Protein AF-0000000073597357 (afdb_homodimer)

Solvent-accessible surface area (backbone atoms only — not comparable to full-atom values): 37412 Å² total; per-residue (Å²): 136,85,74,78,87,66,80,80,82,82,75,75,79,80,82,91,79,79,83,82,79,82,78,81,76,76,80,73,82,87,79,79,77,75,80,77,74,81,78,73,80,77,76,81,73,79,78,71,80,75,84,81,72,85,64,71,78,71,67,73,69,72,68,62,76,75,67,72,54,69,51,70,63,54,51,49,52,68,69,40,74,84,78,73,64,73,69,71,75,85,75,65,83,71,30,77,63,61,61,41,40,46,71,60,13,54,36,27,38,32,31,79,42,87,97,42,79,54,44,73,46,78,45,67,35,37,83,88,37,67,41,81,36,78,92,78,40,69,44,52,28,59,81,46,50,69,36,53,45,50,40,74,45,74,40,94,87,60,53,59,31,41,35,26,67,61,46,69,62,53,43,56,73,66,49,85,68,77,49,80,66,74,52,60,72,57,46,45,50,49,42,58,73,38,54,67,40,68,47,33,36,34,40,36,38,44,38,34,28,21,44,62,55,51,54,50,41,60,46,14,32,78,72,13,35,33,43,29,24,16,68,47,64,71,34,41,52,43,15,51,49,49,49,50,50,49,38,52,17,41,26,62,44,66,72,43,81,56,68,90,30,68,47,79,39,85,38,53,60,60,72,35,46,76,68,36,72,81,38,56,22,49,24,37,36,34,43,47,93,61,49,74,61,31,44,77,41,48,53,61,19,39,25,64,74,40,34,74,47,76,54,81,84,132,136,83,84,86,84,84,82,82,85,84,81,76,80,82,88,78,86,74,82,81,81,82,77,80,80,78,77,78,79,80,78,78,76,77,83,76,76,82,78,74,81,78,76,80,73,80,75,74,79,73,84,80,72,83,62,71,78,68,66,73,70,71,69,62,75,75,69,73,55,67,50,70,62,54,50,50,53,69,69,39,73,84,78,71,65,75,68,71,75,87,77,66,81,71,30,77,65,61,62,41,40,47,73,60,13,55,37,28,39,32,31,78,43,86,98,43,80,53,45,73,46,78,45,67,35,36,84,87,37,67,42,81,36,79,93,77,39,67,43,51,28,60,82,46,49,70,35,52,45,51,39,75,45,74,41,96,89,61,54,57,31,39,36,27,67,61,47,68,62,53,43,57,73,65,48,82,68,78,49,81,66,74,51,60,71,59,47,46,50,50,43,59,73,38,54,67,39,68,45,34,36,34,39,35,36,45,38,34,29,20,43,62,53,51,54,50,41,59,46,14,32,80,72,13,36,33,43,29,24,16,68,48,65,69,36,39,52,42,14,52,49,48,50,50,50,51,37,53,16,40,26,62,44,65,71,42,81,56,67,91,30,66,46,78,38,84,40,53,60,60,74,34,47,76,70,36,71,81,39,58,20,50,25,38,38,34,43,47,94,62,48,75,62,30,44,77,41,50,54,61,20,41,25,64,74,42,34,73,47,76,52,82,84,133

Foldseek 3Di:
DPDDPDDDDPDPDDDDDDDDDDDDPDPDDDDDPDDPDDPDDPDDPPPPDPDDPDPPDPPPPPPPPVVPPQDPVRVVCVVDPPPCPPPVPPDDPDPPFQFADAAQAKKKKWFDDDPDGTDIAIDGADQPDWDQDPPRFIGHSVQRGRHTAQDWDAGPVGGIIHMHHDDLQRLLVHPDFDDDDDHVVVLVVVCVVQVQAAQFEEEAEDCGQQSSVQVSLVHNFQNYAYEYEDQDPVRLVNNVVSNVSNQRNCCNRRVDGRHPHYHGDHDDLLPCLVVLVPAAGQEYEYEDDCCVSNCVSNVVRYDVVGYYYYDDDD/DDDDDDDDDDDDPDDDDDDDDPDDPDPPPPDDPDDPDDPDPPDDPPPPDPDDPDPPDPDPPPPPPVVPPPDPVRVVCVVDPVPCPPPVPPDDPDPPFQFADAAQAKKKKWFDDDPDGTDIDIDGADQPDWDQDPPRFIGHSVQRGRHTAQDWDAGPVGGIIHMHHDDLQRLLVHPDFDDDDDHVVVLVVVCVVQVQAAQFEEEAEDCGQQSSVQVSLVHNFQNYAYEYEDQDPVRLVNNVVSNVSNQRNCCNRRVDGRHPHYHGDHDDLLPCLVVLVPAAGQEYEYEDDCCVSNCVSNVVRYDVVGYYYYDDDD

InterPro domains:
  IPR014816 tRNA (1-methyladenosine) methyltransferase catalytic subunit Gcd14 [PS51620] (104-314)
  IPR014816 tRNA (1-methyladenosine) methyltransferase catalytic subunit Gcd14 [PTHR12133] (96-313)
  IPR029063 S-adenosyl-L-methionine-dependent methyltransferase superfamily [G3DSA:3.40.50.150] (167-314)
  IPR029063 S-adenosyl-L-methionine-dependent methyltransferase superfamily [SSF53335] (101-312)
  IPR049470 tRNA (adenine(58)-N(1))-methyltransferase catalytic subunit TRM61, C-terminal [PF08704] (167-307)
  IPR054151 TR61B, FKBP-like domain [PF21985] (103-158)

Structure (mmCIF, N/CA/C/O backbone):
data_AF-0000000073597357-model_v1
#
loop_
_entity.id
_entity.type
_entity.pdbx_description
1 polymer 'tRNA (adenine(58)-N(1))-methyltransferase'
#
loop_
_atom_site.group_PDB
_atom_site.id
_atom_site.type_symbol
_atom_site.label_atom_id
_atom_site.label_alt_id
_atom_site.label_comp_id
_atom_site.label_asym_id
_atom_site.label_entity_id
_atom_site.label_seq_id
_atom_site.pdbx_PDB_ins_code
_atom_site.Cartn_x
_atom_site.Cartn_y
_atom_site.Cartn_z
_atom_site.occupancy
_atom_site.B_iso_or_equiv
_atom_site.auth_seq_id
_atom_site.auth_comp_id
_atom_site.auth_asym_id
_atom_site.auth_atom_id
_atom_site.pdbx_PDB_model_num
ATOM 1 N N . PRO A 1 1 ? 41.375 7.625 66.125 1 20.48 1 PRO A N 1
ATOM 2 C CA . PRO A 1 1 ? 42.625 7.215 65.5 1 20.48 1 PRO A CA 1
ATOM 3 C C . PRO A 1 1 ? 42.438 6.664 64.125 1 20.48 1 PRO A C 1
ATOM 5 O O . PRO A 1 1 ? 41.656 5.734 63.906 1 20.48 1 PRO A O 1
ATOM 8 N N . CYS A 1 2 ? 42.406 7.57 63.062 1 22.61 2 CYS A N 1
ATOM 9 C CA . CYS A 1 2 ? 42.094 7.797 61.656 1 22.61 2 CYS A CA 1
ATOM 10 C C . CYS A 1 2 ? 43.031 6.988 60.75 1 22.61 2 CYS A C 1
ATOM 12 O O . CYS A 1 2 ? 44.125 7.43 60.438 1 22.61 2 CYS A O 1
ATOM 14 N N . PRO A 1 3 ? 43 5.633 61.156 1 21.66 3 PRO A N 1
ATOM 15 C CA . PRO A 1 3 ? 44.156 4.957 60.594 1 21.66 3 PRO A CA 1
ATOM 16 C C . PRO A 1 3 ? 44.25 5.066 59.062 1 21.66 3 PRO A C 1
ATOM 18 O O . PRO A 1 3 ? 43.25 5.355 58.438 1 21.66 3 PRO A O 1
ATOM 21 N N . PRO A 1 4 ? 45.375 4.832 58.5 1 23.45 4 PRO A N 1
ATOM 22 C CA . PRO A 1 4 ? 46.219 5.223 57.344 1 23.45 4 PRO A CA 1
ATOM 23 C C . PRO A 1 4 ? 45.875 4.445 56.094 1 23.45 4 PRO A C 1
ATOM 25 O O . PRO A 1 4 ? 45.625 3.24 56.156 1 23.45 4 PRO A O 1
ATOM 28 N N . ALA A 1 5 ? 44.938 5.008 55.312 1 23.27 5 ALA A N 1
ATOM 29 C CA . ALA A 1 5 ? 44.281 4.559 54.094 1 23.27 5 ALA A CA 1
ATOM 30 C C . ALA A 1 5 ? 45.281 4.016 53.094 1 23.27 5 ALA A C 1
ATOM 32 O O . ALA A 1 5 ? 46 4.785 52.406 1 23.27 5 ALA A O 1
ATOM 33 N N . GLY A 1 6 ? 45.844 2.953 53.531 1 17.23 6 GLY A N 1
ATOM 34 C CA . GLY A 1 6 ? 47.125 2.457 53 1 17.23 6 GLY A CA 1
ATOM 35 C C . GLY A 1 6 ? 47.062 2.111 51.531 1 17.23 6 GLY A C 1
ATOM 36 O O . GLY A 1 6 ? 48 2.379 50.781 1 17.23 6 GLY A O 1
ATOM 37 N N . LEU A 1 7 ? 45.875 1.418 51.125 1 18.98 7 LEU A N 1
ATOM 38 C CA . LEU A 1 7 ? 46.438 0.171 50.625 1 18.98 7 LEU A CA 1
ATOM 39 C C . LEU A 1 7 ? 47.156 0.391 49.281 1 18.98 7 LEU A C 1
ATOM 41 O O . LEU A 1 7 ? 47 1.439 48.656 1 18.98 7 LEU A O 1
ATOM 45 N N . PRO A 1 8 ? 46.719 -0.426 48.188 1 21.48 8 PRO A N 1
ATOM 46 C CA . PRO A 1 8 ? 47.531 -1.488 47.594 1 21.48 8 PRO A CA 1
ATOM 47 C C . PRO A 1 8 ? 48.219 -1.057 46.281 1 21.48 8 PRO A C 1
ATOM 49 O O . PRO A 1 8 ? 47.75 -0.105 45.656 1 21.48 8 PRO A O 1
ATOM 52 N N . PRO A 1 9 ? 49.344 -1.546 46 1 20.58 9 PRO A N 1
ATOM 53 C CA . PRO A 1 9 ? 50.531 -1.336 45.125 1 20.58 9 PRO A CA 1
ATOM 54 C C . PRO A 1 9 ? 50.219 -1.558 43.656 1 20.58 9 PRO A C 1
ATOM 56 O O . PRO A 1 9 ? 49.656 -2.596 43.281 1 20.58 9 PRO A O 1
ATOM 59 N N . ALA A 1 10 ? 49.594 -0.558 43.031 1 21.03 10 ALA A N 1
ATOM 60 C CA . ALA A 1 10 ? 49.094 -0.577 41.656 1 21.03 10 ALA A CA 1
ATOM 61 C C . ALA A 1 10 ? 50.125 -1.2 40.719 1 21.03 10 ALA A C 1
ATOM 63 O O . ALA A 1 10 ? 51.312 -0.815 40.719 1 21.03 10 ALA A O 1
ATOM 64 N N . THR A 1 11 ? 49.906 -2.48 40.5 1 17.72 11 THR A N 1
ATOM 65 C CA . THR A 1 11 ? 50.656 -3.531 39.812 1 17.72 11 THR A CA 1
ATOM 66 C C . THR A 1 11 ? 51.156 -3.041 38.469 1 17.72 11 THR A C 1
ATOM 68 O O . THR A 1 11 ? 50.406 -2.414 37.719 1 17.72 11 THR A O 1
ATOM 71 N N . PRO A 1 12 ? 52.406 -3.043 38.281 1 18 12 PRO A N 1
ATOM 72 C CA . PRO A 1 12 ? 53.312 -2.389 37.344 1 18 12 PRO A CA 1
ATOM 73 C C . PRO A 1 12 ? 53.188 -2.953 35.906 1 18 12 PRO A C 1
ATOM 75 O O . PRO A 1 12 ? 53.906 -2.529 35 1 18 12 PRO A O 1
ATOM 78 N N . ARG A 1 13 ? 52 -3.574 35.562 1 19.12 13 ARG A N 1
ATOM 79 C CA . ARG A 1 13 ? 52.156 -4.613 34.562 1 19.12 13 ARG A CA 1
ATOM 80 C C . ARG A 1 13 ? 53.094 -4.164 33.438 1 19.12 13 ARG A C 1
ATOM 82 O O . ARG A 1 13 ? 53 -3.033 32.969 1 19.12 13 ARG A O 1
ATOM 89 N N . PRO A 1 14 ? 53.969 -4.988 32.969 1 16.25 14 PRO A N 1
ATOM 90 C CA . PRO A 1 14 ? 55.312 -4.855 32.406 1 16.25 14 PRO A CA 1
ATOM 91 C C . PRO A 1 14 ? 55.281 -4.297 30.984 1 16.25 14 PRO A C 1
ATOM 93 O O . PRO A 1 14 ? 55.969 -3.334 30.672 1 16.25 14 PRO A O 1
ATOM 96 N N . ARG A 1 15 ? 55.062 -5.133 29.969 1 16.28 15 ARG A N 1
ATOM 97 C CA . ARG A 1 15 ? 56.094 -5.785 29.172 1 16.28 15 ARG A CA 1
ATOM 98 C C . ARG A 1 15 ? 56.406 -5.004 27.906 1 16.28 15 ARG A C 1
ATOM 100 O O . ARG A 1 15 ? 57.562 -4.73 27.594 1 16.28 15 ARG A O 1
ATOM 107 N N . HIS A 1 16 ? 55.5 -5.215 26.703 1 17.84 16 HIS A N 1
ATOM 108 C CA . HIS A 1 16 ? 55.906 -5.863 25.469 1 17.84 16 HIS A CA 1
ATOM 109 C C . HIS A 1 16 ? 56.5 -4.852 24.484 1 17.84 16 HIS A C 1
ATOM 111 O O . HIS A 1 16 ? 56.094 -3.682 24.484 1 17.84 16 HIS A O 1
ATOM 117 N N . MET A 1 17 ? 57.594 -5.176 23.656 1 17.53 17 MET A N 1
ATOM 118 C CA . MET A 1 17 ? 58.75 -4.766 22.875 1 17.53 17 MET A CA 1
ATOM 119 C C . MET A 1 17 ? 58.312 -4.133 21.547 1 17.53 17 MET A C 1
ATOM 121 O O . MET A 1 17 ? 57.281 -4.477 21 1 17.53 17 MET A O 1
ATOM 125 N N . ALA A 1 18 ? 58.969 -3.066 21.094 1 18.64 18 ALA A N 1
ATOM 126 C CA . ALA A 1 18 ? 58.844 -2.045 20.062 1 18.64 18 ALA A CA 1
ATOM 127 C C . ALA A 1 18 ? 59.156 -2.617 18.672 1 18.64 18 ALA A C 1
ATOM 129 O O . ALA A 1 18 ? 60.281 -2.998 18.391 1 18.64 18 ALA A O 1
ATOM 130 N N . PRO A 1 19 ? 58.438 -3.58 18.125 1 18.27 19 PRO A N 1
ATOM 131 C CA . PRO A 1 19 ? 59.156 -4.168 17 1 18.27 19 PRO A CA 1
ATOM 132 C C . PRO A 1 19 ? 59.594 -3.125 15.977 1 18.27 19 PRO A C 1
ATOM 134 O O . PRO A 1 19 ? 59.031 -2.037 15.898 1 18.27 19 PRO A O 1
ATOM 137 N N . GLY A 1 20 ? 60.844 -3.273 15.328 1 17.14 20 GLY A N 1
ATOM 138 C CA . GLY A 1 20 ? 61.812 -2.594 14.484 1 17.14 20 GLY A CA 1
ATOM 139 C C . GLY A 1 20 ? 61.25 -2.207 13.125 1 17.14 20 GLY A C 1
ATOM 140 O O . GLY A 1 20 ? 60.188 -2.689 12.727 1 17.14 20 GLY A O 1
ATOM 141 N N . GLY A 1 21 ? 61.969 -1.282 12.312 1 17.55 21 GLY A N 1
ATOM 142 C CA . GLY A 1 21 ? 61.875 -0.24 11.305 1 17.55 21 GLY A CA 1
ATOM 143 C C . GLY A 1 21 ? 61.812 -0.784 9.883 1 17.55 21 GLY A C 1
ATOM 144 O O . GLY A 1 21 ? 61.969 -0.033 8.922 1 17.55 21 GLY A O 1
ATOM 145 N N . ARG A 1 22 ? 61.312 -1.941 9.617 1 17.98 22 ARG A N 1
ATOM 146 C CA . ARG A 1 22 ? 61.875 -2.457 8.375 1 17.98 22 ARG A CA 1
ATOM 147 C C . ARG A 1 22 ? 61.719 -1.446 7.242 1 17.98 22 ARG A C 1
ATOM 149 O O . ARG A 1 22 ? 60.812 -0.613 7.258 1 17.98 22 ARG A O 1
ATOM 156 N N . GLY A 1 23 ? 62.719 -1.432 6.238 1 17.25 23 GLY A N 1
ATOM 157 C CA . GLY A 1 23 ? 63.375 -0.803 5.098 1 17.25 23 GLY A CA 1
ATOM 158 C C . GLY A 1 23 ? 62.469 -0.718 3.877 1 17.25 23 GLY A C 1
ATOM 159 O O . GLY A 1 23 ? 61.656 -1.607 3.637 1 17.25 23 GLY A O 1
ATOM 160 N N . GLU A 1 24 ? 62.125 0.417 3.484 1 18.44 24 GLU A N 1
ATOM 161 C CA . GLU A 1 24 ? 61.312 0.906 2.377 1 18.44 24 GLU A CA 1
ATOM 162 C C . GLU A 1 24 ? 61.844 0.406 1.037 1 18.44 24 GLU A C 1
ATOM 164 O O . GLU A 1 24 ? 62.969 0.738 0.645 1 18.44 24 GLU A O 1
ATOM 169 N N . ALA A 1 25 ? 61.719 -0.855 0.768 1 17.05 25 ALA A N 1
ATOM 170 C CA . ALA A 1 25 ? 62.25 -1.219 -0.546 1 17.05 25 ALA A CA 1
ATOM 171 C C . ALA A 1 25 ? 61.656 -0.328 -1.637 1 17.05 25 ALA A C 1
ATOM 173 O O . ALA A 1 25 ? 60.5 0.059 -1.567 1 17.05 25 ALA A O 1
ATOM 174 N N . ALA A 1 26 ? 62.562 0.141 -2.51 1 19.92 26 ALA A N 1
ATOM 175 C CA . ALA A 1 26 ? 62.719 1.054 -3.639 1 19.92 26 ALA A CA 1
ATOM 176 C C . ALA A 1 26 ? 61.875 0.62 -4.824 1 19.92 26 ALA A C 1
ATOM 178 O O . ALA A 1 26 ? 61.906 -0.538 -5.246 1 19.92 26 ALA A O 1
ATOM 179 N N . ARG A 1 27 ? 60.688 1.195 -4.934 1 19.67 27 ARG A N 1
ATOM 180 C CA . ARG A 1 27 ? 59.688 0.88 -5.961 1 19.67 27 ARG A CA 1
ATOM 181 C C . ARG A 1 27 ? 60.312 0.961 -7.355 1 19.67 27 ARG A C 1
ATOM 183 O O . ARG A 1 27 ? 60.812 2.008 -7.754 1 19.67 27 ARG A O 1
ATOM 190 N N . PRO A 1 28 ? 60.844 -0.106 -7.824 1 17.59 28 PRO A N 1
ATOM 191 C CA . PRO A 1 28 ? 61.594 0.076 -9.07 1 17.59 28 PRO A CA 1
ATOM 192 C C . PRO A 1 28 ? 60.75 0.72 -10.172 1 17.59 28 PRO A C 1
ATOM 194 O O . PRO A 1 28 ? 61.281 1.472 -11 1 17.59 28 PRO A O 1
ATOM 197 N N . ARG A 1 29 ? 59.406 0.254 -10.422 1 17.45 29 ARG A N 1
ATOM 198 C CA . ARG A 1 29 ? 59.344 -0.412 -11.719 1 17.45 29 ARG A CA 1
ATOM 199 C C . ARG A 1 29 ? 59.469 0.593 -12.859 1 17.45 29 ARG A C 1
ATOM 201 O O . ARG A 1 29 ? 59.438 1.804 -12.633 1 17.45 29 ARG A O 1
ATOM 208 N N . SER A 1 30 ? 58.5 0.334 -13.969 1 17.77 30 SER A N 1
ATOM 209 C CA . SER A 1 30 ? 58.625 0.089 -15.406 1 17.77 30 SER A CA 1
ATOM 210 C C . SER A 1 30 ? 58.531 1.389 -16.203 1 17.77 30 SER A C 1
ATOM 212 O O . SER A 1 30 ? 58.031 2.402 -15.68 1 17.77 30 SER A O 1
ATOM 214 N N . ALA A 1 31 ? 58.812 1.2 -17.562 1 20.03 31 ALA A N 1
ATOM 215 C CA . ALA A 1 31 ? 59.312 1.82 -18.797 1 20.03 31 ALA A CA 1
ATOM 216 C C . ALA A 1 31 ? 58.219 2.732 -19.391 1 20.03 31 ALA A C 1
ATOM 218 O O . ALA A 1 31 ? 57.062 2.377 -19.438 1 20.03 31 ALA A O 1
ATOM 219 N N . ALA A 1 32 ? 58.344 3.93 -19.344 1 23.25 32 ALA A N 1
ATOM 220 C CA . ALA A 1 32 ? 57.531 5.035 -19.844 1 23.25 32 ALA A CA 1
ATOM 221 C C . ALA A 1 32 ? 57.156 4.828 -21.297 1 23.25 32 ALA A C 1
ATOM 223 O O . ALA A 1 32 ? 58.031 4.578 -22.141 1 23.25 32 ALA A O 1
ATOM 224 N N . PRO A 1 33 ? 55.906 4.141 -21.578 1 25.42 33 PRO A N 1
ATOM 225 C CA . PRO A 1 33 ? 55.719 3.842 -22.984 1 25.42 33 PRO A CA 1
ATOM 226 C C . PRO A 1 33 ? 55.969 5.039 -23.891 1 25.42 33 PRO A C 1
ATOM 228 O O . PRO A 1 33 ? 56 6.184 -23.422 1 25.42 33 PRO A O 1
ATOM 231 N N . PRO A 1 34 ? 56.375 4.723 -25.141 1 24.41 34 PRO A N 1
ATOM 232 C CA . PRO A 1 34 ? 56.969 5.59 -26.172 1 24.41 34 PRO A CA 1
ATOM 233 C C . PRO A 1 34 ? 56.031 6.734 -26.562 1 24.41 34 PRO A C 1
ATOM 235 O O . PRO A 1 34 ? 54.812 6.648 -26.375 1 24.41 34 PRO A O 1
ATOM 238 N N . PRO A 1 35 ? 56.438 7.824 -26.734 1 24.05 35 PRO A N 1
ATOM 239 C CA . PRO A 1 35 ? 55.75 9.094 -26.953 1 24.05 35 PRO A CA 1
ATOM 240 C C . PRO A 1 35 ? 54.875 9.078 -28.203 1 24.05 35 PRO A C 1
ATOM 242 O O . PRO A 1 35 ? 55.344 8.68 -29.281 1 24.05 35 PRO A O 1
ATOM 245 N N . THR A 1 36 ? 53.594 8.539 -28.094 1 24.92 36 THR A N 1
ATOM 246 C CA . THR A 1 36 ? 52.812 8.43 -29.328 1 24.92 36 THR A CA 1
ATOM 247 C C . THR A 1 36 ? 52.875 9.734 -30.125 1 24.92 36 THR A C 1
ATOM 249 O O . THR A 1 36 ? 53.031 10.812 -29.547 1 24.92 36 THR A O 1
ATOM 252 N N . PRO A 1 37 ? 53.156 9.594 -31.453 1 24.72 37 PRO A N 1
ATOM 253 C CA . PRO A 1 37 ? 53.5 10.633 -32.406 1 24.72 37 PRO A CA 1
ATOM 254 C C . PRO A 1 37 ? 52.469 11.75 -32.5 1 24.72 37 PRO A C 1
ATOM 256 O O . PRO A 1 37 ? 51.312 11.555 -32.094 1 24.72 37 PRO A O 1
ATOM 259 N N . PRO A 1 38 ? 52.875 12.922 -32.719 1 24.05 38 PRO A N 1
ATOM 260 C CA . PRO A 1 38 ? 52.219 14.227 -32.688 1 24.05 38 PRO A CA 1
ATOM 261 C C . PRO A 1 38 ? 51.094 14.344 -33.719 1 24.05 38 PRO A C 1
ATOM 263 O O . PRO A 1 38 ? 51.312 14.234 -34.906 1 24.05 38 PRO A O 1
ATOM 266 N N . SER A 1 39 ? 49.969 13.453 -33.625 1 23.44 39 SER A N 1
ATOM 267 C CA . SER A 1 39 ? 49.094 13.523 -34.75 1 23.44 39 SER A CA 1
ATOM 268 C C . SER A 1 39 ? 48.688 14.961 -35.062 1 23.44 39 SER A C 1
ATOM 270 O O . SER A 1 39 ? 48.469 15.766 -34.156 1 23.44 39 SER A O 1
ATOM 272 N N . ALA A 1 40 ? 49.094 15.414 -36.312 1 24.56 40 ALA A N 1
ATOM 273 C CA . ALA A 1 40 ? 48.969 16.703 -36.969 1 24.56 40 ALA A CA 1
ATOM 274 C C . ALA A 1 40 ? 47.562 17.219 -36.938 1 24.56 40 ALA A C 1
ATOM 276 O O . ALA A 1 40 ? 46.594 16.438 -37 1 24.56 40 ALA A O 1
ATOM 277 N N . PRO A 1 41 ? 47.344 18.422 -36.406 1 24.72 41 PRO A N 1
ATOM 278 C CA . PRO A 1 41 ? 46.094 19.109 -36.125 1 24.72 41 PRO A CA 1
ATOM 279 C C . PRO A 1 41 ? 45.188 19.266 -37.344 1 24.72 41 PRO A C 1
ATOM 281 O O . PRO A 1 41 ? 45.656 19.781 -38.375 1 24.72 41 PRO A O 1
ATOM 284 N N . LEU A 1 42 ? 44.531 18.141 -37.812 1 25.3 42 LEU A N 1
ATOM 285 C CA . LEU A 1 42 ? 43.75 18.312 -39.062 1 25.3 42 LEU A CA 1
ATOM 286 C C . LEU A 1 42 ? 42.969 19.609 -39.031 1 25.3 42 LEU A C 1
ATOM 288 O O . LEU A 1 42 ? 42.531 20.047 -37.969 1 25.3 42 LEU A O 1
ATOM 292 N N . SER A 1 43 ? 43.125 20.344 -40.094 1 22.58 43 SER A N 1
ATOM 293 C CA . SER A 1 43 ? 42.688 21.672 -40.531 1 22.58 43 SER A CA 1
ATOM 294 C C . SER A 1 43 ? 41.188 21.875 -40.344 1 22.58 43 SER A C 1
ATOM 296 O O . SER A 1 43 ? 40.438 20.922 -40.438 1 22.58 43 SER A O 1
ATOM 298 N N . ALA A 1 44 ? 40.812 22.969 -39.688 1 25.03 44 ALA A N 1
ATOM 299 C CA . ALA A 1 44 ? 39.594 23.594 -39.188 1 25.03 44 ALA A CA 1
ATOM 300 C C . ALA A 1 44 ? 38.562 23.766 -40.312 1 25.03 44 ALA A C 1
ATOM 302 O O . ALA A 1 44 ? 38.812 24.484 -41.281 1 25.03 44 ALA A O 1
ATOM 303 N N . ILE A 1 45 ? 38 22.594 -40.812 1 26.34 45 ILE A N 1
ATOM 304 C CA . ILE A 1 45 ? 37.094 22.812 -41.938 1 26.34 45 ILE A CA 1
ATOM 305 C C . ILE A 1 45 ? 36.062 23.891 -41.562 1 26.34 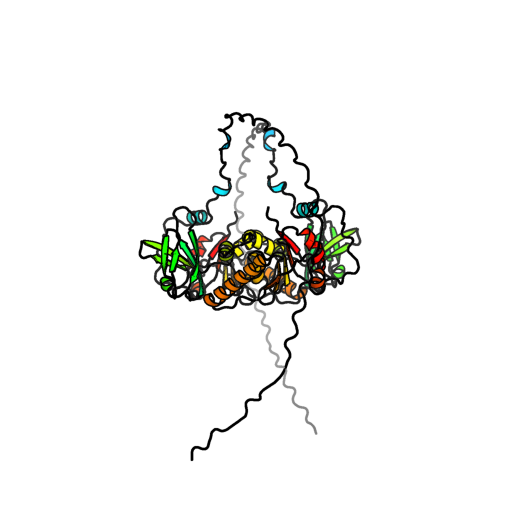45 ILE A C 1
ATOM 307 O O . ILE A 1 45 ? 35.5 23.859 -40.469 1 26.34 45 ILE A O 1
ATOM 311 N N . PRO A 1 46 ? 36.031 25.016 -42.281 1 25.25 46 PRO A N 1
ATOM 312 C CA . PRO A 1 46 ? 35.219 26.219 -42 1 25.25 46 PRO A CA 1
ATOM 313 C C . PRO A 1 46 ? 33.75 25.906 -41.906 1 25.25 46 PRO A C 1
ATOM 315 O O . PRO A 1 46 ? 33.219 25.062 -42.625 1 25.25 46 PRO A O 1
ATOM 318 N N . THR A 1 47 ? 33.188 25.859 -40.625 1 26.59 47 THR A N 1
ATOM 319 C CA . THR A 1 47 ? 31.797 25.672 -40.25 1 26.59 47 THR A CA 1
ATOM 320 C C . THR A 1 47 ? 30.891 26.641 -41 1 26.59 47 THR A C 1
ATOM 322 O O . THR A 1 47 ? 31.047 27.859 -40.906 1 26.59 47 THR A O 1
ATOM 325 N N . LEU A 1 48 ? 30.578 26.25 -42.281 1 29.14 48 LEU A N 1
ATOM 326 C CA . LEU A 1 48 ? 29.672 27.109 -43.031 1 29.14 48 LEU A CA 1
ATOM 327 C C . LEU A 1 48 ? 28.453 27.5 -42.188 1 29.14 48 LEU A C 1
ATOM 329 O O . LEU A 1 48 ? 27.922 26.688 -41.438 1 29.14 48 LEU A O 1
ATOM 333 N N . PRO A 1 49 ? 28.188 28.844 -42.062 1 30.23 49 PRO A N 1
ATOM 334 C CA . PRO A 1 49 ? 27.188 29.469 -41.188 1 30.23 49 PRO A CA 1
ATOM 335 C C . PRO A 1 49 ? 25.781 28.953 -41.469 1 30.23 49 PRO A C 1
ATOM 337 O O . PRO A 1 49 ? 25.406 28.75 -42.625 1 30.23 49 PRO A O 1
ATOM 340 N N . PRO A 1 50 ? 25.281 27.953 -40.688 1 30.66 50 PRO A N 1
ATOM 341 C CA . PRO A 1 50 ? 23.984 27.406 -41.062 1 30.66 50 PRO A CA 1
ATOM 342 C C . PRO A 1 50 ? 22.922 28.484 -41.25 1 30.66 50 PRO A C 1
ATOM 344 O O . PRO A 1 50 ? 23.016 29.562 -40.688 1 30.66 50 PRO A O 1
ATOM 347 N N . PRO A 1 51 ? 22.141 28.375 -42.375 1 27.98 51 PRO A N 1
ATOM 348 C CA . PRO A 1 51 ? 21.141 29.344 -42.812 1 27.98 51 PRO A CA 1
ATOM 349 C C . PRO A 1 51 ? 20.109 29.672 -41.75 1 27.98 51 PRO A C 1
ATOM 351 O O . PRO A 1 51 ? 19.859 28.844 -40.844 1 27.98 51 PRO A O 1
ATOM 354 N N . ARG A 1 52 ? 19.75 30.984 -41.469 1 27.7 52 ARG A N 1
ATOM 355 C CA . ARG A 1 52 ? 19 31.781 -40.5 1 27.7 52 ARG A CA 1
ATOM 356 C C . ARG A 1 52 ? 17.562 31.312 -40.406 1 27.7 52 ARG A C 1
ATOM 358 O O . ARG A 1 52 ? 16.844 31.672 -39.469 1 27.7 52 ARG A O 1
ATOM 365 N N . GLY A 1 53 ? 16.984 30.703 -41.469 1 24.95 53 GLY A N 1
ATOM 366 C CA . GLY A 1 53 ? 15.586 31.062 -41.625 1 24.95 53 GLY A CA 1
ATOM 367 C C . GLY A 1 53 ? 14.68 30.344 -40.625 1 24.95 53 GLY A C 1
ATOM 368 O O . GLY A 1 53 ? 13.508 30.703 -40.5 1 24.95 53 GLY A O 1
ATOM 369 N N . LEU A 1 54 ? 14.945 29.062 -40.375 1 24.98 54 LEU A N 1
ATOM 370 C CA . LEU A 1 54 ? 13.727 28.297 -40.125 1 24.98 54 LEU A CA 1
ATOM 371 C C . LEU A 1 54 ? 13.242 28.531 -38.688 1 24.98 54 LEU A C 1
ATOM 373 O O . LEU A 1 54 ? 13.648 27.828 -37.75 1 24.98 54 LEU A O 1
ATOM 377 N N . ARG A 1 55 ? 13.453 29.703 -38.094 1 24.47 55 ARG A N 1
ATOM 378 C CA . ARG A 1 55 ? 13.172 29.859 -36.688 1 24.47 55 ARG A CA 1
ATOM 379 C C . ARG A 1 55 ? 11.695 29.609 -36.406 1 24.47 55 ARG A C 1
ATOM 381 O O . ARG A 1 55 ? 11.305 29.391 -35.25 1 24.47 55 ARG A O 1
ATOM 388 N N . ARG A 1 56 ? 10.867 30 -37.312 1 26.78 56 ARG A N 1
ATOM 389 C CA . ARG A 1 56 ? 9.641 30.531 -36.719 1 26.78 56 ARG A CA 1
ATOM 390 C C . ARG A 1 56 ? 8.797 29.406 -36.125 1 26.78 56 ARG A C 1
ATOM 392 O O . ARG A 1 56 ? 8.125 29.609 -35.094 1 26.78 56 ARG A O 1
ATOM 399 N N . ALA A 1 57 ? 8.625 28.344 -36.906 1 26.56 57 ALA A N 1
ATOM 400 C CA . ALA A 1 57 ? 7.285 27.781 -36.781 1 26.56 57 ALA A CA 1
ATOM 401 C C . ALA A 1 57 ? 7.16 26.922 -35.531 1 26.56 57 ALA A C 1
ATOM 403 O O . ALA A 1 57 ? 6.094 26.359 -35.25 1 26.56 57 ALA A O 1
ATOM 404 N N . LEU A 1 58 ? 8.305 26.641 -34.906 1 26.53 58 LEU A N 1
ATOM 405 C CA . LEU A 1 58 ? 8.148 25.406 -34.125 1 26.53 58 LEU A CA 1
ATOM 406 C C . LEU A 1 58 ? 7.348 25.656 -32.875 1 26.53 58 LEU A C 1
ATOM 408 O O . LEU A 1 58 ? 7.176 24.75 -32.031 1 26.53 58 LEU A O 1
ATOM 412 N N . SER A 1 59 ? 7.207 26.875 -32.469 1 26.59 59 SER A N 1
ATOM 413 C CA . SER A 1 59 ? 7.008 26.875 -31.031 1 26.59 59 SER A CA 1
ATOM 414 C C . SER A 1 59 ? 5.609 26.391 -30.656 1 26.59 59 SER A C 1
ATOM 416 O O . SER A 1 59 ? 5.062 26.766 -29.625 1 26.59 59 SER A O 1
ATOM 418 N N . GLY A 1 60 ? 4.844 25.969 -31.609 1 29.69 60 GLY A N 1
ATOM 419 C CA . GLY A 1 60 ? 3.498 25.812 -31.094 1 29.69 60 GLY A CA 1
ATOM 420 C C . GLY A 1 60 ? 3.408 24.766 -30 1 29.69 60 GLY A C 1
ATOM 421 O O . GLY A 1 60 ? 3.588 23.578 -30.25 1 29.69 60 GLY A O 1
ATOM 422 N N . GLY A 1 61 ? 3.961 25.141 -28.859 1 28.89 61 GLY A N 1
ATOM 423 C CA . GLY A 1 61 ? 3.953 24.234 -27.719 1 28.89 61 GLY A CA 1
ATOM 424 C C . GLY A 1 61 ? 2.57 23.719 -27.375 1 28.89 61 GLY A C 1
ATOM 425 O O . GLY A 1 61 ? 1.686 24.484 -27 1 28.89 61 GLY A O 1
ATOM 426 N N . ARG A 1 62 ? 2.023 22.797 -28.141 1 32.78 62 ARG A N 1
ATOM 427 C CA . ARG A 1 62 ? 0.796 22.156 -27.703 1 32.78 62 ARG A CA 1
ATOM 428 C C . ARG A 1 62 ? 0.876 21.781 -26.219 1 32.78 62 ARG A C 1
ATOM 430 O O . ARG A 1 62 ? 1.788 21.062 -25.797 1 32.78 62 ARG A O 1
ATOM 437 N N . ARG A 1 63 ? 0.301 22.641 -25.453 1 32.03 63 ARG A N 1
ATOM 438 C CA . ARG A 1 63 ? 0.096 22.359 -24.047 1 32.03 63 ARG A CA 1
ATOM 439 C C . ARG A 1 63 ? -0.447 20.938 -23.844 1 32.03 63 ARG A C 1
ATOM 441 O O . ARG A 1 63 ? -1.315 20.5 -24.594 1 32.03 63 ARG A O 1
ATOM 448 N N . PRO A 1 64 ? 0.416 20.141 -23.328 1 29.08 64 PRO A N 1
ATOM 449 C CA . PRO A 1 64 ? -0.074 18.766 -23.219 1 29.08 64 PRO A CA 1
ATOM 450 C C . PRO A 1 64 ? -1.498 18.688 -22.672 1 29.08 64 PRO A C 1
ATOM 452 O O . PRO A 1 64 ? -1.916 19.547 -21.906 1 29.08 64 PRO A O 1
ATOM 455 N N . VAL A 1 65 ? -2.383 18.078 -23.375 1 31.83 65 VAL A N 1
ATOM 456 C CA . VAL A 1 65 ? -3.803 17.812 -23.172 1 31.83 65 VAL A CA 1
ATOM 457 C C . VAL A 1 65 ? -4.059 17.469 -21.703 1 31.83 65 VAL A C 1
ATOM 459 O O . VAL A 1 65 ? -5.184 17.594 -21.219 1 31.83 65 VAL A O 1
ATOM 462 N N . TRP A 1 66 ? -3.041 16.969 -21 1 30.38 66 TRP A N 1
ATOM 463 C CA . TRP A 1 66 ? -3.324 16.609 -19.609 1 30.38 66 TRP A CA 1
ATOM 464 C C . TRP A 1 66 ? -3.504 17.844 -18.75 1 30.38 66 TRP A C 1
ATOM 466 O O . TRP A 1 66 ? -3.812 17.75 -17.562 1 30.38 66 TRP A O 1
ATOM 476 N N . ALA A 1 67 ? -3.105 19 -19.188 1 33.41 67 ALA A N 1
ATOM 477 C CA . ALA A 1 67 ? -3.213 20.234 -18.406 1 33.41 67 ALA A CA 1
ATOM 478 C C . ALA A 1 67 ? -4.672 20.625 -18.188 1 33.41 67 ALA A C 1
ATOM 480 O O . ALA A 1 67 ? -4.988 21.391 -17.281 1 33.41 67 ALA A O 1
ATOM 481 N N . ALA A 1 68 ? -5.465 20.359 -19.156 1 35.75 68 ALA A N 1
ATOM 482 C CA . ALA A 1 68 ? -6.797 20.953 -19.047 1 35.75 68 ALA A CA 1
ATOM 483 C C . ALA A 1 68 ? -7.668 20.156 -18.078 1 35.75 68 ALA A C 1
ATOM 485 O O . ALA A 1 68 ? -8.883 20.375 -18 1 35.75 68 ALA A O 1
ATOM 486 N N . SER A 1 69 ? -7.168 18.969 -17.672 1 33.97 69 SER A N 1
ATOM 487 C CA . SER A 1 69 ? -8.07 18.281 -16.75 1 33.97 69 SER A CA 1
ATOM 488 C C . SER A 1 69 ? -8.211 19.062 -15.438 1 33.97 69 SER A C 1
ATOM 490 O O . SER A 1 69 ? -7.227 19.578 -14.914 1 33.97 69 SER A O 1
ATOM 492 N N . LEU A 1 70 ? -9.312 19.625 -15.172 1 37.28 70 LEU A N 1
ATOM 493 C CA . LEU A 1 70 ? -9.578 20.328 -13.914 1 37.28 70 LEU A CA 1
ATOM 494 C C . LEU A 1 70 ? -8.953 19.578 -12.742 1 37.28 70 LEU A C 1
ATOM 496 O O . LEU A 1 70 ? -8.875 18.344 -12.75 1 37.28 70 LEU A O 1
ATOM 500 N N . SER A 1 71 ? -8.117 20.203 -12 1 39.75 71 SER A N 1
ATOM 501 C CA . SER A 1 71 ? -7.586 19.625 -10.766 1 39.75 71 SER A CA 1
ATOM 502 C C . SER A 1 71 ? -8.672 18.922 -9.969 1 39.75 71 SER A C 1
ATOM 504 O O . SER A 1 71 ? -9.859 19.25 -10.102 1 39.75 71 SER A O 1
ATOM 506 N N . PRO A 1 72 ? -8.43 17.766 -9.445 1 41.56 72 PRO A N 1
ATOM 507 C CA . PRO A 1 72 ? -9.438 17.125 -8.602 1 41.56 72 PRO A CA 1
ATOM 508 C C . PRO A 1 72 ? -10.141 18.109 -7.664 1 41.56 72 PRO A C 1
ATOM 510 O O . PRO A 1 72 ? -11.344 17.984 -7.426 1 41.56 72 PRO A O 1
ATOM 513 N N . GLU A 1 73 ? -9.383 19 -7.184 1 44.5 73 GLU A N 1
ATOM 514 C CA . GLU A 1 73 ? -9.953 20.031 -6.324 1 44.5 73 GLU A CA 1
ATOM 515 C C . GLU A 1 73 ? -11 20.859 -7.07 1 44.5 73 GLU A C 1
ATOM 517 O O . GLU A 1 73 ? -12.07 21.141 -6.531 1 44.5 73 GLU A O 1
ATOM 522 N N . GLU A 1 74 ? -10.641 21.219 -8.195 1 47.28 74 GLU A N 1
ATOM 523 C CA . GLU A 1 74 ? -11.562 22.062 -8.953 1 47.28 74 GLU A CA 1
ATOM 524 C C . GLU A 1 74 ? -12.836 21.297 -9.312 1 47.28 74 GLU A C 1
ATOM 526 O O . GLU A 1 74 ? -13.93 21.859 -9.258 1 47.28 74 GLU A O 1
ATOM 531 N N . ARG A 1 75 ? -12.656 20.047 -9.516 1 48.62 75 ARG A N 1
ATOM 532 C CA . ARG A 1 75 ? -13.836 19.25 -9.82 1 48.62 75 ARG A CA 1
ATOM 533 C C . ARG A 1 75 ? -14.727 19.094 -8.594 1 48.62 75 ARG A C 1
ATOM 535 O O . ARG A 1 75 ? -15.953 19.172 -8.688 1 48.62 75 ARG A O 1
ATOM 542 N N . LEU A 1 76 ? -14.055 18.891 -7.504 1 47.94 76 LEU A N 1
ATOM 543 C CA . LEU A 1 76 ? -14.789 18.797 -6.246 1 47.94 76 LEU A CA 1
ATOM 544 C C . LEU A 1 76 ? -15.469 20.125 -5.918 1 47.94 76 LEU A C 1
ATOM 546 O O . LEU A 1 76 ? -16.625 20.141 -5.48 1 47.94 76 LEU A O 1
ATOM 550 N N . ARG A 1 77 ? -14.805 21.219 -6.09 1 49.06 77 ARG A N 1
ATOM 551 C CA . ARG A 1 77 ? -15.383 22.531 -5.84 1 49.06 77 ARG A CA 1
ATOM 552 C C . ARG A 1 77 ? -16.609 22.766 -6.711 1 49.06 77 ARG A C 1
ATOM 554 O O . ARG A 1 77 ? -17.578 23.375 -6.266 1 49.06 77 ARG A O 1
ATOM 561 N N . ARG A 1 78 ? -16.5 22.328 -7.895 1 49.59 78 ARG A N 1
ATOM 562 C CA . ARG A 1 78 ? -17.625 22.547 -8.805 1 49.59 78 ARG A CA 1
ATOM 563 C C . ARG A 1 78 ? -18.812 21.672 -8.43 1 49.59 78 ARG A C 1
ATOM 565 O O . ARG A 1 78 ? -19.953 21.953 -8.828 1 49.59 78 ARG A O 1
ATOM 572 N N . MET A 1 79 ? -18.469 20.578 -7.918 1 48 79 MET A N 1
ATOM 573 C CA . MET A 1 79 ? -19.547 19.688 -7.492 1 48 79 MET A CA 1
ATOM 574 C C . MET A 1 79 ? -20.188 20.188 -6.195 1 48 79 MET A C 1
ATOM 576 O O . MET A 1 79 ? -21.281 19.766 -5.836 1 48 79 MET A O 1
ATOM 580 N N . LEU A 1 80 ? -19.375 20.922 -5.402 1 45.94 80 LEU A N 1
ATOM 581 C CA . LEU A 1 80 ? -19.922 21.469 -4.176 1 45.94 80 LEU A CA 1
ATOM 582 C C . LEU A 1 80 ? -20.719 22.75 -4.465 1 45.94 80 LEU A C 1
ATOM 584 O O . LEU A 1 80 ? -20.344 23.547 -5.32 1 45.94 80 LEU A O 1
ATOM 588 N N . PRO A 1 81 ? -21.906 22.922 -4.125 1 41.5 81 PRO A N 1
ATOM 589 C CA . PRO A 1 81 ? -22.625 24.172 -4.34 1 41.5 81 PRO A CA 1
ATOM 590 C C . PRO A 1 81 ? -21.812 25.391 -3.887 1 41.5 81 PRO A C 1
ATOM 592 O O . PRO A 1 81 ? -21 25.281 -2.969 1 41.5 81 PRO A O 1
ATOM 595 N N . PRO A 1 82 ? -21.656 26.453 -4.637 1 38.88 82 PRO A N 1
ATOM 596 C CA . PRO A 1 82 ? -20.859 27.656 -4.359 1 38.88 82 PRO A CA 1
ATOM 597 C C . PRO A 1 82 ? -21 28.141 -2.918 1 38.88 82 PRO A C 1
ATOM 599 O O . PRO A 1 82 ? -20.078 28.75 -2.377 1 38.88 82 PRO A O 1
ATOM 602 N N . GLY A 1 83 ? -22.203 28.453 -2.375 1 37.75 83 GLY A N 1
ATOM 603 C CA . GLY A 1 83 ? -22.547 29.266 -1.229 1 37.75 83 GLY A CA 1
ATOM 604 C C . GLY A 1 83 ? -22.016 28.719 0.081 1 37.75 83 GLY A C 1
ATOM 605 O O . GLY A 1 83 ? -22.188 29.344 1.136 1 37.75 83 GLY A O 1
ATOM 606 N N . GLN A 1 84 ? -22.047 27.469 0.334 1 35.06 84 GLN A N 1
ATOM 607 C CA . GLN A 1 84 ? -21.797 27.109 1.725 1 35.06 84 GLN A CA 1
ATOM 608 C C . GLN A 1 84 ? -20.328 27.359 2.094 1 35.06 84 GLN A C 1
ATOM 610 O O . GLN A 1 84 ? -19.484 26.484 1.896 1 35.06 84 GLN A O 1
ATOM 615 N N . GLY A 1 85 ? -19.828 28.406 1.933 1 34.5 85 GLY A N 1
ATOM 616 C CA . GLY A 1 85 ? -18.656 28.812 2.695 1 34.5 85 GLY A CA 1
ATOM 617 C C . GLY A 1 85 ? -18.672 28.281 4.117 1 34.5 85 GLY A C 1
ATOM 618 O O . GLY A 1 85 ? -19.625 28.5 4.867 1 34.5 85 GLY A O 1
ATOM 619 N N . ALA A 1 86 ? -18.094 27.125 4.344 1 35.41 86 ALA A N 1
ATOM 620 C CA . ALA A 1 86 ? -18.094 26.484 5.656 1 35.41 86 ALA A CA 1
ATOM 621 C C . ALA A 1 86 ? -17.859 27.516 6.762 1 35.41 86 ALA A C 1
ATOM 623 O O . ALA A 1 86 ? -16.781 28.078 6.879 1 35.41 86 ALA A O 1
ATOM 624 N N . GLU A 1 87 ? -18.766 28.375 7.07 1 33 87 GLU A N 1
ATOM 625 C CA . GLU A 1 87 ? -18.609 28.766 8.461 1 33 87 GLU A CA 1
ATOM 626 C C . GLU A 1 87 ? -18.234 27.578 9.336 1 33 87 GLU A C 1
ATOM 628 O O . GLU A 1 87 ? -18.875 26.531 9.281 1 33 87 GLU A O 1
ATOM 633 N N . GLU A 1 88 ? -17 27.359 9.633 1 35.72 88 GLU A N 1
ATOM 634 C CA . GLU A 1 88 ? -16.531 26.375 10.602 1 35.72 88 GLU A CA 1
ATOM 635 C C . GLU A 1 88 ? -17.5 26.25 11.773 1 35.72 88 GLU A C 1
ATOM 637 O O . GLU A 1 88 ? -17.797 27.234 12.445 1 35.72 88 GLU A O 1
ATOM 642 N N . PRO A 1 89 ? -18.609 25.484 11.75 1 36.28 89 PRO A N 1
ATOM 643 C CA . PRO A 1 89 ? -19.328 25.484 13.023 1 36.28 89 PRO A CA 1
ATOM 644 C C . PRO A 1 89 ? -18.391 25.406 14.234 1 36.28 89 PRO A C 1
ATOM 646 O O . PRO A 1 89 ? -17.453 24.609 14.242 1 36.28 89 PRO A O 1
ATOM 649 N N . SER A 1 90 ? -18.188 26.406 15.031 1 35.25 90 SER A N 1
ATOM 650 C CA . SER A 1 90 ? -17.359 26.641 16.203 1 35.25 90 SER A CA 1
ATOM 651 C C . SER A 1 90 ? -17.375 25.438 17.141 1 35.25 90 SER A C 1
ATOM 653 O O . SER A 1 90 ? -16.359 25.125 17.781 1 35.25 90 SER A O 1
ATOM 655 N N . GLY A 1 91 ? -18.594 24.75 17.609 1 35.72 91 GLY A N 1
ATOM 656 C CA . GLY A 1 91 ? -18.766 23.953 18.812 1 35.72 91 GLY A CA 1
ATOM 657 C C . GLY A 1 91 ? -18.562 22.469 18.578 1 35.72 91 GLY A C 1
ATOM 658 O O . GLY A 1 91 ? -18.953 21.641 19.406 1 35.72 91 GLY A O 1
ATOM 659 N N . ALA A 1 92 ? -18.562 21.984 17.391 1 39.78 92 ALA A N 1
ATOM 660 C CA . ALA A 1 92 ? -18.609 20.531 17.359 1 39.78 92 ALA A CA 1
ATOM 661 C C . ALA A 1 92 ? -17.344 19.922 17.953 1 39.78 92 ALA A C 1
ATOM 663 O O . ALA A 1 92 ? -16.234 20.422 17.719 1 39.78 92 ALA A O 1
ATOM 664 N N . PRO A 1 93 ? -17.469 19.078 19.031 1 43.81 93 PRO A N 1
ATOM 665 C CA . PRO A 1 93 ? -16.297 18.453 19.656 1 43.81 93 PRO A CA 1
ATOM 666 C C . PRO A 1 93 ? -15.297 17.922 18.625 1 43.81 93 PRO A C 1
ATOM 668 O O . PRO A 1 93 ? -15.68 17.25 17.672 1 43.81 93 PRO A O 1
ATOM 671 N N . ARG A 1 94 ? -14.234 18.656 18.391 1 47.03 94 ARG A N 1
ATOM 672 C CA . ARG A 1 94 ? -13.086 18.391 17.531 1 47.03 94 ARG A CA 1
ATOM 673 C C . ARG A 1 94 ? -12.633 16.938 17.656 1 47.03 94 ARG A C 1
ATOM 675 O O . ARG A 1 94 ? -12.539 16.406 18.766 1 47.03 94 ARG A O 1
ATOM 682 N N . ALA A 1 95 ? -12.914 16.031 16.766 1 51.31 95 ALA A N 1
ATOM 683 C CA . ALA A 1 95 ? -12.344 14.695 16.672 1 51.31 95 ALA A CA 1
ATOM 684 C C . ALA A 1 95 ? -11 14.617 17.391 1 51.31 95 ALA A C 1
ATOM 686 O O . ALA A 1 95 ? -10.273 15.609 17.469 1 51.31 95 ALA A O 1
ATOM 687 N N . ALA A 1 96 ? -10.859 13.602 18.328 1 55.06 96 ALA A N 1
ATOM 688 C CA . ALA A 1 96 ? -9.633 13.312 19.062 1 55.06 96 ALA A CA 1
ATOM 689 C C . ALA A 1 96 ? -8.406 13.508 18.188 1 55.06 96 ALA A C 1
ATOM 691 O O . ALA A 1 96 ? -8.344 12.992 17.078 1 55.06 96 ALA A O 1
ATOM 692 N N . SER A 1 97 ? -7.68 14.711 18.344 1 62.75 97 SER A N 1
ATOM 693 C CA . SER A 1 97 ? -6.633 15.43 17.625 1 62.75 97 SER A CA 1
ATOM 694 C C . SER A 1 97 ? -5.324 14.648 17.625 1 62.75 97 SER A C 1
ATOM 696 O O . SER A 1 97 ? -5.094 13.805 18.484 1 62.75 97 SER A O 1
ATOM 698 N N . ALA A 1 98 ? -4.75 14.273 16.484 1 75 98 ALA A N 1
ATOM 699 C CA . ALA A 1 98 ? -3.342 13.883 16.406 1 75 98 ALA A CA 1
ATOM 700 C C . ALA A 1 98 ? -2.525 14.578 17.484 1 75 98 ALA A C 1
ATOM 702 O O . ALA A 1 98 ? -2.822 15.711 17.859 1 75 98 ALA A O 1
ATOM 703 N N . PRO A 1 99 ? -1.621 13.844 18.188 1 86.44 99 PRO A N 1
ATOM 704 C CA . PRO A 1 99 ? -0.758 14.492 19.172 1 86.44 99 PRO A CA 1
ATOM 705 C C . PRO A 1 99 ? -0.125 15.781 18.656 1 86.44 99 PRO A C 1
ATOM 707 O O . PRO A 1 99 ? 0.131 15.906 17.453 1 86.44 99 PRO A O 1
ATOM 710 N N . PRO A 1 100 ? 0.096 16.641 19.531 1 92.81 100 PRO A N 1
ATOM 711 C CA . PRO A 1 100 ? 0.737 17.891 19.109 1 92.81 100 PRO A CA 1
ATOM 712 C C . PRO A 1 100 ? 2.172 17.672 18.641 1 92.81 100 PRO A C 1
ATOM 714 O O . PRO A 1 100 ? 2.773 16.641 18.906 1 92.81 100 PRO A O 1
ATOM 717 N N . PHE A 1 101 ? 2.701 18.656 17.984 1 95.69 101 PHE A N 1
ATOM 718 C CA . PHE A 1 101 ? 4.07 18.609 17.484 1 95.69 101 PHE A CA 1
ATOM 719 C C . PHE A 1 101 ? 5.066 18.578 18.641 1 95.69 101 PHE A C 1
ATOM 721 O O . PHE A 1 101 ? 4.898 19.297 19.625 1 95.69 101 PHE A O 1
ATOM 728 N N . ARG A 1 102 ? 6.098 17.828 18.469 1 96.56 102 ARG A N 1
ATOM 729 C CA . ARG A 1 102 ? 7.172 17.719 19.453 1 96.56 102 ARG A CA 1
ATOM 730 C C . ARG A 1 102 ? 8.531 17.953 18.812 1 96.56 102 ARG A C 1
ATOM 732 O O . ARG A 1 102 ? 8.695 17.781 17.594 1 96.56 102 ARG A O 1
ATOM 739 N N . ALA A 1 103 ? 9.422 18.328 19.641 1 96.75 103 ALA A N 1
ATOM 740 C CA . ALA A 1 103 ? 10.789 18.531 19.156 1 96.75 103 ALA A CA 1
ATOM 741 C C . ALA A 1 103 ? 11.367 17.219 18.625 1 96.75 103 ALA A C 1
ATOM 743 O O . ALA A 1 103 ? 11.203 16.156 19.25 1 96.75 103 ALA A O 1
ATOM 744 N N . GLY A 1 104 ? 12 17.312 17.484 1 95.94 104 GLY A N 1
ATOM 745 C CA . GLY A 1 104 ? 12.648 16.156 16.906 1 95.94 104 GLY A CA 1
ATOM 746 C C . GLY A 1 104 ? 11.859 15.531 15.773 1 95.94 104 GLY A C 1
ATOM 747 O O . GLY A 1 104 ? 12.391 14.742 14.992 1 95.94 104 GLY A O 1
ATOM 748 N N . GLU A 1 105 ? 10.539 15.852 15.719 1 96.12 105 GLU A N 1
ATOM 749 C CA . GLU A 1 105 ? 9.758 15.273 14.625 1 96.12 105 GLU A CA 1
ATOM 750 C C . GLU A 1 105 ? 9.82 16.156 13.383 1 96.12 105 GLU A C 1
ATOM 752 O O . GLU A 1 105 ? 10.352 17.266 13.422 1 96.12 105 GLU A O 1
ATOM 757 N N . LEU A 1 106 ? 9.359 15.586 12.266 1 96.81 106 LEU A N 1
ATOM 758 C CA . LEU A 1 106 ? 9.352 16.297 10.984 1 96.81 106 LEU A CA 1
ATOM 759 C C . LEU A 1 106 ? 8.055 17.062 10.805 1 96.81 106 LEU A C 1
ATOM 761 O O . LEU A 1 106 ? 6.977 16.578 11.164 1 96.81 106 LEU A O 1
ATOM 765 N N . ALA A 1 107 ? 8.18 18.25 10.297 1 96.12 107 ALA A N 1
ATOM 766 C CA . ALA A 1 107 ? 7.027 19.062 9.914 1 96.12 107 ALA A CA 1
ATOM 767 C C . ALA A 1 107 ? 7.125 19.484 8.445 1 96.12 107 ALA A C 1
ATOM 769 O O . ALA A 1 107 ? 8.219 19.781 7.953 1 96.12 107 ALA A O 1
ATOM 770 N N . LEU A 1 108 ? 6.09 19.438 7.809 1 95.62 108 LEU A N 1
ATOM 771 C CA . LEU A 1 108 ? 5.945 19.984 6.465 1 95.62 108 LEU A CA 1
ATOM 772 C C . LEU A 1 108 ? 5.277 21.359 6.504 1 95.62 108 LEU A C 1
ATOM 774 O O . LEU A 1 108 ? 4.18 21.5 7.043 1 95.62 108 LEU A O 1
ATOM 778 N N . VAL A 1 109 ? 5.941 22.297 5.992 1 93.69 109 VAL A N 1
ATOM 779 C CA . VAL A 1 109 ? 5.449 23.656 5.953 1 93.69 109 VAL A CA 1
ATOM 780 C C . VAL A 1 109 ? 5.031 24.016 4.527 1 93.69 109 VAL A C 1
ATOM 782 O O . VAL A 1 109 ? 5.809 23.844 3.584 1 93.69 109 VAL A O 1
ATOM 785 N N . GLU A 1 110 ? 3.82 24.484 4.426 1 91.69 110 GLU A N 1
ATOM 786 C CA . GLU A 1 110 ? 3.287 24.828 3.109 1 91.69 110 GLU A CA 1
ATOM 787 C C . GLU A 1 110 ? 2.883 26.297 3.045 1 91.69 110 GLU A C 1
ATOM 789 O O . GLU A 1 110 ? 2.133 26.781 3.898 1 91.69 110 GLU A O 1
ATOM 794 N N . ALA A 1 111 ? 3.373 27 2.068 1 88.88 111 ALA A N 1
ATOM 795 C CA . ALA A 1 111 ? 2.996 28.375 1.794 1 88.88 111 ALA A CA 1
ATOM 796 C C . ALA A 1 111 ? 2.057 28.469 0.594 1 88.88 111 ALA A C 1
ATOM 798 O O . ALA A 1 111 ? 2.438 28.109 -0.526 1 88.88 111 ALA A O 1
ATOM 799 N N . PRO A 1 112 ? 0.885 28.875 0.875 1 83.06 112 PRO A N 1
ATOM 800 C CA . PRO A 1 112 ? -0.063 28.953 -0.238 1 83.06 112 PRO A CA 1
ATOM 801 C C . PRO A 1 112 ? 0.36 29.969 -1.299 1 83.06 112 PRO A C 1
ATOM 803 O O . PRO A 1 112 ? 0.996 30.969 -0.978 1 83.06 112 PRO A O 1
ATOM 806 N N . ARG A 1 113 ? 0.173 29.547 -2.475 1 80.25 113 ARG A N 1
ATOM 807 C CA . ARG A 1 113 ? 0.38 30.422 -3.615 1 80.25 113 ARG A CA 1
ATOM 808 C C . ARG A 1 113 ? -0.896 30.562 -4.441 1 80.25 113 ARG A C 1
ATOM 810 O O . ARG A 1 113 ? -1.677 29.625 -4.551 1 80.25 113 ARG A O 1
ATOM 817 N N . ARG A 1 114 ? -1.008 31.703 -4.918 1 78.94 114 ARG A N 1
ATOM 818 C CA . ARG A 1 114 ? -2.172 31.906 -5.773 1 78.94 114 ARG A CA 1
ATOM 819 C C . ARG A 1 114 ? -2.016 31.156 -7.094 1 78.94 114 ARG A C 1
ATOM 821 O O . ARG A 1 114 ? -1.037 31.359 -7.816 1 78.94 114 ARG A O 1
ATOM 828 N N . GLN A 1 115 ? -2.885 30.266 -7.406 1 76.56 115 GLN A N 1
ATOM 829 C CA . GLN A 1 115 ? -3.043 29.547 -8.664 1 76.56 115 GLN A CA 1
ATOM 830 C C . GLN A 1 115 ? -1.834 28.656 -8.945 1 76.56 115 GLN A C 1
ATOM 832 O O . GLN A 1 115 ? -1.556 28.328 -10.094 1 76.56 115 GLN A O 1
ATOM 837 N N . ARG A 1 116 ? -0.928 28.562 -8.055 1 77.25 116 ARG A N 1
ATOM 838 C CA . ARG A 1 116 ? 0.219 27.672 -8.172 1 77.25 116 ARG A CA 1
ATOM 839 C C . ARG A 1 116 ? 0.267 26.672 -7.02 1 77.25 116 ARG A C 1
ATOM 841 O O . ARG A 1 116 ? -0.37 26.891 -5.984 1 77.25 116 ARG A O 1
ATOM 848 N N . PRO A 1 117 ? 0.913 25.531 -7.32 1 79.31 117 PRO A N 1
ATOM 849 C CA . PRO A 1 117 ? 1.115 24.641 -6.172 1 79.31 117 PRO A CA 1
ATOM 850 C C . PRO A 1 117 ? 1.87 25.328 -5.031 1 79.31 117 PRO A C 1
ATOM 852 O O . PRO A 1 117 ? 2.77 26.125 -5.273 1 79.31 117 PRO A O 1
ATOM 855 N N . PRO A 1 118 ? 1.4 25.047 -3.918 1 84.5 118 PRO A N 1
ATOM 856 C CA . PRO A 1 118 ? 2.082 25.672 -2.777 1 84.5 118 PRO A CA 1
ATOM 857 C C . PRO A 1 118 ? 3.564 25.312 -2.711 1 84.5 118 PRO A C 1
ATOM 859 O O . PRO A 1 118 ? 3.967 24.234 -3.182 1 84.5 118 PRO A O 1
ATOM 862 N N . LEU A 1 119 ? 4.344 26.219 -2.209 1 87.62 119 LEU A N 1
ATOM 863 C CA . LEU A 1 119 ? 5.73 25.906 -1.88 1 87.62 119 LEU A CA 1
ATOM 864 C C . LEU A 1 119 ? 5.809 25.078 -0.604 1 87.62 119 LEU A C 1
ATOM 866 O O . LEU A 1 119 ? 5.129 25.375 0.381 1 87.62 119 LEU A O 1
ATOM 870 N N . ARG A 1 120 ? 6.598 24.062 -0.656 1 91.81 120 ARG A N 1
ATOM 871 C CA . ARG A 1 120 ? 6.684 23.156 0.473 1 91.81 120 ARG A CA 1
ATOM 872 C C . ARG A 1 120 ? 8.117 23.031 0.976 1 91.81 120 ARG A C 1
ATOM 874 O O . ARG A 1 120 ? 9.062 23.078 0.186 1 91.81 120 ARG A O 1
ATOM 881 N N . ALA A 1 121 ? 8.258 22.938 2.246 1 92.81 121 ALA A N 1
ATOM 882 C CA . ALA A 1 121 ? 9.555 22.688 2.873 1 92.81 121 ALA A CA 1
ATOM 883 C C . ALA A 1 121 ? 9.422 21.719 4.039 1 92.81 121 ALA A C 1
ATOM 885 O O . ALA A 1 121 ? 8.461 21.781 4.801 1 92.81 121 ALA A O 1
ATOM 886 N N . LEU A 1 122 ? 10.375 20.812 4.07 1 94.62 122 LEU A N 1
ATOM 887 C CA . LEU A 1 122 ? 10.469 19.859 5.168 1 94.62 122 LEU A CA 1
ATOM 888 C C . LEU A 1 122 ? 11.484 20.312 6.207 1 94.62 122 LEU A C 1
ATOM 890 O O . LEU A 1 122 ? 12.57 20.781 5.852 1 94.62 122 LEU A O 1
ATOM 894 N N . CYS A 1 123 ? 11.133 20.234 7.477 1 93.19 123 CYS A N 1
ATOM 895 C CA . CYS A 1 123 ? 12.117 20.594 8.5 1 93.19 123 CYS A CA 1
ATOM 896 C C . CYS A 1 123 ? 11.953 19.719 9.734 1 93.19 123 CYS A C 1
ATOM 898 O O . CYS A 1 123 ? 10.859 19.203 10.008 1 93.19 123 CYS A O 1
ATOM 900 N N . ARG A 1 124 ? 12.992 19.5 10.391 1 95.69 124 ARG A N 1
ATOM 901 C CA . ARG A 1 124 ? 12.969 18.859 11.703 1 95.69 124 ARG A CA 1
ATOM 902 C C . ARG A 1 124 ? 12.805 19.891 12.812 1 95.69 124 ARG A C 1
ATOM 904 O O . ARG A 1 124 ? 13.633 20.797 12.945 1 95.69 124 ARG A O 1
ATOM 911 N N . LEU A 1 125 ? 11.836 19.766 13.609 1 96.88 125 LEU A N 1
ATOM 912 C CA . LEU A 1 125 ? 11.523 20.766 14.633 1 96.88 125 LEU A CA 1
ATOM 913 C C . LEU A 1 125 ? 12.531 20.703 15.781 1 96.88 125 LEU A C 1
ATOM 915 O O . LEU A 1 125 ? 12.906 19.625 16.219 1 96.88 125 LEU A O 1
ATOM 919 N N . ALA A 1 126 ? 12.984 21.859 16.125 1 96.12 126 ALA A N 1
ATOM 920 C CA . ALA A 1 126 ? 13.914 22 17.25 1 96.12 126 ALA A CA 1
ATOM 921 C C . ALA A 1 126 ? 13.625 23.266 18.047 1 96.12 126 ALA A C 1
ATOM 923 O O . ALA A 1 126 ? 13.414 24.328 17.469 1 96.12 126 ALA A O 1
ATOM 924 N N . ALA A 1 127 ? 13.68 23.062 19.375 1 94.88 127 ALA A N 1
ATOM 925 C CA . ALA A 1 127 ? 13.469 24.219 20.234 1 94.88 127 ALA A CA 1
ATOM 926 C C . ALA A 1 127 ? 14.492 25.312 19.938 1 94.88 127 ALA A C 1
ATOM 928 O O . ALA A 1 127 ? 15.688 25.031 19.812 1 94.88 127 ALA A O 1
ATOM 929 N N . GLY A 1 128 ? 14.008 26.5 19.797 1 94.19 128 GLY A N 1
ATOM 930 C CA . GLY A 1 128 ? 14.891 27.641 19.609 1 94.19 128 GLY A CA 1
ATOM 931 C C . GLY A 1 128 ? 15.32 27.828 18.172 1 94.19 128 GLY A C 1
ATOM 932 O O . GLY A 1 128 ? 16 28.812 17.859 1 94.19 128 GLY A O 1
ATOM 933 N N . ALA A 1 129 ? 14.875 26.891 17.297 1 94.38 129 ALA A N 1
ATOM 934 C CA . ALA A 1 129 ? 15.266 26.969 15.891 1 94.38 129 ALA A CA 1
ATOM 935 C C . ALA A 1 129 ? 14.195 27.688 15.062 1 94.38 129 ALA A C 1
ATOM 937 O O . ALA A 1 129 ? 13.141 28.047 15.586 1 94.38 129 ALA A O 1
ATOM 938 N N . ALA A 1 130 ? 14.617 28.031 13.867 1 93 130 ALA A N 1
ATOM 939 C CA . ALA A 1 130 ? 13.688 28.641 12.922 1 93 130 ALA A CA 1
ATOM 940 C C . ALA A 1 130 ? 13.906 28.109 11.508 1 93 130 ALA A C 1
ATOM 942 O O . ALA A 1 130 ? 15.008 27.656 11.18 1 93 130 ALA A O 1
ATOM 943 N N . LEU A 1 131 ? 12.883 28.031 10.742 1 89.19 131 LEU A N 1
ATOM 944 C CA . LEU A 1 131 ? 12.945 27.625 9.352 1 89.19 131 LEU A CA 1
ATOM 945 C C . LEU A 1 131 ? 12.711 28.812 8.422 1 89.19 131 LEU A C 1
ATOM 947 O O . LEU A 1 131 ? 11.773 29.578 8.617 1 89.19 131 LEU A O 1
ATOM 951 N N . GLY A 1 132 ? 13.727 28.969 7.531 1 84.31 132 GLY A N 1
ATOM 952 C CA . GLY A 1 132 ? 13.43 29.859 6.426 1 84.31 132 GLY A CA 1
ATOM 953 C C . GLY A 1 132 ? 12.359 29.328 5.496 1 84.31 132 GLY A C 1
ATOM 954 O O . GLY A 1 132 ? 12.578 28.359 4.773 1 84.31 132 GLY A O 1
ATOM 955 N N . ALA A 1 133 ? 11.148 29.859 5.633 1 74.5 133 ALA A N 1
ATOM 956 C CA . ALA A 1 133 ? 10.016 29.375 4.852 1 74.5 133 ALA A CA 1
ATOM 957 C C . ALA A 1 133 ? 10.055 29.922 3.43 1 74.5 133 ALA A C 1
ATOM 959 O O . ALA A 1 133 ? 10.766 30.891 3.154 1 74.5 133 ALA A O 1
ATOM 960 N N . PRO A 1 134 ? 9.352 29.188 2.564 1 71.25 134 PRO A N 1
ATOM 961 C CA . PRO A 1 134 ? 9.266 29.719 1.199 1 71.25 134 PRO A CA 1
ATOM 962 C C . PRO A 1 134 ? 8.773 31.156 1.153 1 71.25 134 PRO A C 1
ATOM 964 O O . PRO A 1 134 ? 7.887 31.531 1.926 1 71.25 134 PRO A O 1
ATOM 967 N N . GLY A 1 135 ? 9.484 32.062 0.337 1 68.25 135 GLY A N 1
ATOM 968 C CA . GLY A 1 135 ? 9.117 33.469 0.206 1 68.25 135 GLY A CA 1
ATOM 969 C C . GLY A 1 135 ? 9.883 34.375 1.149 1 68.25 135 GLY A C 1
ATOM 970 O O . GLY A 1 135 ? 9.539 35.562 1.309 1 68.25 135 GLY A O 1
ATOM 971 N N . GLY A 1 136 ? 10.812 33.719 1.869 1 73.12 136 GLY A N 1
ATOM 972 C CA . GLY A 1 136 ? 11.672 34.531 2.709 1 73.12 136 GLY A CA 1
ATOM 973 C C . GLY A 1 136 ? 11.141 34.719 4.121 1 73.12 136 GLY A C 1
ATOM 974 O O . GLY A 1 136 ? 11.68 35.5 4.902 1 73.12 136 GLY A O 1
ATOM 975 N N . LEU A 1 137 ? 10.07 34 4.355 1 75.88 137 LEU A N 1
ATOM 976 C CA . LEU A 1 137 ? 9.492 34.062 5.691 1 75.88 137 LEU A CA 1
ATOM 977 C C . LEU A 1 137 ? 10.234 33.156 6.66 1 75.88 137 LEU A C 1
ATOM 979 O O . LEU A 1 137 ? 10.875 32.188 6.242 1 75.88 137 LEU A O 1
ATOM 983 N N . LEU A 1 138 ? 10.289 33.719 7.918 1 84.88 138 LEU A N 1
ATOM 984 C CA . LEU A 1 138 ? 10.906 32.906 8.961 1 84.88 138 LEU A CA 1
ATOM 985 C C . LEU A 1 138 ? 9.844 32.281 9.883 1 84.88 138 LEU A C 1
ATOM 987 O O . LEU A 1 138 ? 8.984 33 10.391 1 84.88 138 LEU A O 1
ATOM 991 N N . LEU A 1 139 ? 9.867 31.031 10.062 1 90.44 139 LEU A N 1
ATOM 992 C CA . LEU A 1 139 ? 8.961 30.328 10.961 1 90.44 139 LEU A CA 1
ATOM 993 C C . LEU A 1 139 ? 9.703 29.828 12.195 1 90.44 139 LEU A C 1
ATOM 995 O O . LEU A 1 139 ? 10.453 28.859 12.117 1 90.44 139 LEU A O 1
ATOM 999 N N . PRO A 1 140 ? 9.516 30.547 13.281 1 92.5 140 PRO A N 1
ATOM 1000 C CA . PRO A 1 140 ? 10.094 29.984 14.508 1 92.5 140 PRO A CA 1
ATOM 1001 C C . PRO A 1 140 ? 9.5 28.609 14.852 1 92.5 140 PRO A C 1
ATOM 1003 O O . PRO A 1 140 ? 8.281 28.453 14.898 1 92.5 140 PRO A O 1
ATOM 1006 N N . HIS A 1 141 ? 10.344 27.609 15.133 1 95.62 141 HIS A N 1
ATOM 1007 C CA . HIS A 1 141 ? 9.859 26.281 15.469 1 95.62 141 HIS A CA 1
ATOM 1008 C C . HIS A 1 141 ? 9.008 26.297 16.734 1 95.62 141 HIS A C 1
ATOM 1010 O O . HIS A 1 141 ? 8.047 25.531 16.859 1 95.62 141 HIS A O 1
ATOM 1016 N N . ASP A 1 142 ? 9.328 27.219 17.625 1 94.94 142 ASP A N 1
ATOM 1017 C CA . ASP A 1 142 ? 8.617 27.312 18.891 1 94.94 142 ASP A CA 1
ATOM 1018 C C . ASP A 1 142 ? 7.16 27.719 18.672 1 94.94 142 ASP A C 1
ATOM 1020 O O . ASP A 1 142 ? 6.305 27.453 19.531 1 94.94 142 ASP A O 1
ATOM 1024 N N . SER A 1 143 ? 6.871 28.375 17.594 1 92.31 143 SER A N 1
ATOM 1025 C CA . SER A 1 143 ? 5.496 28.75 17.281 1 92.31 143 SER A CA 1
ATOM 1026 C C . SER A 1 143 ? 4.664 27.547 16.859 1 92.31 143 SER A C 1
ATOM 1028 O O . SER A 1 143 ? 3.436 27.625 16.828 1 92.31 143 SER A O 1
ATOM 1030 N N . VAL A 1 144 ? 5.344 26.453 16.547 1 94.12 144 VAL A N 1
ATOM 1031 C CA . VAL A 1 144 ? 4.695 25.25 16.031 1 94.12 144 VAL A CA 1
ATOM 1032 C C . VAL A 1 144 ? 4.672 24.188 17.125 1 94.12 144 VAL A C 1
ATOM 1034 O O . VAL A 1 144 ? 3.688 23.453 17.266 1 94.12 144 VAL A O 1
ATOM 1037 N N . LEU A 1 145 ? 5.758 24.156 17.875 1 95.81 145 LEU A N 1
ATOM 1038 C CA . LEU A 1 145 ? 5.891 23.156 18.906 1 95.81 145 LEU A CA 1
ATOM 1039 C C . LEU A 1 145 ? 4.73 23.234 19.906 1 95.81 145 LEU A C 1
ATOM 1041 O O . LEU A 1 145 ? 4.352 24.328 20.328 1 95.81 145 LEU A O 1
ATOM 1045 N N . GLY A 1 146 ? 4.113 22.016 20.203 1 94.44 146 GLY A N 1
ATOM 1046 C CA . GLY A 1 146 ? 3.01 21.953 21.141 1 94.44 146 GLY A CA 1
ATOM 1047 C C . GLY A 1 146 ? 1.656 22.188 20.5 1 94.44 146 GLY A C 1
ATOM 1048 O O . GLY A 1 146 ? 0.618 22 21.141 1 94.44 146 GLY A O 1
ATOM 1049 N N . ARG A 1 147 ? 1.608 22.547 19.266 1 92.62 147 ARG A N 1
ATOM 1050 C CA . ARG A 1 147 ? 0.358 22.75 18.547 1 92.62 147 ARG A CA 1
ATOM 1051 C C . ARG A 1 147 ? -0.019 21.516 17.734 1 92.62 147 ARG A C 1
ATOM 1053 O O . ARG A 1 147 ? 0.848 20.719 17.375 1 92.62 147 ARG A O 1
ATOM 1060 N N . PRO A 1 148 ? -1.331 21.375 17.5 1 90.69 148 PRO A N 1
ATOM 1061 C CA . PRO A 1 148 ? -1.743 20.234 16.656 1 90.69 148 PRO A CA 1
ATOM 1062 C C . PRO A 1 148 ? -1.333 20.406 15.203 1 90.69 148 PRO A C 1
ATOM 1064 O O . PRO A 1 148 ? -1.3 21.531 14.695 1 90.69 148 PRO A O 1
ATOM 1067 N N . PRO A 1 149 ? -1.044 19.328 14.594 1 92.38 149 PRO A N 1
ATOM 1068 C CA . PRO A 1 149 ? -0.791 19.406 13.148 1 92.38 149 PRO A CA 1
ATOM 1069 C C . PRO A 1 149 ? -2.02 19.844 12.359 1 92.38 149 PRO A C 1
ATOM 1071 O O . PRO A 1 149 ? -3.152 19.609 12.789 1 92.38 149 PRO A O 1
ATOM 1074 N N . GLY A 1 150 ? -1.723 20.469 11.273 1 90 150 GLY A N 1
ATOM 1075 C CA . GLY A 1 150 ? -2.803 20.859 10.383 1 90 150 GLY A CA 1
ATOM 1076 C C . GLY A 1 150 ? -3.322 22.25 10.641 1 90 150 GLY A C 1
ATOM 1077 O O . GLY A 1 150 ? -4.367 22.641 10.109 1 90 150 GLY A O 1
ATOM 1078 N N . GLU A 1 151 ? -2.6 22.953 11.445 1 89.25 151 GLU A N 1
ATOM 1079 C CA . GLU A 1 151 ? -3.016 24.328 11.727 1 89.25 151 GLU A CA 1
ATOM 1080 C C . GLU A 1 151 ? -2.254 25.328 10.859 1 89.25 151 GLU A C 1
ATOM 1082 O O . GLU A 1 151 ? -1.121 25.062 10.453 1 89.25 151 GLU A O 1
ATOM 1087 N N . VAL A 1 152 ? -2.936 26.422 10.594 1 90.12 152 VAL A N 1
ATOM 1088 C CA . VAL A 1 152 ? -2.303 27.516 9.883 1 90.12 152 VAL A CA 1
ATOM 1089 C C . VAL A 1 152 ? -1.607 28.453 10.883 1 90.12 152 VAL A C 1
ATOM 1091 O O . VAL A 1 152 ? -2.215 28.875 11.859 1 90.12 152 VAL A O 1
ATOM 1094 N N . VAL A 1 153 ? -0.363 28.672 10.695 1 90.12 153 VAL A N 1
ATOM 1095 C CA . VAL A 1 153 ? 0.424 29.578 11.539 1 90.12 153 VAL A CA 1
ATOM 1096 C C . VAL A 1 153 ? 0.623 30.906 10.836 1 90.12 153 VAL A C 1
ATOM 1098 O O . VAL A 1 153 ? 1.041 30.953 9.672 1 90.12 153 VAL A O 1
ATOM 1101 N N . ARG A 1 154 ? 0.305 31.922 11.547 1 88.62 154 ARG A N 1
ATOM 1102 C CA . ARG A 1 154 ? 0.517 33.25 11.023 1 88.62 154 ARG A CA 1
ATOM 1103 C C . ARG A 1 154 ? 1.886 33.781 11.422 1 88.62 154 ARG A C 1
ATOM 1105 O O . ARG A 1 154 ? 2.256 33.75 12.602 1 88.62 154 ARG A O 1
ATOM 1112 N N . LEU A 1 155 ? 2.557 34.281 10.406 1 85.5 155 LEU A N 1
ATOM 1113 C CA . LEU A 1 155 ? 3.891 34.812 10.68 1 85.5 155 LEU A CA 1
ATOM 1114 C C . LEU A 1 155 ? 3.832 36.281 11.008 1 85.5 155 LEU A C 1
ATOM 1116 O O . LEU A 1 155 ? 2.861 36.969 10.664 1 85.5 155 LEU A O 1
ATOM 1120 N N . ARG A 1 156 ? 4.824 36.844 11.758 1 79 156 ARG A N 1
ATOM 1121 C CA . ARG A 1 156 ? 4.898 38.219 12.164 1 79 156 ARG A CA 1
ATOM 1122 C C . ARG A 1 156 ? 4.938 39.156 10.945 1 79 156 ARG A C 1
ATOM 1124 O O . ARG A 1 156 ? 4.379 40.25 10.977 1 79 156 ARG A O 1
ATOM 1131 N N . GLY A 1 157 ? 5.516 38.938 9.852 1 73.5 157 GLY A N 1
ATOM 1132 C CA . GLY A 1 157 ? 5.641 39.75 8.664 1 73.5 157 GLY A CA 1
ATOM 1133 C C . GLY A 1 157 ? 4.453 39.625 7.727 1 73.5 157 GLY A C 1
ATOM 1134 O O . GLY A 1 157 ? 4.445 40.219 6.645 1 73.5 157 GLY A O 1
ATOM 1135 N N . GLY A 1 158 ? 3.561 38.938 8.148 1 76.69 158 GLY A N 1
ATOM 1136 C CA . GLY A 1 158 ? 2.447 38.719 7.234 1 76.69 158 GLY A CA 1
ATOM 1137 C C . GLY A 1 158 ? 2.527 37.438 6.469 1 76.69 158 GLY A C 1
ATOM 1138 O O . GLY A 1 158 ? 3.537 36.719 6.539 1 76.69 158 GLY A O 1
ATOM 1139 N N . GLY A 1 159 ? 1.866 36.469 6.461 1 82.44 159 GLY A N 1
ATOM 1140 C CA . GLY A 1 159 ? 1.785 35.219 5.75 1 82.44 159 GLY A CA 1
ATOM 1141 C C . GLY A 1 159 ? 1.196 34.094 6.59 1 82.44 159 GLY A C 1
ATOM 1142 O O . GLY A 1 159 ? 1.203 34.156 7.824 1 82.44 159 GLY A O 1
ATOM 1143 N N . ARG A 1 160 ? 0.746 33.25 5.82 1 88.69 160 ARG A N 1
ATOM 1144 C CA . ARG A 1 160 ? 0.145 32.094 6.457 1 88.69 160 ARG A CA 1
ATOM 1145 C C . ARG A 1 160 ? 0.789 30.797 5.961 1 88.69 160 ARG A C 1
ATOM 1147 O O . ARG A 1 160 ? 1.053 30.656 4.766 1 88.69 160 ARG A O 1
ATOM 1154 N N . LEU A 1 161 ? 1.188 30.031 6.91 1 91.38 161 LEU A N 1
ATOM 1155 C CA . LEU A 1 161 ? 1.78 28.734 6.574 1 91.38 161 LEU A CA 1
ATOM 1156 C C . LEU A 1 161 ? 0.963 27.594 7.168 1 91.38 161 LEU A C 1
ATOM 1158 O O . LEU A 1 161 ? 0.579 27.641 8.344 1 91.38 161 LEU A O 1
ATOM 1162 N N . LEU A 1 162 ? 0.68 26.656 6.348 1 91.62 162 LEU A N 1
ATOM 1163 C CA . LEU A 1 162 ? 0.112 25.422 6.871 1 91.62 162 LEU A CA 1
ATOM 1164 C C . LEU A 1 162 ? 1.211 24.469 7.344 1 91.62 162 LEU A C 1
ATOM 1166 O O . LEU A 1 162 ? 2.158 24.188 6.602 1 91.62 162 LEU A O 1
ATOM 1170 N N . VAL A 1 163 ? 1.094 24.047 8.602 1 93.31 163 VAL A N 1
ATOM 1171 C CA . VAL A 1 163 ? 2.098 23.141 9.148 1 93.31 163 VAL A CA 1
ATOM 1172 C C . VAL A 1 163 ? 1.453 21.797 9.492 1 93.31 163 VAL A C 1
ATOM 1174 O O . VAL A 1 163 ? 0.512 21.734 10.289 1 93.31 163 VAL A O 1
ATOM 1177 N N . ARG A 1 164 ? 1.948 20.688 8.891 1 94.12 164 ARG A N 1
ATOM 1178 C CA . ARG A 1 164 ? 1.416 19.359 9.164 1 94.12 164 ARG A CA 1
ATOM 1179 C C . ARG A 1 164 ? 2.521 18.312 9.117 1 94.12 164 ARG A C 1
ATOM 1181 O O . ARG A 1 164 ? 3.67 18.625 8.797 1 94.12 164 ARG A O 1
ATOM 1188 N N . ARG A 1 165 ? 2.211 17.172 9.609 1 94.88 165 ARG A N 1
ATOM 1189 C CA . ARG A 1 165 ? 3.141 16.047 9.469 1 94.88 165 ARG A CA 1
ATOM 1190 C C . ARG A 1 165 ? 3.201 15.57 8.016 1 94.88 165 ARG A C 1
ATOM 1192 O O . ARG A 1 165 ? 2.174 15.508 7.336 1 94.88 165 ARG A O 1
ATOM 1199 N N . PRO A 1 166 ? 4.383 15.32 7.57 1 96.19 166 PRO A N 1
ATOM 1200 C CA . PRO A 1 166 ? 4.484 14.852 6.188 1 96.19 166 PRO A CA 1
ATOM 1201 C C . PRO A 1 166 ? 3.98 13.422 6.012 1 96.19 166 PRO A C 1
ATOM 1203 O O . PRO A 1 166 ? 4.156 12.586 6.902 1 96.19 166 PRO A O 1
ATOM 1206 N N . SER A 1 167 ? 3.381 13.219 4.844 1 95.94 167 SER A N 1
ATOM 1207 C CA . SER A 1 167 ? 3.145 11.844 4.41 1 95.94 167 SER A CA 1
ATOM 1208 C C . SER A 1 167 ? 4.441 11.172 3.979 1 95.94 167 SER A C 1
ATOM 1210 O O . SER A 1 167 ? 5.457 11.836 3.777 1 95.94 167 SER A O 1
ATOM 1212 N N . LEU A 1 168 ? 4.359 9.867 3.854 1 97.56 168 LEU A N 1
ATOM 1213 C CA . LEU A 1 168 ? 5.531 9.148 3.367 1 97.56 168 LEU A CA 1
ATOM 1214 C C . LEU A 1 168 ? 5.902 9.602 1.957 1 97.56 168 LEU A C 1
ATOM 1216 O O . LEU A 1 168 ? 7.082 9.727 1.631 1 97.56 168 LEU A O 1
ATOM 1220 N N . GLU A 1 169 ? 4.914 9.828 1.147 1 97.69 169 GLU A N 1
ATOM 1221 C CA . GLU A 1 169 ? 5.156 10.328 -0.203 1 97.69 169 GLU A CA 1
ATOM 1222 C C . GLU A 1 169 ? 5.891 11.664 -0.174 1 97.69 169 GLU A C 1
ATOM 1224 O O . GLU A 1 169 ? 6.875 11.852 -0.888 1 97.69 169 GLU A O 1
ATOM 1229 N N . GLU A 1 170 ? 5.438 12.523 0.63 1 96.38 170 GLU A N 1
ATOM 1230 C CA . GLU A 1 170 ? 6.043 13.852 0.729 1 96.38 170 GLU A CA 1
ATOM 1231 C C . GLU A 1 170 ? 7.469 13.766 1.26 1 96.38 170 GLU A C 1
ATOM 1233 O O . GLU A 1 170 ? 8.367 14.445 0.759 1 96.38 170 GLU A O 1
ATOM 1238 N N . TYR A 1 171 ? 7.66 12.953 2.279 1 98.12 171 TYR A N 1
ATOM 1239 C CA . TYR A 1 171 ? 9.016 12.773 2.783 1 98.12 171 TYR A CA 1
ATOM 1240 C C . TYR A 1 171 ? 9.938 12.242 1.691 1 98.12 171 TYR A C 1
ATOM 1242 O O . TYR A 1 171 ? 11.039 12.758 1.496 1 98.12 171 TYR A O 1
ATOM 1250 N N . ALA A 1 172 ? 9.484 11.258 0.962 1 97.94 172 ALA A N 1
ATOM 1251 C CA . ALA A 1 172 ? 10.297 10.656 -0.093 1 97.94 172 ALA A CA 1
ATOM 1252 C C . ALA A 1 172 ? 10.656 11.68 -1.161 1 97.94 172 ALA A C 1
ATOM 1254 O O . ALA A 1 172 ? 11.75 11.641 -1.726 1 97.94 172 ALA A O 1
ATOM 1255 N N . LEU A 1 173 ? 9.789 12.602 -1.437 1 96.5 173 LEU A N 1
ATOM 1256 C CA . LEU A 1 173 ? 9.984 13.578 -2.5 1 96.5 173 LEU A CA 1
ATOM 1257 C C . LEU A 1 173 ? 10.844 14.742 -2.018 1 96.5 173 LEU A C 1
ATOM 1259 O O . LEU A 1 173 ? 11.453 15.445 -2.824 1 96.5 173 LEU A O 1
ATOM 1263 N N . LEU A 1 174 ? 10.922 14.93 -0.685 1 96.12 174 LEU A N 1
ATOM 1264 C CA . LEU A 1 174 ? 11.555 16.141 -0.19 1 96.12 174 LEU A CA 1
ATOM 1265 C C . LEU A 1 174 ? 12.836 15.82 0.574 1 96.12 174 LEU A C 1
ATOM 1267 O O . LEU A 1 174 ? 13.641 16.703 0.849 1 96.12 174 LEU A O 1
ATOM 1271 N N . MET A 1 175 ? 13.055 14.57 0.948 1 97.06 175 MET A N 1
ATOM 1272 C CA . MET A 1 175 ? 14.242 14.18 1.7 1 97.06 175 MET A CA 1
ATOM 1273 C C . MET A 1 175 ? 15.508 14.398 0.873 1 97.06 175 MET A C 1
ATOM 1275 O O . MET A 1 175 ? 15.438 14.531 -0.35 1 97.06 175 MET A O 1
ATOM 1279 N N . PRO A 1 176 ? 16.656 14.461 1.574 1 95.81 176 PRO A N 1
ATOM 1280 C CA . PRO A 1 176 ? 17.891 14.578 0.817 1 95.81 176 PRO A CA 1
ATOM 1281 C C . PRO A 1 176 ? 18.109 13.422 -0.161 1 95.81 176 PRO A C 1
ATOM 1283 O O . PRO A 1 176 ? 17.844 12.266 0.183 1 95.81 176 PRO A O 1
ATOM 1286 N N . ARG A 1 177 ? 18.531 13.844 -1.364 1 96.12 177 ARG A N 1
ATOM 1287 C CA . ARG A 1 177 ? 18.719 12.828 -2.391 1 96.12 177 ARG A CA 1
ATOM 1288 C C . ARG A 1 177 ? 20.125 12.906 -2.988 1 96.12 177 ARG A C 1
ATOM 1290 O O . ARG A 1 177 ? 20.688 13.992 -3.105 1 96.12 177 ARG A O 1
ATOM 1297 N N . GLY A 1 178 ? 20.609 11.789 -3.199 1 93.75 178 GLY A N 1
ATOM 1298 C CA . GLY A 1 178 ? 21.766 11.602 -4.059 1 93.75 178 GLY A CA 1
ATOM 1299 C C . GLY A 1 178 ? 21.406 11.023 -5.414 1 93.75 178 GLY A C 1
ATOM 1300 O O . GLY A 1 178 ? 21.172 11.766 -6.371 1 93.75 178 GLY A O 1
ATOM 1301 N N . PRO A 1 179 ? 21.219 9.781 -5.438 1 90.75 179 PRO A N 1
ATOM 1302 C CA . PRO A 1 179 ? 20.656 9.211 -6.664 1 90.75 179 PRO A CA 1
ATOM 1303 C C . PRO A 1 179 ? 19.172 9.508 -6.824 1 90.75 179 PRO A C 1
ATOM 1305 O O . PRO A 1 179 ? 18.469 9.773 -5.836 1 90.75 179 PRO A O 1
ATOM 1308 N N . ALA A 1 180 ? 18.688 9.5 -8.055 1 90.19 180 ALA A N 1
ATOM 1309 C CA . ALA A 1 180 ? 17.266 9.672 -8.336 1 90.19 180 ALA A CA 1
ATOM 1310 C C . ALA A 1 180 ? 16.438 8.562 -7.68 1 90.19 180 ALA A C 1
ATOM 1312 O O . ALA A 1 180 ? 16.922 7.445 -7.492 1 90.19 180 ALA A O 1
ATOM 1313 N N . ILE A 1 181 ? 15.273 8.898 -7.332 1 94.88 181 ILE A N 1
ATOM 1314 C CA . ILE A 1 181 ? 14.383 7.938 -6.695 1 94.88 181 ILE A CA 1
ATOM 1315 C C . ILE A 1 181 ? 13.297 7.516 -7.676 1 94.88 181 ILE A C 1
ATOM 1317 O O . ILE A 1 181 ? 13.008 8.227 -8.641 1 94.88 181 ILE A O 1
ATOM 1321 N N . ALA A 1 182 ? 12.75 6.289 -7.441 1 94.56 182 ALA A N 1
ATOM 1322 C CA . ALA A 1 182 ? 11.461 5.992 -8.047 1 94.56 182 ALA A CA 1
ATOM 1323 C C . ALA A 1 182 ? 10.359 6.879 -7.469 1 94.56 182 ALA A C 1
ATOM 1325 O O . ALA A 1 182 ? 10.289 7.07 -6.254 1 94.56 182 ALA A O 1
ATOM 1326 N N . TYR A 1 183 ? 9.508 7.41 -8.312 1 94.94 183 TYR A N 1
ATOM 1327 C CA . TYR A 1 183 ? 8.406 8.242 -7.824 1 94.94 183 TYR A CA 1
ATOM 1328 C C . TYR A 1 183 ? 7.387 7.402 -7.062 1 94.94 183 TYR A C 1
ATOM 1330 O O . TYR A 1 183 ? 7.098 6.266 -7.449 1 94.94 183 TYR A O 1
ATOM 1338 N N . PRO A 1 184 ? 6.816 7.98 -6.074 1 97.25 184 PRO A N 1
ATOM 1339 C CA . PRO A 1 184 ? 5.898 7.238 -5.215 1 97.25 184 PRO A CA 1
ATOM 1340 C C . PRO A 1 184 ? 4.758 6.582 -5.992 1 97.25 184 PRO A C 1
ATOM 1342 O O . PRO A 1 184 ? 4.332 5.473 -5.66 1 97.25 184 PRO A O 1
ATOM 1345 N N . LYS A 1 185 ? 4.254 7.223 -7.012 1 95.69 185 LYS A N 1
ATOM 1346 C CA . LYS A 1 185 ? 3.199 6.605 -7.812 1 95.69 185 LYS A CA 1
ATOM 1347 C C . LYS A 1 185 ? 3.691 5.324 -8.477 1 95.69 185 LYS A C 1
ATOM 1349 O O . LYS A 1 185 ? 2.947 4.344 -8.57 1 95.69 185 LYS A O 1
ATOM 1354 N N . ASP A 1 186 ? 4.898 5.359 -9.008 1 95.81 186 ASP A N 1
ATOM 1355 C CA . ASP A 1 186 ? 5.496 4.16 -9.594 1 95.81 186 ASP A CA 1
ATOM 1356 C C . ASP A 1 186 ? 5.75 3.096 -8.531 1 95.81 186 ASP A C 1
ATOM 1358 O O . ASP A 1 186 ? 5.527 1.907 -8.766 1 95.81 186 ASP A O 1
ATOM 1362 N N . ILE A 1 187 ? 6.211 3.564 -7.379 1 97.75 187 ILE A N 1
ATOM 1363 C CA . ILE A 1 187 ? 6.445 2.645 -6.27 1 97.75 187 ILE A CA 1
ATOM 1364 C C . ILE A 1 187 ? 5.137 1.943 -5.902 1 97.75 187 ILE A C 1
ATOM 1366 O O . ILE A 1 187 ? 5.117 0.729 -5.688 1 97.75 187 ILE A O 1
ATOM 1370 N N . SER A 1 188 ? 4.102 2.709 -5.824 1 97.44 188 SER A N 1
ATOM 1371 C CA . SER A 1 188 ? 2.793 2.148 -5.504 1 97.44 188 SER A CA 1
ATOM 1372 C C . SER A 1 188 ? 2.379 1.098 -6.527 1 97.44 188 SER A C 1
ATOM 1374 O O . SER A 1 188 ? 1.844 0.047 -6.164 1 97.44 188 SER A O 1
ATOM 1376 N N . ALA A 1 189 ? 2.586 1.39 -7.723 1 96.5 189 ALA A N 1
ATOM 1377 C CA . ALA A 1 189 ? 2.285 0.429 -8.781 1 96.5 189 ALA A CA 1
ATOM 1378 C C . ALA A 1 189 ? 3.123 -0.837 -8.625 1 96.5 189 ALA A C 1
ATOM 1380 O O . ALA A 1 189 ? 2.617 -1.949 -8.805 1 96.5 189 ALA A O 1
ATOM 1381 N N . MET A 1 190 ? 4.379 -0.702 -8.336 1 97.5 190 MET A N 1
ATOM 1382 C CA . MET A 1 190 ? 5.262 -1.846 -8.133 1 97.5 190 MET A CA 1
ATOM 1383 C C . MET A 1 190 ? 4.777 -2.705 -6.969 1 97.5 190 MET A C 1
ATOM 1385 O O . MET A 1 190 ? 4.773 -3.934 -7.059 1 97.5 190 MET A O 1
ATOM 1389 N N . LEU A 1 191 ? 4.379 -2.021 -5.906 1 98.31 191 LEU A N 1
ATOM 1390 C CA . LEU A 1 191 ? 3.879 -2.742 -4.742 1 98.31 191 LEU A CA 1
ATOM 1391 C C . LEU A 1 191 ? 2.629 -3.543 -5.098 1 98.31 191 LEU A C 1
ATOM 1393 O O . LEU A 1 191 ? 2.463 -4.676 -4.645 1 98.31 191 LEU A O 1
ATOM 1397 N N . LEU A 1 192 ? 1.803 -2.922 -5.855 1 97.62 192 LEU A N 1
ATOM 1398 C CA . LEU A 1 192 ? 0.598 -3.609 -6.305 1 97.62 192 LEU A CA 1
ATOM 1399 C C . LEU A 1 192 ? 0.951 -4.816 -7.168 1 97.62 192 LEU A C 1
ATOM 1401 O O . LEU A 1 192 ? 0.448 -5.918 -6.938 1 97.62 192 LEU A O 1
ATOM 1405 N N . MET A 1 193 ? 1.873 -4.664 -8.117 1 96.06 193 MET A N 1
ATOM 1406 C CA . MET A 1 193 ? 2.271 -5.727 -9.039 1 96.06 193 MET A CA 1
ATOM 1407 C C . MET A 1 193 ? 2.9 -6.895 -8.281 1 96.06 193 MET A C 1
ATOM 1409 O O . MET A 1 193 ? 2.65 -8.055 -8.602 1 96.06 193 MET A O 1
ATOM 1413 N N . MET A 1 194 ? 3.656 -6.566 -7.301 1 97.56 194 MET A N 1
ATOM 1414 C CA . MET A 1 194 ? 4.355 -7.586 -6.523 1 97.56 194 MET A CA 1
ATOM 1415 C C . MET A 1 194 ? 3.428 -8.203 -5.48 1 97.56 194 MET A C 1
ATOM 1417 O O . MET A 1 194 ? 3.77 -9.219 -4.863 1 97.56 194 MET A O 1
ATOM 1421 N N . ASP A 1 195 ? 2.307 -7.598 -5.285 1 97.19 195 ASP A N 1
ATOM 1422 C CA . ASP A 1 195 ? 1.329 -8.07 -4.309 1 97.19 195 ASP A CA 1
ATOM 1423 C C . ASP A 1 195 ? 1.959 -8.211 -2.926 1 97.19 195 ASP A C 1
ATOM 1425 O O . ASP A 1 195 ? 1.838 -9.258 -2.289 1 97.19 195 ASP A O 1
ATOM 1429 N N . VAL A 1 196 ? 2.662 -7.195 -2.484 1 97.56 196 VAL A N 1
ATOM 1430 C CA . VAL A 1 196 ? 3.367 -7.238 -1.207 1 97.56 196 VAL A CA 1
ATOM 1431 C C . VAL A 1 196 ? 2.359 -7.234 -0.059 1 97.56 196 VAL A C 1
ATOM 1433 O O . VAL A 1 196 ? 1.415 -6.441 -0.057 1 97.56 196 VAL A O 1
ATOM 1436 N N . HIS A 1 197 ? 2.602 -8.102 0.925 1 93.19 197 HIS A N 1
ATOM 1437 C CA . HIS A 1 197 ? 1.751 -8.258 2.098 1 93.19 197 HIS A CA 1
ATOM 1438 C C . HIS A 1 197 ? 2.555 -8.117 3.387 1 93.19 197 HIS A C 1
ATOM 1440 O O . HIS A 1 197 ? 3.762 -8.375 3.4 1 93.19 197 HIS A O 1
ATOM 1446 N N . PRO A 1 198 ? 1.758 -7.746 4.406 1 94.25 198 PRO A N 1
ATOM 1447 C CA . PRO A 1 198 ? 2.432 -7.805 5.703 1 94.25 198 PRO A CA 1
ATOM 1448 C C . PRO A 1 198 ? 2.982 -9.195 6.02 1 94.25 198 PRO A C 1
ATOM 1450 O O . PRO A 1 198 ? 2.287 -10.195 5.832 1 94.25 198 PRO A O 1
ATOM 1453 N N . GLY A 1 199 ? 4.262 -9.234 6.449 1 93.88 199 GLY A N 1
ATOM 1454 C CA . GLY A 1 199 ? 4.906 -10.5 6.773 1 93.88 199 GLY A CA 1
ATOM 1455 C C . GLY A 1 199 ? 5.859 -10.977 5.695 1 93.88 199 GLY A C 1
ATOM 1456 O O . GLY A 1 199 ? 6.66 -11.883 5.926 1 93.88 199 GLY A O 1
ATOM 1457 N N . ASP A 1 200 ? 5.852 -10.375 4.535 1 95.94 200 ASP A N 1
ATOM 1458 C CA . ASP A 1 200 ? 6.66 -10.805 3.398 1 95.94 200 ASP A CA 1
ATOM 1459 C C . ASP A 1 200 ? 8.141 -10.516 3.633 1 95.94 200 ASP A C 1
ATOM 1461 O O . ASP A 1 200 ? 8.484 -9.609 4.398 1 95.94 200 ASP A O 1
ATOM 1465 N N . THR A 1 201 ? 8.906 -11.281 3.023 1 97.75 201 THR A N 1
ATOM 1466 C CA . THR A 1 201 ? 10.32 -11 2.834 1 97.75 201 THR A CA 1
ATOM 1467 C C . THR A 1 201 ? 10.594 -10.531 1.407 1 97.75 201 THR A C 1
ATOM 1469 O O . THR A 1 201 ? 10.367 -11.273 0.451 1 97.75 201 THR A O 1
ATOM 1472 N N . VAL A 1 202 ? 11.148 -9.289 1.249 1 98.75 202 VAL A N 1
ATOM 1473 C CA . VAL A 1 202 ? 11.312 -8.703 -0.077 1 98.75 202 VAL A CA 1
ATOM 1474 C C . VAL A 1 202 ? 12.773 -8.305 -0.284 1 98.75 202 VAL A C 1
ATOM 1476 O O . VAL A 1 202 ? 13.414 -7.762 0.62 1 98.75 202 VAL A O 1
ATOM 1479 N N . LEU A 1 203 ? 13.258 -8.594 -1.474 1 98.75 203 LEU A N 1
ATOM 1480 C CA . LEU A 1 203 ? 14.602 -8.164 -1.861 1 98.75 203 LEU A CA 1
ATOM 1481 C C . LEU A 1 203 ? 14.547 -6.887 -2.689 1 98.75 203 LEU A C 1
ATOM 1483 O O . LEU A 1 203 ? 13.758 -6.785 -3.633 1 98.75 203 LEU A O 1
ATOM 1487 N N . GLU A 1 204 ? 15.305 -5.938 -2.33 1 98.69 204 GLU A N 1
ATOM 1488 C CA . GLU A 1 204 ? 15.531 -4.715 -3.098 1 98.69 204 GLU A CA 1
ATOM 1489 C C . GLU A 1 204 ? 16.984 -4.598 -3.525 1 98.69 204 GLU A C 1
ATOM 1491 O O . GLU A 1 204 ? 17.891 -4.684 -2.693 1 98.69 204 GLU A O 1
ATOM 1496 N N . ALA A 1 205 ? 17.203 -4.496 -4.812 1 97.94 205 ALA A N 1
ATOM 1497 C CA . ALA A 1 205 ? 18.531 -4.148 -5.312 1 97.94 205 ALA A CA 1
ATOM 1498 C C . ALA A 1 205 ? 18.562 -2.717 -5.84 1 97.94 205 ALA A C 1
ATOM 1500 O O . ALA A 1 205 ? 17.875 -2.389 -6.805 1 97.94 205 ALA A O 1
ATOM 1501 N N . GLY A 1 206 ? 19.391 -1.9 -5.25 1 96.75 206 GLY A N 1
ATOM 1502 C CA . GLY A 1 206 ? 19.406 -0.465 -5.484 1 96.75 206 GLY A CA 1
ATOM 1503 C C . GLY A 1 206 ? 18.641 0.318 -4.43 1 96.75 206 GLY A C 1
ATOM 1504 O O . GLY A 1 206 ? 17.531 0.796 -4.688 1 96.75 206 GLY A O 1
ATOM 1505 N N . SER A 1 207 ? 19.297 0.54 -3.283 1 97.69 207 SER A N 1
ATOM 1506 C CA . SER A 1 207 ? 18.656 1.304 -2.213 1 97.69 207 SER A CA 1
ATOM 1507 C C . SER A 1 207 ? 18.5 2.77 -2.6 1 97.69 207 SER A C 1
ATOM 1509 O O . SER A 1 207 ? 17.516 3.408 -2.232 1 97.69 207 SER A O 1
ATOM 1511 N N . GLY A 1 208 ? 19.531 3.287 -3.338 1 96.75 208 GLY A N 1
ATOM 1512 C CA . GLY A 1 208 ? 19.5 4.684 -3.74 1 96.75 208 GLY A CA 1
ATOM 1513 C C . GLY A 1 208 ? 19.391 5.641 -2.568 1 96.75 208 GLY A C 1
ATOM 1514 O O . GLY A 1 208 ? 20.234 5.613 -1.659 1 96.75 208 GLY A O 1
ATOM 1515 N N . SER A 1 209 ? 18.406 6.512 -2.637 1 98.19 209 SER A N 1
ATOM 1516 C CA . SER A 1 209 ? 18.188 7.457 -1.547 1 98.19 209 SER A CA 1
ATOM 1517 C C . SER A 1 209 ? 17.266 6.867 -0.485 1 98.19 209 SER A C 1
ATOM 1519 O O . SER A 1 209 ? 17 7.5 0.542 1 98.19 209 SER A O 1
ATOM 1521 N N . GLY A 1 210 ? 16.688 5.684 -0.717 1 98.44 210 GLY A N 1
ATOM 1522 C CA . GLY A 1 210 ? 15.938 4.969 0.3 1 98.44 210 GLY A CA 1
ATOM 1523 C C . GLY A 1 210 ? 14.438 5.121 0.146 1 98.44 210 GLY A C 1
ATOM 1524 O O . GLY A 1 210 ? 13.672 4.68 1.007 1 98.44 210 GLY A O 1
ATOM 1525 N N . ALA A 1 211 ? 13.961 5.746 -0.963 1 98.44 211 ALA A N 1
ATOM 1526 C CA . ALA A 1 211 ? 12.523 5.977 -1.123 1 98.44 211 ALA A CA 1
ATOM 1527 C C . ALA A 1 211 ? 11.766 4.66 -1.221 1 98.44 211 ALA A C 1
ATOM 1529 O O . ALA A 1 211 ? 10.828 4.418 -0.458 1 98.44 211 ALA A O 1
ATOM 1530 N N . LEU A 1 212 ? 12.203 3.818 -2.133 1 98.38 212 LEU A N 1
ATOM 1531 C CA . LEU A 1 212 ? 11.531 2.533 -2.309 1 98.38 212 LEU A CA 1
ATOM 1532 C C . LEU A 1 212 ? 11.617 1.696 -1.036 1 98.38 212 LEU A C 1
ATOM 1534 O O . LEU A 1 212 ? 10.641 1.063 -0.636 1 98.38 212 LEU A O 1
ATOM 1538 N N . SER A 1 213 ? 12.734 1.738 -0.36 1 98.81 213 SER A N 1
ATOM 1539 C CA . SER A 1 213 ? 12.938 1.003 0.885 1 98.81 213 SER A CA 1
ATOM 1540 C C . SER A 1 213 ? 11.875 1.371 1.919 1 98.81 213 SER A C 1
ATOM 1542 O O . SER A 1 213 ? 11.359 0.501 2.621 1 98.81 213 SER A O 1
ATOM 1544 N N . LEU A 1 214 ? 11.578 2.641 2.018 1 98.75 214 LEU A N 1
ATOM 1545 C CA . LEU A 1 214 ? 10.617 3.129 2.996 1 98.75 214 LEU A CA 1
ATOM 1546 C C . LEU A 1 214 ? 9.227 2.572 2.713 1 98.75 214 LEU A C 1
ATOM 1548 O O . LEU A 1 214 ? 8.531 2.135 3.631 1 98.75 214 LEU A O 1
ATOM 1552 N N . PHE A 1 215 ? 8.828 2.594 1.482 1 98.69 215 PHE A N 1
ATOM 1553 C CA . PHE A 1 215 ? 7.516 2.084 1.111 1 98.69 215 PHE A CA 1
ATOM 1554 C C . PHE A 1 215 ? 7.445 0.573 1.302 1 98.69 215 PHE A C 1
ATOM 1556 O O . PHE A 1 215 ? 6.422 0.043 1.74 1 98.69 215 PHE A O 1
ATOM 1563 N N . LEU A 1 216 ? 8.508 -0.104 0.931 1 98.81 216 LEU A N 1
ATOM 1564 C CA . LEU A 1 216 ? 8.562 -1.542 1.175 1 98.81 216 LEU A CA 1
ATOM 1565 C C . LEU A 1 216 ? 8.461 -1.844 2.666 1 98.81 216 LEU A C 1
ATOM 1567 O O . LEU A 1 216 ? 7.742 -2.764 3.07 1 98.81 216 LEU A O 1
ATOM 1571 N N . SER A 1 217 ? 9.172 -1.075 3.467 1 98.75 217 SER A N 1
ATOM 1572 C CA . SER A 1 217 ? 9.148 -1.222 4.918 1 98.75 217 SER A CA 1
ATOM 1573 C C . SER A 1 217 ? 7.719 -1.152 5.453 1 98.75 217 SER A C 1
ATOM 1575 O O . SER A 1 217 ? 7.309 -2 6.246 1 98.75 217 SER A O 1
ATOM 1577 N N . ARG A 1 218 ? 7.008 -0.163 4.984 1 98.12 218 ARG A N 1
ATOM 1578 C CA . ARG A 1 218 ? 5.621 -0.005 5.414 1 98.12 218 ARG A CA 1
ATOM 1579 C C . ARG A 1 218 ? 4.777 -1.203 4.988 1 98.12 218 ARG A C 1
ATOM 1581 O O . ARG A 1 218 ? 3.984 -1.721 5.777 1 98.12 218 ARG A O 1
ATOM 1588 N N . ALA A 1 219 ? 4.934 -1.613 3.779 1 97.94 219 ALA A N 1
ATOM 1589 C CA . ALA A 1 219 ? 4.066 -2.621 3.178 1 97.94 219 ALA A CA 1
ATOM 1590 C C . ALA A 1 219 ? 4.254 -3.979 3.85 1 97.94 219 ALA A C 1
ATOM 1592 O O . ALA A 1 219 ? 3.283 -4.695 4.102 1 97.94 219 ALA A O 1
ATOM 1593 N N . VAL A 1 220 ? 5.477 -4.359 4.184 1 97.62 220 VAL A N 1
ATOM 1594 C CA . VAL A 1 220 ? 5.734 -5.688 4.723 1 97.62 220 VAL A CA 1
ATOM 1595 C C . VAL A 1 220 ? 5.383 -5.719 6.207 1 97.62 220 VAL A C 1
ATOM 1597 O O . VAL A 1 220 ? 5.199 -6.793 6.789 1 97.62 220 VAL A O 1
ATOM 1600 N N . GLY A 1 221 ? 5.438 -4.551 6.879 1 95.12 221 GLY A N 1
ATOM 1601 C CA . GLY A 1 221 ? 5.016 -4.465 8.266 1 95.12 221 GLY A CA 1
ATOM 1602 C C . GLY A 1 221 ? 6.023 -5.066 9.234 1 95.12 221 GLY A C 1
ATOM 1603 O O . GLY A 1 221 ? 7.094 -5.508 8.82 1 95.12 221 GLY A O 1
ATOM 1604 N N . PRO A 1 222 ? 5.652 -5.117 10.523 1 93.81 222 PRO A N 1
ATOM 1605 C CA . PRO A 1 222 ? 6.594 -5.496 11.578 1 93.81 222 PRO A CA 1
ATOM 1606 C C . PRO A 1 222 ? 7.004 -6.965 11.508 1 93.81 222 PRO A C 1
ATOM 1608 O O . PRO A 1 222 ? 8.055 -7.344 12.039 1 93.81 222 PRO A O 1
ATOM 1611 N N . LYS A 1 223 ? 6.203 -7.773 10.859 1 93.5 223 LYS A N 1
ATOM 1612 C CA . LYS A 1 223 ? 6.516 -9.195 10.797 1 93.5 223 LYS A CA 1
ATOM 1613 C C . LYS A 1 223 ? 7.273 -9.531 9.516 1 93.5 223 LYS A C 1
ATOM 1615 O O . LYS A 1 223 ? 7.695 -10.68 9.32 1 93.5 223 LYS A O 1
ATOM 1620 N N . GLY A 1 224 ? 7.297 -8.523 8.633 1 96.31 224 GLY A N 1
ATOM 1621 C CA . GLY A 1 224 ? 8.031 -8.719 7.391 1 96.31 224 GLY A CA 1
ATOM 1622 C C . GLY A 1 224 ? 9.422 -8.109 7.418 1 96.31 224 GLY A C 1
ATOM 1623 O O . GLY A 1 224 ? 9.852 -7.574 8.438 1 96.31 224 GLY A O 1
ATOM 1624 N N . ARG A 1 225 ? 10.102 -8.242 6.273 1 97.94 225 ARG A N 1
ATOM 1625 C CA . ARG A 1 225 ? 11.438 -7.656 6.215 1 97.94 225 ARG A CA 1
ATOM 1626 C C . ARG A 1 225 ? 11.836 -7.34 4.777 1 97.94 225 ARG A C 1
ATOM 1628 O O . ARG A 1 225 ? 11.359 -7.98 3.84 1 97.94 225 ARG A O 1
ATOM 1635 N N . VAL A 1 226 ? 12.719 -6.359 4.695 1 98.88 226 VAL A N 1
ATOM 1636 C CA . VAL A 1 226 ? 13.305 -5.926 3.43 1 98.88 226 VAL A CA 1
ATOM 1637 C C . VAL A 1 226 ? 14.82 -6.074 3.484 1 98.88 226 VAL A C 1
ATOM 1639 O O . VAL A 1 226 ? 15.461 -5.641 4.445 1 98.88 226 VAL A O 1
ATOM 1642 N N . ILE A 1 227 ? 15.336 -6.777 2.557 1 98.88 227 ILE A N 1
ATOM 1643 C CA . ILE A 1 227 ? 16.781 -6.848 2.381 1 98.88 227 ILE A CA 1
ATOM 1644 C C . ILE A 1 227 ? 17.203 -5.996 1.185 1 98.88 227 ILE A C 1
ATOM 1646 O O . ILE A 1 227 ? 16.812 -6.285 0.046 1 98.88 227 ILE A O 1
ATOM 1650 N N . SER A 1 228 ? 17.953 -4.949 1.453 1 98.75 228 SER A N 1
ATOM 1651 C CA . SER A 1 228 ? 18.25 -3.951 0.433 1 98.75 228 SER A CA 1
ATOM 1652 C C . SER A 1 228 ? 19.75 -3.912 0.128 1 98.75 228 SER A C 1
ATOM 1654 O O . SER A 1 228 ? 20.562 -3.578 0.997 1 98.75 228 SER A O 1
ATOM 1656 N N . TYR A 1 229 ? 20.094 -4.203 -1.115 1 98.44 229 TYR A N 1
ATOM 1657 C CA . TYR A 1 229 ? 21.484 -4.207 -1.562 1 98.44 229 TYR A CA 1
ATOM 1658 C C . TYR A 1 229 ? 21.828 -2.916 -2.293 1 98.44 229 TYR A C 1
ATOM 1660 O O . TYR A 1 229 ? 21.031 -2.426 -3.105 1 98.44 229 TYR A O 1
ATOM 1668 N N . GLU A 1 230 ? 22.891 -2.342 -1.992 1 98.06 230 GLU A N 1
ATOM 1669 C CA . GLU A 1 230 ? 23.453 -1.155 -2.639 1 98.06 230 GLU A CA 1
ATOM 1670 C C . GLU A 1 230 ? 24.953 -1.271 -2.805 1 98.06 230 GLU A C 1
ATOM 1672 O O . GLU A 1 230 ? 25.656 -1.705 -1.886 1 98.06 230 GLU A O 1
ATOM 1677 N N . THR A 1 231 ? 25.438 -0.953 -3.998 1 97.06 231 THR A N 1
ATOM 1678 C CA . THR A 1 231 ? 26.844 -1.122 -4.301 1 97.06 231 THR A CA 1
ATOM 1679 C C . THR A 1 231 ? 27.641 0.127 -3.914 1 97.06 231 THR A C 1
ATOM 1681 O O . THR A 1 231 ? 28.812 0.041 -3.57 1 97.06 231 THR A O 1
ATOM 1684 N N . ARG A 1 232 ? 27.031 1.254 -4.023 1 97.31 232 ARG A N 1
ATOM 1685 C CA . ARG A 1 232 ? 27.734 2.51 -3.752 1 97.31 232 ARG A CA 1
ATOM 1686 C C . ARG A 1 232 ? 27.641 2.879 -2.275 1 97.31 232 ARG A C 1
ATOM 1688 O O . ARG A 1 232 ? 26.531 2.955 -1.719 1 97.31 232 ARG A O 1
ATOM 1695 N N . ASP A 1 233 ? 28.703 3.268 -1.734 1 98 233 ASP A N 1
ATOM 1696 C CA . ASP A 1 233 ? 28.797 3.578 -0.312 1 98 233 ASP A CA 1
ATOM 1697 C C . ASP A 1 233 ? 27.984 4.82 0.037 1 98 233 ASP A C 1
ATOM 1699 O O . ASP A 1 233 ? 27.281 4.84 1.043 1 98 233 ASP A O 1
ATOM 1703 N N . ASP A 1 234 ? 28.141 5.82 -0.76 1 97.94 234 ASP A N 1
ATOM 1704 C CA . ASP A 1 234 ? 27.438 7.062 -0.472 1 97.94 234 ASP A CA 1
ATOM 1705 C C . ASP A 1 234 ? 25.922 6.871 -0.568 1 97.94 234 ASP A C 1
ATOM 1707 O O . ASP A 1 234 ? 25.172 7.395 0.258 1 97.94 234 ASP A O 1
ATOM 1711 N N . HIS A 1 235 ? 25.469 6.094 -1.586 1 98 235 HIS A N 1
ATOM 1712 C CA . HIS A 1 235 ? 24.062 5.781 -1.694 1 98 235 HIS A CA 1
ATOM 1713 C C . HIS A 1 235 ? 23.578 4.957 -0.504 1 98 235 HIS A C 1
ATOM 1715 O O . HIS A 1 235 ? 22.531 5.246 0.08 1 98 235 HIS A O 1
ATOM 1721 N N . HIS A 1 236 ? 24.344 3.973 -0.144 1 98.31 236 HIS A N 1
ATOM 1722 C CA . HIS A 1 236 ? 24.047 3.094 0.981 1 98.31 236 HIS A CA 1
ATOM 1723 C C . HIS A 1 236 ? 23.859 3.889 2.27 1 98.31 236 HIS A C 1
ATOM 1725 O O . HIS A 1 236 ? 22.859 3.73 2.969 1 98.31 236 HIS A O 1
ATOM 1731 N N . ASN A 1 237 ? 24.766 4.715 2.523 1 98.56 237 ASN A N 1
ATOM 1732 C CA . ASN A 1 237 ? 24.734 5.516 3.742 1 98.56 237 ASN A CA 1
ATOM 1733 C C . ASN A 1 237 ? 23.562 6.504 3.732 1 98.56 237 ASN A C 1
ATOM 1735 O O . ASN A 1 237 ? 22.938 6.738 4.766 1 98.56 237 ASN A O 1
ATOM 1739 N N . LEU A 1 238 ? 23.344 7.062 2.596 1 98.56 238 LEU A N 1
ATOM 1740 C CA . LEU A 1 238 ? 22.25 8.023 2.488 1 98.56 238 LEU A CA 1
ATOM 1741 C C . LEU A 1 238 ? 20.906 7.34 2.717 1 98.56 238 LEU A C 1
ATOM 1743 O O . LEU A 1 238 ? 20.047 7.863 3.436 1 98.56 238 LEU A O 1
ATOM 1747 N N . ALA A 1 239 ? 20.703 6.191 2.104 1 98.69 239 ALA A N 1
ATOM 1748 C CA . ALA A 1 239 ? 19.469 5.438 2.289 1 98.69 239 ALA A CA 1
ATOM 1749 C C . ALA A 1 239 ? 19.25 5.098 3.76 1 98.69 239 ALA A C 1
ATOM 1751 O O . ALA A 1 239 ? 18.141 5.27 4.285 1 98.69 239 ALA A O 1
ATOM 1752 N N . LYS A 1 240 ? 20.266 4.664 4.418 1 98.69 240 LYS A N 1
ATOM 1753 C CA . LYS A 1 240 ? 20.203 4.34 5.84 1 98.69 240 LYS A CA 1
ATOM 1754 C C . LYS A 1 240 ? 19.828 5.57 6.664 1 98.69 240 LYS A C 1
ATOM 1756 O O . LYS A 1 240 ? 18.984 5.492 7.562 1 98.69 240 LYS A O 1
ATOM 1761 N N . LYS A 1 241 ? 20.5 6.594 6.352 1 98.44 241 LYS A N 1
ATOM 1762 C CA . LYS A 1 241 ? 20.25 7.84 7.074 1 98.44 241 LYS A CA 1
ATOM 1763 C C . LYS A 1 241 ? 18.812 8.297 6.906 1 98.44 241 LYS A C 1
ATOM 1765 O O . LYS A 1 241 ? 18.141 8.641 7.887 1 98.44 241 LYS A O 1
ATOM 1770 N N . ASN A 1 242 ? 18.312 8.336 5.688 1 98.62 242 ASN A N 1
ATOM 1771 C CA . ASN A 1 242 ? 16.938 8.75 5.422 1 98.62 242 ASN A CA 1
ATOM 1772 C C . ASN A 1 242 ? 15.93 7.828 6.098 1 98.62 242 ASN A C 1
ATOM 1774 O O . ASN A 1 242 ? 14.914 8.289 6.621 1 98.62 242 ASN A O 1
ATOM 1778 N N . TYR A 1 243 ? 16.25 6.582 6.102 1 98.75 243 TYR A N 1
ATOM 1779 C CA . TYR A 1 243 ? 15.398 5.602 6.766 1 98.75 243 TYR A CA 1
ATOM 1780 C C . TYR A 1 243 ? 15.344 5.852 8.266 1 98.75 243 TYR A C 1
ATOM 1782 O O . TYR A 1 243 ? 14.266 5.891 8.859 1 98.75 243 TYR A O 1
ATOM 1790 N N . ARG A 1 244 ? 16.438 6.051 8.844 1 98.25 244 ARG A N 1
ATOM 1791 C CA . ARG A 1 244 ? 16.531 6.305 10.281 1 98.25 244 ARG A CA 1
ATOM 1792 C C . ARG A 1 244 ? 15.844 7.609 10.648 1 98.25 244 ARG A C 1
ATOM 1794 O O . ARG A 1 244 ? 15.18 7.695 11.688 1 98.25 244 ARG A O 1
ATOM 1801 N N . HIS A 1 245 ? 16.078 8.562 9.82 1 97.62 245 HIS A N 1
ATOM 1802 C CA . HIS A 1 245 ? 15.453 9.859 10.062 1 97.62 245 HIS A CA 1
ATOM 1803 C C . HIS A 1 245 ? 13.938 9.75 10.062 1 97.62 245 HIS A C 1
ATOM 1805 O O . HIS A 1 245 ? 13.266 10.297 10.938 1 97.62 245 HIS A O 1
ATOM 1811 N N . TRP A 1 246 ? 13.391 9.055 9.141 1 98.06 246 TRP A N 1
ATOM 1812 C CA . TRP A 1 246 ? 11.945 8.852 9.07 1 98.06 246 TRP A CA 1
ATOM 1813 C C . TRP A 1 246 ? 11.445 8.094 10.297 1 98.06 246 TRP A C 1
ATOM 1815 O O . TRP A 1 246 ? 10.469 8.508 10.93 1 98.06 246 TRP A O 1
ATOM 1825 N N . ARG A 1 247 ? 12.148 7.059 10.641 1 97.69 247 ARG A N 1
ATOM 1826 C CA . ARG A 1 247 ? 11.734 6.242 11.773 1 97.69 247 ARG A CA 1
ATOM 1827 C C . ARG A 1 247 ? 11.734 7.059 13.062 1 97.69 247 ARG A C 1
ATOM 1829 O O . ARG A 1 247 ? 10.789 6.977 13.859 1 97.69 247 ARG A O 1
ATOM 1836 N N . ALA A 1 248 ? 12.766 7.809 13.242 1 96.94 248 ALA A N 1
ATOM 1837 C CA . ALA A 1 248 ? 12.875 8.625 14.445 1 96.94 248 ALA A CA 1
ATOM 1838 C C . ALA A 1 248 ? 11.758 9.664 14.508 1 96.94 248 ALA A C 1
ATOM 1840 O O . ALA A 1 248 ? 11.117 9.836 15.555 1 96.94 248 ALA A O 1
ATOM 1841 N N . ALA A 1 249 ? 11.562 10.32 13.414 1 95.94 249 ALA A N 1
ATOM 1842 C CA . ALA A 1 249 ? 10.516 11.336 13.352 1 95.94 249 ALA A CA 1
ATOM 1843 C C . ALA A 1 249 ? 9.141 10.727 13.57 1 95.94 249 ALA A C 1
ATOM 1845 O O . ALA A 1 249 ? 8.297 11.297 14.266 1 95.94 249 ALA A O 1
ATOM 1846 N N . TRP A 1 250 ? 8.953 9.609 12.977 1 94.56 250 TRP A N 1
ATOM 1847 C CA . TRP A 1 250 ? 7.688 8.891 13.094 1 94.56 250 TRP A CA 1
ATOM 1848 C C . TRP A 1 250 ? 7.41 8.523 14.547 1 94.56 250 TRP A C 1
ATOM 1850 O O . TRP A 1 250 ? 6.305 8.75 15.055 1 94.56 250 TRP A O 1
ATOM 1860 N N . GLU A 1 251 ? 8.359 7.996 15.18 1 94.75 251 GLU A N 1
ATOM 1861 C CA . GLU A 1 251 ? 8.203 7.566 16.562 1 94.75 251 GLU A CA 1
ATOM 1862 C C . GLU A 1 251 ? 7.859 8.742 17.469 1 94.75 251 GLU A C 1
ATOM 1864 O O . GLU A 1 251 ? 6.973 8.633 18.328 1 94.75 251 GLU A O 1
ATOM 1869 N N . ILE A 1 252 ? 8.508 9.828 17.297 1 94.44 252 ILE A N 1
ATOM 1870 C CA . ILE A 1 252 ? 8.281 11.008 18.125 1 94.44 252 ILE A CA 1
ATOM 1871 C C . ILE A 1 252 ? 6.898 11.586 17.844 1 94.44 252 ILE A C 1
ATOM 1873 O O . ILE A 1 252 ? 6.145 11.883 18.766 1 94.44 252 ILE A O 1
ATOM 1877 N N . GLY A 1 253 ? 6.539 11.711 16.594 1 90.94 253 GLY A N 1
ATOM 1878 C CA . GLY A 1 253 ? 5.309 12.375 16.203 1 90.94 253 GLY A CA 1
ATOM 1879 C C . GLY A 1 253 ? 4.07 11.539 16.469 1 90.94 253 GLY A C 1
ATOM 1880 O O . GLY A 1 253 ? 3.035 12.07 16.875 1 90.94 253 GLY A O 1
ATOM 1881 N N . ARG A 1 254 ? 4.199 10.305 16.219 1 88.25 254 ARG A N 1
ATOM 1882 C CA . ARG A 1 254 ? 3.014 9.461 16.266 1 88.25 254 ARG A CA 1
ATOM 1883 C C . ARG A 1 254 ? 2.984 8.648 17.562 1 88.25 254 ARG A C 1
ATOM 1885 O O . ARG A 1 254 ? 1.989 7.988 17.859 1 88.25 254 ARG A O 1
ATOM 1892 N N . MET A 1 255 ? 4.02 8.688 18.297 1 87 255 MET A N 1
ATOM 1893 C CA . MET A 1 255 ? 4.145 7.934 19.547 1 87 255 MET A CA 1
ATOM 1894 C C . MET A 1 255 ? 3.965 6.438 19.297 1 87 255 MET A C 1
ATOM 1896 O O . MET A 1 255 ? 3.318 5.75 20.094 1 87 255 MET A O 1
ATOM 1900 N N . GLU A 1 256 ? 4.273 6.02 18.141 1 88.44 256 GLU A N 1
ATOM 1901 C CA . GLU A 1 256 ? 4.301 4.621 17.719 1 88.44 256 GLU A CA 1
ATOM 1902 C C . GLU A 1 256 ? 5.586 4.301 16.969 1 88.44 256 GLU A C 1
ATOM 1904 O O . GLU A 1 256 ? 6.098 5.137 16.219 1 88.44 256 GLU A O 1
ATOM 1909 N N . GLU A 1 257 ? 5.973 3.068 17.125 1 92 257 GLU A N 1
ATOM 1910 C CA . GLU A 1 257 ? 7.23 2.693 16.484 1 92 257 GLU A CA 1
ATOM 1911 C C . GLU A 1 257 ? 7.016 2.318 15.023 1 92 257 GLU A C 1
ATOM 1913 O O . GLU A 1 257 ? 6.082 1.589 14.688 1 92 257 GLU A O 1
ATOM 1918 N N . TRP A 1 258 ? 7.781 2.891 14.18 1 94.62 258 TRP A N 1
ATOM 1919 C CA . TRP A 1 258 ? 7.957 2.35 12.836 1 94.62 258 TRP A CA 1
ATOM 1920 C C . TRP A 1 258 ? 8.82 1.092 12.867 1 94.62 258 TRP A C 1
ATOM 1922 O O . TRP A 1 258 ? 9.828 1.038 13.57 1 94.62 258 TRP A O 1
ATOM 1932 N N . PRO A 1 259 ? 8.453 0.103 12.125 1 94.56 259 PRO A N 1
ATOM 1933 C CA . PRO A 1 259 ? 9.25 -1.123 12.188 1 94.56 259 PRO A CA 1
ATOM 1934 C C . PRO A 1 259 ? 10.688 -0.918 11.703 1 94.56 259 PRO A C 1
ATOM 1936 O O . PRO A 1 259 ? 10.922 -0.161 10.758 1 94.56 259 PRO A O 1
ATOM 1939 N N . ASP A 1 260 ? 11.602 -1.498 12.398 1 97.62 260 ASP A N 1
ATOM 1940 C CA . ASP A 1 260 ? 12.977 -1.573 11.922 1 97.62 260 ASP A CA 1
ATOM 1941 C C . ASP A 1 260 ? 13.219 -2.865 11.148 1 97.62 260 ASP A C 1
ATOM 1943 O O . ASP A 1 260 ? 13.883 -3.777 11.641 1 97.62 260 ASP A O 1
ATOM 1947 N N . ASN A 1 261 ? 12.727 -2.869 9.914 1 98.44 261 ASN A N 1
ATOM 1948 C CA . ASN A 1 261 ? 12.633 -4.137 9.195 1 98.44 261 ASN A CA 1
ATOM 1949 C C . ASN A 1 261 ? 13.359 -4.07 7.855 1 98.44 261 ASN A C 1
ATOM 1951 O O . ASN A 1 261 ? 13.062 -4.855 6.949 1 98.44 261 ASN A O 1
ATOM 1955 N N . VAL A 1 262 ? 14.234 -3.082 7.695 1 98.88 262 VAL A N 1
ATOM 1956 C CA . VAL A 1 262 ? 15.047 -3.016 6.488 1 98.88 262 VAL A CA 1
ATOM 19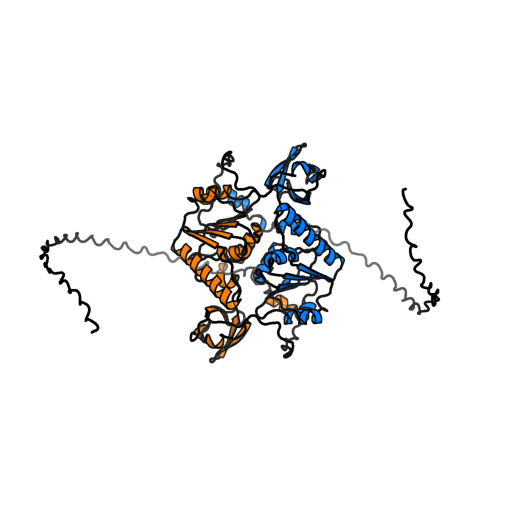57 C C . VAL A 1 262 ? 16.516 -3.299 6.836 1 98.88 262 VAL A C 1
ATOM 1959 O O . VAL A 1 262 ? 17.094 -2.619 7.68 1 98.88 262 VAL A O 1
ATOM 1962 N N . ASP A 1 263 ? 17.078 -4.305 6.246 1 98.75 263 ASP A N 1
ATOM 1963 C CA . ASP A 1 263 ? 18.5 -4.617 6.355 1 98.75 263 ASP A CA 1
ATOM 1964 C C . ASP A 1 263 ? 19.266 -4.09 5.148 1 98.75 263 ASP A C 1
ATOM 1966 O O . ASP A 1 263 ? 19.188 -4.648 4.055 1 98.75 263 ASP A O 1
ATOM 1970 N N . PHE A 1 264 ? 19.969 -3.029 5.371 1 98.81 264 PHE A N 1
ATOM 1971 C CA . PHE A 1 264 ? 20.766 -2.438 4.309 1 98.81 264 PHE A CA 1
ATOM 1972 C C . PHE A 1 264 ? 22.125 -3.129 4.203 1 98.81 264 PHE A C 1
ATOM 1974 O O . PHE A 1 264 ? 22.875 -3.189 5.184 1 98.81 264 PHE A O 1
ATOM 1981 N N . ILE A 1 265 ? 22.453 -3.564 3.01 1 98.62 265 ILE A N 1
ATOM 1982 C CA . ILE A 1 265 ? 23.688 -4.297 2.781 1 98.62 265 ILE A CA 1
ATOM 1983 C C . ILE A 1 265 ? 24.516 -3.596 1.703 1 98.62 265 ILE A C 1
ATOM 1985 O O . ILE A 1 265 ? 24.031 -3.371 0.591 1 98.62 265 ILE A O 1
ATOM 1989 N N . LEU A 1 266 ? 25.734 -3.232 2.055 1 98.62 266 LEU A N 1
ATOM 1990 C CA . LEU A 1 266 ? 26.672 -2.66 1.087 1 98.62 266 LEU A CA 1
ATOM 1991 C C . LEU A 1 266 ? 27.391 -3.758 0.312 1 98.62 266 LEU A C 1
ATOM 1993 O O . LEU A 1 266 ? 28.422 -4.258 0.753 1 98.62 266 LEU A O 1
ATOM 1997 N N . LYS A 1 267 ? 26.812 -4.117 -0.804 1 98.06 267 LYS A N 1
ATOM 1998 C CA . LYS A 1 267 ? 27.344 -5.203 -1.623 1 98.06 267 LYS A CA 1
ATOM 1999 C C . LYS A 1 267 ? 26.719 -5.203 -3.014 1 98.06 267 LYS A C 1
ATOM 2001 O O . LYS A 1 267 ? 25.547 -4.836 -3.172 1 98.06 267 LYS A O 1
ATOM 2006 N N . ASP A 1 268 ? 27.469 -5.586 -3.963 1 97 268 ASP A N 1
ATOM 2007 C CA . ASP A 1 268 ? 26.953 -5.805 -5.312 1 97 268 ASP A CA 1
ATOM 2008 C C . ASP A 1 268 ? 26.094 -7.066 -5.379 1 97 268 ASP A C 1
ATOM 2010 O O . ASP A 1 268 ? 26.609 -8.18 -5.207 1 97 268 ASP A O 1
ATOM 2014 N N . ILE A 1 269 ? 24.844 -6.914 -5.691 1 97.12 269 ILE A N 1
ATOM 2015 C CA . ILE A 1 269 ? 23.891 -8.023 -5.691 1 97.12 269 ILE A CA 1
ATOM 2016 C C . ILE A 1 269 ? 24.297 -9.039 -6.754 1 97.12 269 ILE A C 1
ATOM 2018 O O . ILE A 1 269 ? 24.031 -10.242 -6.605 1 97.12 269 ILE A O 1
ATOM 2022 N N . SER A 1 270 ? 24.938 -8.633 -7.84 1 94.94 270 SER A N 1
ATOM 2023 C CA . SER A 1 270 ? 25.328 -9.531 -8.922 1 94.94 270 SER A CA 1
ATOM 2024 C C . SER A 1 270 ? 26.406 -10.516 -8.469 1 94.94 270 SER A C 1
ATOM 2026 O O . SER A 1 270 ? 26.625 -11.539 -9.117 1 94.94 270 SER A O 1
ATOM 2028 N N . THR A 1 271 ? 27.016 -10.219 -7.328 1 94.69 271 THR A N 1
ATOM 2029 C CA . THR A 1 271 ? 28.047 -11.094 -6.801 1 94.69 271 THR A CA 1
ATOM 2030 C C . THR A 1 271 ? 27.578 -11.797 -5.535 1 94.69 271 THR A C 1
ATOM 2032 O O . THR A 1 271 ? 28.375 -12.422 -4.828 1 94.69 271 THR A O 1
ATOM 2035 N N . ALA A 1 272 ? 26.344 -11.664 -5.273 1 94.44 272 ALA A N 1
ATOM 2036 C CA . ALA A 1 272 ? 25.844 -12.133 -3.984 1 94.44 272 ALA A CA 1
ATOM 2037 C C . ALA A 1 272 ? 25.156 -13.492 -4.129 1 94.44 272 ALA A C 1
ATOM 2039 O O . ALA A 1 272 ? 24.203 -13.797 -3.404 1 94.44 272 ALA A O 1
ATOM 2040 N N . ALA A 1 273 ? 25.562 -14.289 -5.012 1 91.81 273 ALA A N 1
ATOM 2041 C CA . ALA A 1 273 ? 24.938 -15.586 -5.262 1 91.81 273 ALA A CA 1
ATOM 2042 C C . ALA A 1 273 ? 24.984 -16.469 -4.016 1 91.81 273 ALA A C 1
ATOM 2044 O O . ALA A 1 273 ? 24.016 -17.172 -3.701 1 91.81 273 ALA A O 1
ATOM 2045 N N . GLU A 1 274 ? 26.125 -16.453 -3.307 1 93.25 274 GLU A N 1
ATOM 2046 C CA . GLU A 1 274 ? 26.266 -17.281 -2.107 1 93.25 274 GLU A CA 1
ATOM 2047 C C . GLU A 1 274 ? 25.297 -16.844 -1.017 1 93.25 274 GLU A C 1
ATOM 2049 O O . GLU A 1 274 ? 24.719 -17.688 -0.319 1 93.25 274 GLU A O 1
ATOM 2054 N N . ASP A 1 275 ? 25.094 -15.531 -0.87 1 93.06 275 ASP A N 1
ATOM 2055 C CA . ASP A 1 275 ? 24.156 -14.992 0.11 1 93.06 275 ASP A CA 1
ATOM 2056 C C . ASP A 1 275 ? 22.719 -15.43 -0.199 1 93.06 275 ASP A C 1
ATOM 2058 O O . ASP A 1 275 ? 21.922 -15.617 0.713 1 93.06 275 ASP A O 1
ATOM 2062 N N . MET A 1 276 ? 22.422 -15.555 -1.469 1 93.19 276 MET A N 1
ATOM 2063 C CA . MET A 1 276 ? 21.062 -15.828 -1.928 1 93.19 276 MET A CA 1
ATOM 2064 C C . MET A 1 276 ? 20.688 -17.281 -1.659 1 93.19 276 MET A C 1
ATOM 2066 O O . MET A 1 276 ? 19.5 -17.609 -1.574 1 93.19 276 MET A O 1
ATOM 2070 N N . LYS A 1 277 ? 21.625 -18.156 -1.476 1 90.38 277 LYS A N 1
ATOM 2071 C CA . LYS A 1 277 ? 21.375 -19.594 -1.361 1 90.38 277 LYS A CA 1
ATOM 2072 C C . LYS A 1 277 ? 20.531 -19.906 -0.136 1 90.38 277 LYS A C 1
ATOM 2074 O O . LYS A 1 277 ? 19.75 -20.859 -0.139 1 90.38 277 LYS A O 1
ATOM 2079 N N . SER A 1 278 ? 20.609 -19.078 0.844 1 90.75 278 SER A N 1
ATOM 2080 C CA . SER A 1 278 ? 19.891 -19.359 2.086 1 90.75 278 SER A CA 1
ATOM 2081 C C . SER A 1 278 ? 18.656 -18.484 2.236 1 90.75 278 SER A C 1
ATOM 2083 O O . SER A 1 278 ? 18.016 -18.484 3.291 1 90.75 278 SER A O 1
ATOM 2085 N N . LEU A 1 279 ? 18.344 -17.797 1.205 1 93.44 279 LEU A N 1
ATOM 2086 C CA . LEU A 1 279 ? 17.234 -16.844 1.311 1 93.44 279 LEU A CA 1
ATOM 2087 C C . LEU A 1 279 ? 16.125 -17.188 0.32 1 93.44 279 LEU A C 1
ATOM 2089 O O . LEU A 1 279 ? 16.391 -17.75 -0.744 1 93.44 279 LEU A O 1
ATOM 2093 N N . THR A 1 280 ? 14.922 -16.969 0.718 1 94.75 280 THR A N 1
ATOM 2094 C CA . THR A 1 280 ? 13.75 -17.047 -0.144 1 94.75 280 THR A CA 1
ATOM 2095 C C . THR A 1 280 ? 12.914 -15.773 -0.037 1 94.75 280 THR A C 1
ATOM 2097 O O . THR A 1 280 ? 12.695 -15.258 1.062 1 94.75 280 THR A O 1
ATOM 2100 N N . PHE A 1 281 ? 12.508 -15.305 -1.207 1 96.81 281 PHE A N 1
ATOM 2101 C CA . PHE A 1 281 ? 11.82 -14.023 -1.22 1 96.81 281 PHE A CA 1
ATOM 2102 C C . PHE A 1 281 ? 10.406 -14.172 -1.769 1 96.81 281 PHE A C 1
ATOM 2104 O O . PHE A 1 281 ? 10.18 -14.922 -2.719 1 96.81 281 PHE A O 1
ATOM 2111 N N . ASP A 1 282 ? 9.531 -13.438 -1.179 1 95.56 282 ASP A N 1
ATOM 2112 C CA . ASP A 1 282 ? 8.172 -13.352 -1.695 1 95.56 282 ASP A CA 1
ATOM 2113 C C . ASP A 1 282 ? 8.117 -12.508 -2.965 1 95.56 282 ASP A C 1
ATOM 2115 O O . ASP A 1 282 ? 7.289 -12.742 -3.844 1 95.56 282 ASP A O 1
ATOM 2119 N N . ALA A 1 283 ? 8.977 -11.539 -3.012 1 97.94 283 ALA A N 1
ATOM 2120 C CA . ALA A 1 283 ? 9.07 -10.641 -4.156 1 97.94 283 ALA A CA 1
ATOM 2121 C C . ALA A 1 283 ? 10.469 -10.039 -4.262 1 97.94 283 ALA A C 1
ATOM 2123 O O . ALA A 1 283 ? 11.219 -10.008 -3.281 1 97.94 283 ALA A O 1
ATOM 2124 N N . ILE A 1 284 ? 10.781 -9.594 -5.469 1 98.38 284 ILE A N 1
ATOM 2125 C CA . ILE A 1 284 ? 12.078 -8.977 -5.738 1 98.38 284 ILE A CA 1
ATOM 2126 C C . ILE A 1 284 ? 11.875 -7.707 -6.566 1 98.38 284 ILE A C 1
ATOM 2128 O O . ILE A 1 284 ? 11.055 -7.684 -7.488 1 98.38 284 ILE A O 1
ATOM 2132 N N . THR A 1 285 ? 12.586 -6.648 -6.223 1 98.44 285 THR A N 1
ATOM 2133 C CA . THR A 1 285 ? 12.586 -5.445 -7.039 1 98.44 285 THR A CA 1
ATOM 2134 C C . THR A 1 285 ? 14.008 -5.016 -7.375 1 98.44 285 THR A C 1
ATOM 2136 O O . THR A 1 285 ? 14.867 -4.949 -6.492 1 98.44 285 THR A O 1
ATOM 2139 N N . LEU A 1 286 ? 14.242 -4.801 -8.641 1 97.38 286 LEU A N 1
ATOM 2140 C CA . LEU A 1 286 ? 15.539 -4.363 -9.141 1 97.38 286 LEU A CA 1
ATOM 2141 C C . LEU A 1 286 ? 15.461 -2.93 -9.656 1 97.38 286 LEU A C 1
ATOM 2143 O O . LEU A 1 286 ? 14.773 -2.652 -10.641 1 97.38 286 LEU A O 1
ATOM 2147 N N . ASP A 1 287 ? 16.016 -2.07 -8.977 1 94.69 287 ASP A N 1
ATOM 2148 C CA . ASP A 1 287 ? 16.156 -0.664 -9.344 1 94.69 287 ASP A CA 1
ATOM 2149 C C . ASP A 1 287 ? 17.609 -0.267 -9.5 1 94.69 287 ASP A C 1
ATOM 2151 O O . ASP A 1 287 ? 18.172 0.415 -8.633 1 94.69 287 ASP A O 1
ATOM 2155 N N . MET A 1 288 ? 18.156 -0.666 -10.609 1 90.94 288 MET A N 1
ATOM 2156 C CA . MET A 1 288 ? 19.594 -0.522 -10.844 1 90.94 288 MET A CA 1
ATOM 2157 C C . MET A 1 288 ? 19.891 -0.392 -12.336 1 90.94 288 MET A C 1
ATOM 2159 O O . MET A 1 288 ? 19.031 -0.678 -13.172 1 90.94 288 MET A O 1
ATOM 2163 N N . ILE A 1 289 ? 21.062 -0.07 -12.617 1 86.12 289 ILE A N 1
ATOM 2164 C CA . ILE A 1 289 ? 21.453 0.262 -13.977 1 86.12 289 ILE A CA 1
ATOM 2165 C C . ILE A 1 289 ? 21.438 -0.997 -14.844 1 86.12 289 ILE A C 1
ATOM 2167 O O . ILE A 1 289 ? 20.953 -0.972 -15.977 1 86.12 289 ILE A O 1
ATOM 2171 N N . SER A 1 290 ? 21.922 -2.137 -14.359 1 89.44 290 SER A N 1
ATOM 2172 C CA . SER A 1 290 ? 22.016 -3.369 -15.133 1 89.44 290 SER A CA 1
ATOM 2173 C C . SER A 1 290 ? 21.281 -4.516 -14.453 1 89.44 290 SER A C 1
ATOM 2175 O O . SER A 1 290 ? 21.906 -5.469 -13.977 1 89.44 290 SER A O 1
ATOM 2177 N N . PRO A 1 291 ? 20.031 -4.461 -14.5 1 92.38 291 PRO A N 1
ATOM 2178 C CA . PRO A 1 291 ? 19.266 -5.492 -13.789 1 92.38 291 PRO A CA 1
ATOM 2179 C C . PRO A 1 291 ? 19.516 -6.895 -14.336 1 92.38 291 PRO A C 1
ATOM 2181 O O . PRO A 1 291 ? 19.375 -7.883 -13.617 1 92.38 291 PRO A O 1
ATOM 2184 N N . GLN A 1 292 ? 19.891 -7.016 -15.57 1 90.94 292 GLN A N 1
ATOM 2185 C CA . GLN A 1 292 ? 20.109 -8.312 -16.188 1 90.94 292 GLN A CA 1
ATOM 2186 C C . GLN A 1 292 ? 21.219 -9.086 -15.477 1 90.94 292 GLN A C 1
ATOM 2188 O O . GLN A 1 292 ? 21.188 -10.32 -15.43 1 90.94 292 GLN A O 1
ATOM 2193 N N . SER A 1 293 ? 22.156 -8.352 -14.969 1 90.75 293 SER A N 1
ATOM 2194 C CA . SER A 1 293 ? 23.266 -8.984 -14.273 1 90.75 293 SER A CA 1
ATOM 2195 C C . SER A 1 293 ? 22.828 -9.555 -12.93 1 90.75 293 SER A C 1
ATOM 2197 O O . SER A 1 293 ? 23.469 -10.453 -12.383 1 90.75 293 SER A O 1
ATOM 2199 N N . ALA A 1 294 ? 21.75 -9.039 -12.398 1 94.06 294 ALA A N 1
ATOM 2200 C CA . ALA A 1 294 ? 21.266 -9.445 -11.086 1 94.06 294 ALA A CA 1
ATOM 2201 C C . ALA A 1 294 ? 20.203 -10.547 -11.203 1 94.06 294 ALA A C 1
ATOM 2203 O O . ALA A 1 294 ? 20.047 -11.352 -10.289 1 94.06 294 ALA A O 1
ATOM 2204 N N . LEU A 1 295 ? 19.547 -10.523 -12.289 1 93.5 295 LEU A N 1
ATOM 2205 C CA . LEU A 1 295 ? 18.375 -11.383 -12.445 1 93.5 295 LEU A CA 1
ATOM 2206 C C . LEU A 1 295 ? 18.766 -12.852 -12.266 1 93.5 295 LEU A C 1
ATOM 2208 O O . LEU A 1 295 ? 18.078 -13.586 -11.547 1 93.5 295 LEU A O 1
ATOM 2212 N N . SER A 1 296 ? 19.844 -13.328 -12.875 1 91.94 296 SER A N 1
ATOM 2213 C CA . SER A 1 296 ? 20.25 -14.727 -12.789 1 91.94 296 SER A CA 1
ATOM 2214 C C . SER A 1 296 ? 20.656 -15.102 -11.367 1 91.94 296 SER A C 1
ATOM 2216 O O . SER A 1 296 ? 20.531 -16.25 -10.961 1 91.94 296 SER A O 1
ATOM 2218 N N . VAL A 1 297 ? 21.078 -14.133 -10.609 1 94.31 297 VAL A N 1
ATOM 2219 C CA . VAL A 1 297 ? 21.547 -14.352 -9.242 1 94.31 297 VAL A CA 1
ATOM 2220 C C . VAL A 1 297 ? 20.344 -14.453 -8.297 1 94.31 297 VAL A C 1
ATOM 2222 O O . VAL A 1 297 ? 20.328 -15.305 -7.402 1 94.31 297 VAL A O 1
ATOM 2225 N N . VAL A 1 298 ? 19.297 -13.672 -8.555 1 95.88 298 VAL A N 1
ATOM 2226 C CA . VAL A 1 298 ? 18.266 -13.523 -7.535 1 95.88 298 VAL A CA 1
ATOM 2227 C C . VAL A 1 298 ? 17.047 -14.383 -7.898 1 95.88 298 VAL A C 1
ATOM 2229 O O . VAL A 1 298 ? 16.266 -14.742 -7.023 1 95.88 298 VAL A O 1
ATOM 2232 N N . HIS A 1 299 ? 16.906 -14.703 -9.109 1 93.19 299 HIS A N 1
ATOM 2233 C CA . HIS A 1 299 ? 15.711 -15.391 -9.602 1 93.19 299 HIS A CA 1
ATOM 2234 C C . HIS A 1 299 ? 15.492 -16.703 -8.875 1 93.19 299 HIS A C 1
ATOM 2236 O O . HIS A 1 299 ? 14.367 -17.031 -8.477 1 93.19 299 HIS A O 1
ATOM 2242 N N . PRO A 1 300 ? 16.562 -17.469 -8.617 1 92.44 300 PRO A N 1
ATOM 2243 C CA . PRO A 1 300 ? 16.375 -18.766 -7.945 1 92.44 300 PRO A CA 1
ATOM 2244 C C . PRO A 1 300 ? 15.836 -18.609 -6.523 1 92.44 300 PRO A C 1
ATOM 2246 O O . PRO A 1 300 ? 15.305 -19.578 -5.961 1 92.44 300 PRO A O 1
ATOM 2249 N N . SER A 1 301 ? 15.953 -17.453 -5.973 1 95.06 301 SER A N 1
ATOM 2250 C CA . SER A 1 301 ? 15.547 -17.234 -4.586 1 95.06 301 SER A CA 1
ATOM 2251 C C . SER A 1 301 ? 14.125 -16.688 -4.512 1 95.06 301 SER A C 1
ATOM 2253 O O . SER A 1 301 ? 13.609 -16.438 -3.418 1 95.06 301 SER A O 1
ATOM 2255 N N . LEU A 1 302 ? 13.523 -16.5 -5.633 1 93.81 302 LEU A N 1
ATOM 2256 C CA . LEU A 1 302 ? 12.141 -16.047 -5.68 1 93.81 302 LEU A CA 1
ATOM 2257 C C . LEU A 1 302 ? 11.172 -17.203 -5.539 1 93.81 302 LEU A C 1
ATOM 2259 O O . LEU A 1 302 ? 11.297 -18.219 -6.246 1 93.81 302 LEU A O 1
ATOM 2263 N N . LYS A 1 303 ? 10.242 -17.062 -4.625 1 89.69 303 LYS A N 1
ATOM 2264 C CA . LYS A 1 303 ? 9.234 -18.109 -4.465 1 89.69 303 LYS A CA 1
ATOM 2265 C C . LYS A 1 303 ? 8.469 -18.344 -5.766 1 89.69 303 LYS A C 1
ATOM 2267 O O . LYS A 1 303 ? 8.258 -17.406 -6.543 1 89.69 303 LYS A O 1
ATOM 2272 N N . GLN A 1 304 ? 8.078 -19.594 -5.91 1 84.5 304 GLN A N 1
ATOM 2273 C CA . GLN A 1 304 ? 7.234 -19.891 -7.062 1 84.5 304 GLN A CA 1
ATOM 2274 C C . GLN A 1 304 ? 5.965 -19.031 -7.051 1 84.5 304 GLN A C 1
ATOM 2276 O O . GLN A 1 304 ? 5.285 -18.938 -6.023 1 84.5 304 GLN A O 1
ATOM 2281 N N . GLY A 1 305 ? 5.77 -18.422 -8.156 1 80.62 305 GLY A N 1
ATOM 2282 C CA . GLY A 1 305 ? 4.621 -17.531 -8.258 1 80.62 305 GLY A CA 1
ATOM 2283 C C . GLY A 1 305 ? 4.926 -16.109 -7.836 1 80.62 305 GLY A C 1
ATOM 2284 O O . GLY A 1 305 ? 4.105 -15.211 -8.023 1 80.62 305 GLY A O 1
ATOM 2285 N N . GLY A 1 306 ? 6.086 -15.984 -7.219 1 90.12 306 GLY A N 1
ATOM 2286 C CA . GLY A 1 306 ? 6.496 -14.641 -6.84 1 90.12 306 GLY A CA 1
ATOM 2287 C C . GLY A 1 306 ? 6.793 -13.75 -8.031 1 90.12 306 GLY A C 1
ATOM 2288 O O . GLY A 1 306 ? 6.969 -14.242 -9.148 1 90.12 306 GLY A O 1
ATOM 2289 N N . VAL A 1 307 ? 6.836 -12.422 -7.781 1 94.06 307 VAL A N 1
ATOM 2290 C CA . VAL A 1 307 ? 7.012 -11.445 -8.859 1 94.06 307 VAL A CA 1
ATOM 2291 C C . VAL A 1 307 ? 8.312 -10.68 -8.648 1 94.06 307 VAL A C 1
ATOM 2293 O O . VAL A 1 307 ? 8.648 -10.297 -7.527 1 94.06 307 VAL A O 1
ATOM 2296 N N . CYS A 1 308 ? 9 -10.539 -9.703 1 96.19 308 CYS A N 1
ATOM 2297 C CA . CYS A 1 308 ? 10.156 -9.664 -9.766 1 96.19 308 CYS A CA 1
ATOM 2298 C C . CYS A 1 308 ? 9.875 -8.438 -10.633 1 96.19 308 CYS A C 1
ATOM 2300 O O . CYS A 1 308 ? 9.539 -8.57 -11.812 1 96.19 308 CYS A O 1
ATOM 2302 N N . THR A 1 309 ? 10.008 -7.23 -10.039 1 97.25 309 THR A N 1
ATOM 2303 C CA . THR A 1 309 ? 9.828 -5.996 -10.789 1 97.25 309 THR A CA 1
ATOM 2304 C C . THR A 1 309 ? 11.18 -5.348 -11.086 1 97.25 309 THR A C 1
ATOM 2306 O O . THR A 1 309 ? 12.078 -5.359 -10.242 1 97.25 309 THR A O 1
ATOM 2309 N N . VAL A 1 310 ? 11.258 -4.812 -12.289 1 95.38 310 VAL A N 1
ATOM 2310 C CA . VAL A 1 310 ? 12.438 -4.07 -12.711 1 95.38 310 VAL A CA 1
ATOM 2311 C C . VAL A 1 310 ? 12.055 -2.621 -13.016 1 95.38 310 VAL A C 1
ATOM 2313 O O . VAL A 1 310 ? 11.133 -2.365 -13.789 1 95.38 310 VAL A O 1
ATOM 2316 N N . TYR A 1 311 ? 12.68 -1.701 -12.336 1 92.94 311 TYR A N 1
ATOM 2317 C CA . TYR A 1 311 ? 12.453 -0.276 -12.547 1 92.94 311 TYR A CA 1
ATOM 2318 C C . TYR A 1 311 ? 13.617 0.359 -13.297 1 92.94 311 TYR A C 1
ATOM 2320 O O . TYR A 1 311 ? 14.734 0.42 -12.781 1 92.94 311 TYR A O 1
ATOM 2328 N N . LEU A 1 312 ? 13.312 0.804 -14.555 1 85.81 312 LEU A N 1
ATOM 2329 C CA . LEU A 1 312 ? 14.336 1.425 -15.391 1 85.81 312 LEU A CA 1
ATOM 2330 C C . LEU A 1 312 ? 13.984 2.879 -15.688 1 85.81 312 LEU A C 1
ATOM 2332 O O . LEU A 1 312 ? 12.852 3.182 -16.078 1 85.81 312 LEU A O 1
ATOM 2336 N N . ALA A 1 313 ? 14.773 3.752 -15.188 1 70 313 ALA A N 1
ATOM 2337 C CA . ALA A 1 313 ? 14.594 5.168 -15.508 1 70 313 ALA A CA 1
ATOM 2338 C C . ALA A 1 313 ? 15.641 5.645 -16.5 1 70 313 ALA A C 1
ATOM 2340 O O . ALA A 1 313 ? 16.812 5.277 -16.406 1 70 313 ALA A O 1
ATOM 2341 N N . LYS A 1 314 ? 15.141 6.109 -17.75 1 59.03 314 LYS A N 1
ATOM 2342 C CA . LYS A 1 314 ? 16.078 6.699 -18.703 1 59.03 314 LYS A CA 1
ATOM 2343 C C . LYS A 1 314 ? 16.156 8.211 -18.531 1 59.03 314 LYS A C 1
ATOM 2345 O O . LYS A 1 314 ? 15.18 8.852 -18.156 1 59.03 314 LYS A O 1
ATOM 2350 N N . PRO B 1 1 ? -34.781 -58.25 51.031 1 19.23 1 PRO B N 1
ATOM 2351 C CA . PRO B 1 1 ? -36.188 -58 50.781 1 19.23 1 PRO B CA 1
ATOM 2352 C C . PRO B 1 1 ? -36.438 -56.656 50.062 1 19.23 1 PRO B C 1
ATOM 2354 O O . PRO B 1 1 ? -36.312 -55.594 50.656 1 19.23 1 PRO B O 1
ATOM 2357 N N . CYS B 1 2 ? -35.906 -56.312 48.844 1 22.61 2 CYS B N 1
ATOM 2358 C CA . CYS B 1 2 ? -35.5 -55.062 48.188 1 22.61 2 CYS B CA 1
ATOM 2359 C C . CYS B 1 2 ? -36.688 -54.375 47.531 1 22.61 2 CYS B C 1
ATOM 2361 O O . CYS B 1 2 ? -37.25 -54.906 46.562 1 22.61 2 CYS B O 1
ATOM 2363 N N . PRO B 1 3 ? -37.656 -53.562 48.125 1 22.56 3 PRO B N 1
ATOM 2364 C CA . PRO B 1 3 ? -39 -53.406 47.594 1 22.56 3 PRO B CA 1
ATOM 2365 C C . PRO B 1 3 ? -39.031 -52.531 46.344 1 22.56 3 PRO B C 1
ATOM 2367 O O . PRO B 1 3 ? -38.125 -51.75 46.094 1 22.56 3 PRO B O 1
ATOM 2370 N N . PRO B 1 4 ? -40.031 -52.75 45.219 1 22.55 4 PRO B N 1
ATOM 2371 C CA . PRO B 1 4 ? -40.469 -52.562 43.844 1 22.55 4 PRO B CA 1
ATOM 2372 C C . PRO B 1 4 ? -41.094 -51.188 43.625 1 22.55 4 PRO B C 1
ATOM 2374 O O . PRO B 1 4 ? -42.156 -50.875 44.188 1 22.55 4 PRO B O 1
ATOM 2377 N N . ALA B 1 5 ? -40.281 -50.094 43.656 1 23.2 5 ALA B N 1
ATOM 2378 C CA . ALA B 1 5 ? -40.75 -48.719 43.719 1 23.2 5 ALA B CA 1
ATOM 2379 C C . ALA B 1 5 ? -41.688 -48.375 42.562 1 23.2 5 ALA B C 1
ATOM 2381 O O . ALA B 1 5 ? -41.562 -48.938 41.469 1 23.2 5 ALA B O 1
ATOM 2382 N N . GLY B 1 6 ? -42.688 -47.5 42.719 1 19.48 6 GLY B N 1
ATOM 2383 C CA . GLY B 1 6 ? -44.062 -47.094 42.375 1 19.48 6 GLY B CA 1
ATOM 2384 C C . GLY B 1 6 ? -44.125 -46.25 41.125 1 19.48 6 GLY B C 1
ATOM 2385 O O . GLY B 1 6 ? -43.312 -45.344 40.906 1 19.48 6 GLY B O 1
ATOM 2386 N N . LEU B 1 7 ? -44.719 -46.688 39.906 1 21.44 7 LEU B N 1
ATOM 2387 C CA . LEU B 1 7 ? -44.906 -46.5 38.469 1 21.44 7 LEU B CA 1
ATOM 2388 C C . LEU B 1 7 ? -45.844 -45.312 38.188 1 21.44 7 LEU B C 1
ATOM 2390 O O . LEU B 1 7 ? -47.031 -45.375 38.5 1 21.44 7 LEU B O 1
ATOM 2394 N N . PRO B 1 8 ? -45.469 -43.969 38.469 1 22.78 8 PRO B N 1
ATOM 2395 C CA . PRO B 1 8 ? -46.594 -43.062 38.562 1 22.78 8 PRO B CA 1
ATOM 2396 C C . PRO B 1 8 ? -47.344 -42.906 37.25 1 22.78 8 PRO B C 1
ATOM 2398 O O . PRO B 1 8 ? -46.75 -43.125 36.188 1 22.78 8 PRO B O 1
ATOM 2401 N N . PRO B 1 9 ? -48.719 -42.531 37.188 1 19.42 9 PRO B N 1
ATOM 2402 C CA . PRO B 1 9 ? -49.875 -42.719 36.312 1 19.42 9 PRO B CA 1
ATOM 2403 C C . PRO B 1 9 ? -49.938 -41.688 35.188 1 19.42 9 PRO B C 1
ATOM 2405 O O . PRO B 1 9 ? -49.344 -40.594 35.312 1 19.42 9 PRO B O 1
ATOM 2408 N N . ALA B 1 10 ? -50.25 -42 33.875 1 21.81 10 ALA B N 1
ATOM 2409 C CA . ALA B 1 10 ? -50.312 -41.688 32.438 1 21.81 10 ALA B CA 1
ATOM 2410 C C . ALA B 1 10 ? -51.438 -40.719 32.125 1 21.81 10 ALA B C 1
ATOM 2412 O O . ALA B 1 10 ? -52.625 -41.094 32.125 1 21.81 10 ALA B O 1
ATOM 2413 N N . THR B 1 11 ? -51.5 -39.406 32.75 1 18.84 11 THR B N 1
ATOM 2414 C CA . THR B 1 11 ? -52.781 -38.719 32.719 1 18.84 11 THR B CA 1
ATOM 2415 C C . THR B 1 11 ? -53.156 -38.375 31.266 1 18.84 11 THR B C 1
ATOM 2417 O O . THR B 1 11 ? -52.312 -37.906 30.5 1 18.84 11 THR B O 1
ATOM 2420 N N . PRO B 1 12 ? -54.344 -38.656 30.734 1 18.02 12 PRO B N 1
ATOM 2421 C CA . PRO B 1 12 ? -55 -38.875 29.438 1 18.02 12 PRO B CA 1
ATOM 2422 C C . PRO B 1 12 ? -55.438 -37.562 28.781 1 18.02 12 PRO B C 1
ATOM 2424 O O . PRO B 1 12 ? -56.312 -36.875 29.312 1 18.02 12 PRO B O 1
ATOM 2427 N N . ARG B 1 13 ? -54.625 -36.5 28.578 1 20.67 13 ARG B N 1
ATOM 2428 C CA . ARG B 1 13 ? -55.219 -35.188 28.328 1 20.67 13 ARG B CA 1
ATOM 2429 C C . ARG B 1 13 ? -56.156 -35.25 27.125 1 20.67 13 ARG B C 1
ATOM 2431 O O . ARG B 1 13 ? -55.75 -35.656 26.047 1 20.67 13 ARG B O 1
ATOM 2438 N N . PRO B 1 14 ? -57.438 -34.938 27.297 1 15.81 14 PRO B N 1
ATOM 2439 C CA . PRO B 1 14 ? -58.625 -35.281 26.516 1 15.81 14 PRO B CA 1
ATOM 2440 C C . PRO B 1 14 ? -58.656 -34.594 25.156 1 15.81 14 PRO B C 1
ATOM 2442 O O . PRO B 1 14 ? -57.812 -34.844 24.312 1 15.81 14 PRO B O 1
ATOM 2445 N N . ARG B 1 15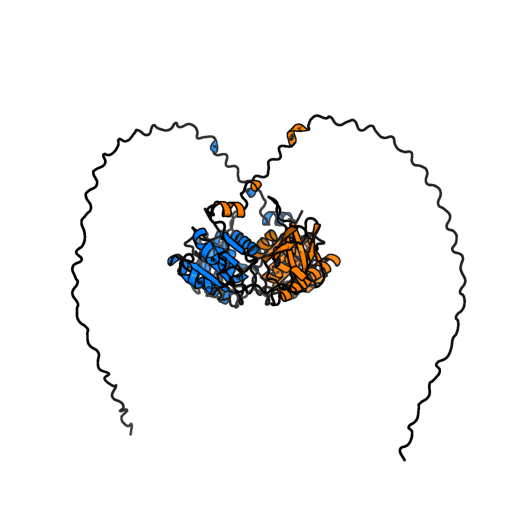 ? -59.594 -33.594 25.031 1 16.53 15 ARG B N 1
ATOM 2446 C CA . ARG B 1 15 ? -60.875 -33.562 24.328 1 16.53 15 ARG B CA 1
ATOM 2447 C C . ARG B 1 15 ? -60.75 -32.844 22.984 1 16.53 15 ARG B C 1
ATOM 2449 O O . ARG B 1 15 ? -59.969 -31.891 22.844 1 16.53 15 ARG B O 1
ATOM 2456 N N . HIS B 1 16 ? -61.406 -33.188 21.797 1 17.22 16 HIS B N 1
ATOM 2457 C CA . HIS B 1 16 ? -61.5 -33.312 20.344 1 17.22 16 HIS B CA 1
ATOM 2458 C C . HIS B 1 16 ? -62.156 -32.094 19.719 1 17.22 16 HIS B C 1
ATOM 2460 O O . HIS B 1 16 ? -62.156 -31.938 18.5 1 17.22 16 HIS B O 1
ATOM 2466 N N . MET B 1 17 ? -62.719 -30.984 20.453 1 18.09 17 MET B N 1
ATOM 2467 C CA . MET B 1 17 ? -63.938 -30.609 19.797 1 18.09 17 MET B CA 1
ATOM 2468 C C . MET B 1 17 ? -63.688 -29.906 18.469 1 18.09 17 MET B C 1
ATOM 2470 O O . MET B 1 17 ? -62.719 -29.156 18.344 1 18.09 17 MET B O 1
ATOM 2474 N N . ALA B 1 18 ? -64.375 -30.281 17.328 1 19.08 18 ALA B N 1
ATOM 2475 C CA . ALA B 1 18 ? -64.375 -30.25 15.875 1 19.08 18 ALA B CA 1
ATOM 2476 C C . ALA B 1 18 ? -64.938 -28.922 15.359 1 19.08 18 ALA B C 1
ATOM 2478 O O . ALA B 1 18 ? -66.125 -28.625 15.516 1 19.08 18 ALA B O 1
ATOM 2479 N N . PRO B 1 19 ? -64.312 -27.75 15.773 1 19.56 19 PRO B N 1
ATOM 2480 C CA . PRO B 1 19 ? -65.125 -26.562 15.477 1 19.56 19 PRO B CA 1
ATOM 2481 C C . PRO B 1 19 ? -65.562 -26.484 14 1 19.56 19 PRO B C 1
ATOM 2483 O O . PRO B 1 19 ? -64.875 -27.031 13.141 1 19.56 19 PRO B O 1
ATOM 2486 N N . GLY B 1 20 ? -66.875 -26.266 13.703 1 18.16 20 GLY B N 1
ATOM 2487 C CA . GLY B 1 20 ? -67.812 -26.219 12.617 1 18.16 20 GLY B CA 1
ATOM 2488 C C . GLY B 1 20 ? -67.375 -25.281 11.492 1 18.16 20 GLY B C 1
ATOM 2489 O O . GLY B 1 20 ? -66.5 -24.469 11.664 1 18.16 20 GLY B O 1
ATOM 2490 N N . GLY B 1 21 ? -68.062 -25.422 10.32 1 18.45 21 GLY B N 1
ATOM 2491 C CA . GLY B 1 21 ? -68.062 -25.406 8.859 1 18.45 21 GLY B CA 1
ATOM 2492 C C . GLY B 1 21 ? -68.375 -24.016 8.289 1 18.45 21 GLY B C 1
ATOM 2493 O O . GLY B 1 21 ? -69.438 -23.766 7.754 1 18.45 21 GLY B O 1
ATOM 2494 N N . ARG B 1 22 ? -67.688 -22.938 8.859 1 18.77 22 ARG B N 1
ATOM 2495 C CA . ARG B 1 22 ? -68.188 -21.609 8.484 1 18.77 22 ARG B CA 1
ATOM 2496 C C . ARG B 1 22 ? -68.312 -21.484 6.973 1 18.77 22 ARG B C 1
ATOM 2498 O O . ARG B 1 22 ? -67.5 -22.062 6.23 1 18.77 22 ARG B O 1
ATOM 2505 N N . GLY B 1 23 ? -69.5 -21.031 6.512 1 18.3 23 GLY B N 1
ATOM 2506 C CA . GLY B 1 23 ? -70.25 -20.812 5.316 1 18.3 23 GLY B CA 1
ATOM 2507 C C . GLY B 1 23 ? -69.562 -19.922 4.297 1 18.3 23 GLY B C 1
ATOM 2508 O O . GLY B 1 23 ? -68.688 -19.109 4.656 1 18.3 23 GLY B O 1
ATOM 2509 N N . GLU B 1 24 ? -69.438 -20.359 3.031 1 19.05 24 GLU B N 1
ATOM 2510 C CA . GLU B 1 24 ? -68.875 -20.172 1.709 1 19.05 24 GLU B CA 1
ATOM 2511 C C . GLU B 1 24 ? -69.375 -18.859 1.079 1 19.05 24 GLU B C 1
ATOM 2513 O O . GLU B 1 24 ? -70.5 -18.766 0.612 1 19.05 24 GLU B O 1
ATOM 2518 N N . ALA B 1 25 ? -69.375 -17.656 1.93 1 19.52 25 ALA B N 1
ATOM 2519 C CA . ALA B 1 25 ? -70.062 -16.531 1.266 1 19.52 25 ALA B CA 1
ATOM 2520 C C . ALA B 1 25 ? -69.5 -16.312 -0.133 1 19.52 25 ALA B C 1
ATOM 2522 O O . ALA B 1 25 ? -68.25 -16.359 -0.329 1 19.52 25 ALA B O 1
ATOM 2523 N N . ALA B 1 26 ? -70.312 -16.516 -1.167 1 19.7 26 ALA B N 1
ATOM 2524 C CA . ALA B 1 26 ? -70.375 -16.547 -2.627 1 19.7 26 ALA B CA 1
ATOM 2525 C C . ALA B 1 26 ? -69.875 -15.219 -3.205 1 19.7 26 ALA B C 1
ATOM 2527 O O . ALA B 1 26 ? -70.375 -14.148 -2.85 1 19.7 26 ALA B O 1
ATOM 2528 N N . ARG B 1 27 ? -68.5 -15.07 -3.457 1 20.42 27 ARG B N 1
ATOM 2529 C CA . ARG B 1 27 ? -67.75 -13.93 -3.947 1 20.42 27 ARG B CA 1
ATOM 2530 C C . ARG B 1 27 ? -68.375 -13.367 -5.223 1 20.42 27 ARG B C 1
ATOM 2532 O O . ARG B 1 27 ? -68.625 -14.109 -6.164 1 20.42 27 ARG B O 1
ATOM 2539 N N . PRO B 1 28 ? -69.125 -12.258 -5.027 1 21.41 28 PRO B N 1
ATOM 2540 C CA . PRO B 1 28 ? -69.875 -11.703 -6.152 1 21.41 28 PRO B CA 1
ATOM 2541 C C . PRO B 1 28 ? -69 -11.469 -7.391 1 21.41 28 PRO B C 1
ATOM 2543 O O . PRO B 1 28 ? -67.812 -11.297 -7.273 1 21.41 28 PRO B O 1
ATOM 2546 N N . ARG B 1 29 ? -69.375 -11.992 -8.586 1 20.44 29 ARG B N 1
ATOM 2547 C CA . ARG B 1 29 ? -68.875 -12.117 -9.945 1 20.44 29 ARG B CA 1
ATOM 2548 C C . ARG B 1 29 ? -68.625 -10.75 -10.578 1 20.44 29 ARG B C 1
ATOM 2550 O O . ARG B 1 29 ? -69.562 -9.969 -10.742 1 20.44 29 ARG B O 1
ATOM 2557 N N . SER B 1 30 ? -67.562 -10.031 -10.109 1 20 30 SER B N 1
ATOM 2558 C CA . SER B 1 30 ? -67.25 -8.688 -10.602 1 20 30 SER B CA 1
ATOM 2559 C C . SER B 1 30 ? -67.312 -8.633 -12.125 1 20 30 SER B C 1
ATOM 2561 O O . SER B 1 30 ? -66.812 -9.539 -12.805 1 20 30 SER B O 1
ATOM 2563 N N . ALA B 1 31 ? -68.312 -7.871 -12.664 1 22.17 31 ALA B N 1
ATOM 2564 C CA . ALA B 1 31 ? -68.75 -7.59 -14.016 1 22.17 31 ALA B CA 1
ATOM 2565 C C . ALA B 1 31 ? -67.625 -7.121 -14.906 1 22.17 31 ALA B C 1
ATOM 2567 O O . ALA B 1 31 ? -66.688 -6.422 -14.438 1 22.17 31 ALA B O 1
ATOM 2568 N N . ALA B 1 32 ? -67.312 -7.824 -16.062 1 24.55 32 ALA B N 1
ATOM 2569 C CA . ALA B 1 32 ? -66.312 -7.852 -17.109 1 24.55 32 ALA B CA 1
ATOM 2570 C C . ALA B 1 32 ? -66.188 -6.496 -17.797 1 24.55 32 ALA B C 1
ATOM 2572 O O . ALA B 1 32 ? -67.188 -5.938 -18.25 1 24.55 32 ALA B O 1
ATOM 2573 N N . PRO B 1 33 ? -65.312 -5.59 -17.25 1 27.31 33 PRO B N 1
ATOM 2574 C CA . PRO B 1 33 ? -65.375 -4.238 -17.812 1 27.31 33 PRO B CA 1
ATOM 2575 C C . PRO B 1 33 ? -65.312 -4.238 -19.344 1 27.31 33 PRO B C 1
ATOM 2577 O O . PRO B 1 33 ? -64.812 -5.203 -19.938 1 27.31 33 PRO B O 1
ATOM 2580 N N . PRO B 1 34 ? -66.062 -3.365 -19.969 1 26 34 PRO B N 1
ATOM 2581 C CA . PRO B 1 34 ? -66.438 -3.322 -21.391 1 26 34 PRO B CA 1
ATOM 2582 C C . PRO B 1 34 ? -65.188 -3.213 -22.281 1 26 34 PRO B C 1
ATOM 2584 O O . PRO B 1 34 ? -64.125 -2.785 -21.828 1 26 34 PRO B O 1
ATOM 2587 N N . PRO B 1 35 ? -65.188 -3.801 -23.5 1 24.73 35 PRO B N 1
ATOM 2588 C CA . PRO B 1 35 ? -64.125 -4.098 -24.484 1 24.73 35 PRO B CA 1
ATOM 2589 C C . PRO B 1 35 ? -63.469 -2.84 -25.047 1 24.73 35 PRO B C 1
ATOM 2591 O O . PRO B 1 35 ? -64.188 -1.87 -25.359 1 24.73 35 PRO B O 1
ATOM 2594 N N . THR B 1 36 ? -62.406 -2.324 -24.438 1 27.48 36 THR B N 1
ATOM 2595 C CA . THR B 1 36 ? -61.781 -1.078 -24.859 1 27.48 36 THR B CA 1
ATOM 2596 C C . THR B 1 36 ? -61.531 -1.078 -26.375 1 27.48 36 THR B C 1
ATOM 2598 O O . THR B 1 36 ? -61.094 -2.09 -26.938 1 27.48 36 THR B O 1
ATOM 2601 N N . PRO B 1 37 ? -62.094 -0.111 -27.094 1 26.64 37 PRO B N 1
ATOM 2602 C CA . PRO B 1 37 ? -62.188 -0.071 -28.547 1 26.64 37 PRO B CA 1
ATOM 2603 C C . PRO B 1 37 ? -60.844 -0.152 -29.234 1 26.64 37 PRO B C 1
ATOM 2605 O O . PRO B 1 37 ? -59.812 0.178 -28.625 1 26.64 37 PRO B O 1
ATOM 2608 N N . PRO B 1 38 ? -60.688 -0.872 -30.391 1 25.22 38 PRO B N 1
ATOM 2609 C CA . PRO B 1 38 ? -59.531 -1.312 -31.156 1 25.22 38 PRO B CA 1
ATOM 2610 C C . PRO B 1 38 ? -58.719 -0.146 -31.734 1 25.22 38 PRO B C 1
ATOM 2612 O O . PRO B 1 38 ? -59.281 0.689 -32.469 1 25.22 38 PRO B O 1
ATOM 2615 N N . SER B 1 39 ? -57.969 0.655 -30.906 1 24.84 39 SER B N 1
ATOM 2616 C CA . SER B 1 39 ? -57.344 1.846 -31.453 1 24.84 39 SER B CA 1
ATOM 2617 C C . SER B 1 39 ? -56.594 1.523 -32.75 1 24.84 39 SER B C 1
ATOM 2619 O O . SER B 1 39 ? -55.938 0.494 -32.844 1 24.84 39 SER B O 1
ATOM 2621 N N . ALA B 1 40 ? -57.062 2.109 -33.844 1 25.16 40 ALA B N 1
ATOM 2622 C CA . ALA B 1 40 ? -56.719 1.979 -35.25 1 25.16 40 ALA B CA 1
ATOM 2623 C C . ALA B 1 40 ? -55.219 2.205 -35.469 1 25.16 40 ALA B C 1
ATOM 2625 O O . ALA B 1 40 ? -54.594 3.041 -34.812 1 25.16 40 ALA B O 1
ATOM 2626 N N . PRO B 1 41 ? -54.5 1.195 -36.094 1 26.27 41 PRO B N 1
ATOM 2627 C CA . PRO B 1 41 ? -53.062 1.038 -36.312 1 26.27 41 PRO B CA 1
ATOM 2628 C C . PRO B 1 41 ? -52.469 2.188 -37.125 1 26.27 41 PRO B C 1
ATOM 2630 O O . PRO B 1 41 ? -52.938 2.5 -38.219 1 26.27 41 PRO B O 1
ATOM 2633 N N . LEU B 1 42 ? -52.219 3.381 -36.438 1 26.52 42 LEU B N 1
ATOM 2634 C CA . LEU B 1 42 ? -51.75 4.527 -37.219 1 26.52 42 LEU B CA 1
ATOM 2635 C C . LEU B 1 42 ? -50.656 4.109 -38.188 1 26.52 42 LEU B C 1
ATOM 2637 O O . LEU B 1 42 ? -49.812 3.258 -37.875 1 26.52 42 LEU B O 1
ATOM 2641 N N . SER B 1 43 ? -50.875 4.41 -39.438 1 23.11 43 SER B N 1
ATOM 2642 C CA . SER B 1 43 ? -50.219 4.148 -40.719 1 23.11 43 SER B CA 1
ATOM 2643 C C . SER B 1 43 ? -48.75 4.531 -40.656 1 23.11 43 SER B C 1
ATOM 2645 O O . SER B 1 43 ? -48.375 5.5 -40 1 23.11 43 SER B O 1
ATOM 2647 N N . ALA B 1 44 ? -47.812 3.555 -40.969 1 25.86 44 ALA B N 1
ATOM 2648 C CA . ALA B 1 44 ? -46.375 3.379 -41.031 1 25.86 44 ALA B CA 1
ATOM 2649 C C . ALA B 1 44 ? -45.75 4.457 -41.906 1 25.86 44 ALA B C 1
ATOM 2651 O O . ALA B 1 44 ? -46.031 4.562 -43.094 1 25.86 44 ALA B O 1
ATOM 2652 N N . ILE B 1 45 ? -45.625 5.711 -41.344 1 27.23 45 ILE B N 1
ATOM 2653 C CA . ILE B 1 45 ? -45.062 6.758 -42.188 1 27.23 45 ILE B CA 1
ATOM 2654 C C . ILE B 1 45 ? -43.75 6.262 -42.812 1 27.23 45 ILE B C 1
ATOM 2656 O O . ILE B 1 45 ? -42.906 5.676 -42.125 1 27.23 45 ILE B O 1
ATOM 2660 N N . PRO B 1 46 ? -43.688 6.141 -44.125 1 26.48 46 PRO B N 1
ATOM 2661 C CA . PRO B 1 46 ? -42.562 5.543 -44.906 1 26.48 46 PRO B CA 1
ATOM 2662 C C . PRO B 1 46 ? -41.25 6.234 -44.625 1 26.48 46 PRO B C 1
ATOM 2664 O O . PRO B 1 46 ? -41.156 7.461 -44.688 1 26.48 46 PRO B O 1
ATOM 2667 N N . THR B 1 47 ? -40.469 5.77 -43.594 1 27.28 47 THR B N 1
ATOM 2668 C CA . THR B 1 47 ? -39.156 6.301 -43.219 1 27.28 47 THR B CA 1
ATOM 2669 C C . THR B 1 47 ? -38.25 6.387 -44.438 1 27.28 47 THR B C 1
ATOM 2671 O O . THR B 1 47 ? -38.094 5.41 -45.188 1 27.28 47 THR B O 1
ATOM 2674 N N . LEU B 1 48 ? -38.188 7.566 -45.031 1 29.64 48 LEU B N 1
ATOM 2675 C CA . LEU B 1 48 ? -37.344 7.859 -46.188 1 29.64 48 LEU B CA 1
ATOM 2676 C C . LEU B 1 48 ? -35.906 7.352 -45.969 1 29.64 48 LEU B C 1
ATOM 2678 O O . LEU B 1 48 ? -35.375 7.453 -44.875 1 29.64 48 LEU B O 1
ATOM 2682 N N . PRO B 1 49 ? -35.375 6.48 -46.906 1 30.12 49 PRO B N 1
ATOM 2683 C CA . PRO B 1 49 ? -34.125 5.738 -46.844 1 30.12 49 PRO B CA 1
ATOM 2684 C C . PRO B 1 49 ? -32.906 6.648 -46.656 1 30.12 49 PRO B C 1
ATOM 2686 O O . PRO B 1 49 ? -32.875 7.738 -47.25 1 30.12 49 PRO B O 1
ATOM 2689 N N . PRO B 1 50 ? -32.406 6.805 -45.406 1 31.62 50 PRO B N 1
ATOM 2690 C CA . PRO B 1 50 ? -31.328 7.77 -45.219 1 31.62 50 PRO B CA 1
ATOM 2691 C C . PRO B 1 50 ? -30.172 7.551 -46.219 1 31.62 50 PRO B C 1
ATOM 2693 O O . PRO B 1 50 ? -30 6.438 -46.719 1 31.62 50 PRO B O 1
ATOM 2696 N N . PRO B 1 51 ? -29.703 8.641 -46.844 1 28 51 PRO B N 1
ATOM 2697 C CA . PRO B 1 51 ? -28.703 8.625 -47.938 1 28 51 PRO B CA 1
ATOM 2698 C C . PRO B 1 51 ? -27.422 7.879 -47.531 1 28 51 PRO B C 1
ATOM 2700 O O . PRO B 1 51 ? -27.094 7.773 -46.344 1 28 51 PRO B O 1
ATOM 2703 N N . ARG B 1 52 ? -26.859 6.953 -48.438 1 28.14 52 ARG B N 1
ATOM 2704 C CA . ARG B 1 52 ? -25.859 5.891 -48.438 1 28.14 52 ARG B CA 1
ATOM 2705 C C . ARG B 1 52 ? -24.484 6.43 -48.094 1 28.14 52 ARG B C 1
ATOM 2707 O O . ARG B 1 52 ? -23.578 5.664 -47.75 1 28.14 52 ARG B O 1
ATOM 2714 N N . GLY B 1 53 ? -24.188 7.707 -48.438 1 25.28 53 GLY B N 1
ATOM 2715 C CA . GLY B 1 53 ? -22.828 7.902 -48.875 1 25.28 53 GLY B CA 1
ATOM 2716 C C . GLY B 1 53 ? -21.812 7.898 -47.75 1 25.28 53 GLY B C 1
ATOM 2717 O O . GLY B 1 53 ? -20.594 7.883 -48 1 25.28 53 GLY B O 1
ATOM 2718 N N . LEU B 1 54 ? -22.219 8.43 -46.594 1 25.11 54 LEU B N 1
ATOM 2719 C CA . LEU B 1 54 ? -21.078 9 -45.875 1 25.11 54 LEU B CA 1
ATOM 2720 C C . LEU B 1 54 ? -20.281 7.914 -45.188 1 25.11 54 LEU B C 1
ATOM 2722 O O . LEU B 1 54 ? -20.375 7.75 -43.969 1 25.11 54 LEU B O 1
ATOM 2726 N N . ARG B 1 55 ? -20.312 6.688 -45.656 1 25.38 55 ARG B N 1
ATOM 2727 C CA . ARG B 1 55 ? -19.766 5.629 -44.812 1 25.38 55 ARG B CA 1
ATOM 2728 C C . ARG B 1 55 ? -18.266 5.809 -44.625 1 25.38 55 ARG B C 1
ATOM 2730 O O . ARG B 1 55 ? -17.672 5.184 -43.75 1 25.38 55 ARG B O 1
ATOM 2737 N N . ARG B 1 56 ? -17.641 6.324 -45.594 1 25.86 56 ARG B N 1
ATOM 2738 C CA . ARG B 1 56 ? -16.281 5.812 -45.688 1 25.86 56 ARG B CA 1
ATOM 2739 C C . ARG B 1 56 ? -15.391 6.367 -44.594 1 25.86 56 ARG B C 1
ATOM 2741 O O . ARG B 1 56 ? -14.336 5.809 -44.312 1 25.86 56 ARG B O 1
ATOM 2748 N N . ALA B 1 57 ? -15.648 7.672 -44.25 1 26.77 57 ALA B N 1
ATOM 2749 C CA . ALA B 1 57 ? -14.445 8.328 -43.75 1 26.77 57 ALA B CA 1
ATOM 2750 C C . ALA B 1 57 ? -14.086 7.836 -42.344 1 26.77 57 ALA B C 1
ATOM 2752 O O . ALA B 1 57 ? -13.047 8.203 -41.812 1 26.77 57 ALA B O 1
ATOM 2753 N N . LEU B 1 58 ? -15.086 7.168 -41.719 1 27.12 58 LEU B N 1
ATOM 2754 C CA . LEU B 1 58 ? -14.875 7.273 -40.281 1 27.12 58 LEU B CA 1
ATOM 2755 C C . LEU B 1 58 ? -13.812 6.293 -39.812 1 27.12 58 LEU B C 1
ATOM 2757 O O . LEU B 1 58 ? -13.492 6.234 -38.625 1 27.12 58 LEU B O 1
ATOM 2761 N N . SER B 1 59 ? -13.555 5.301 -40.562 1 26.53 59 SER B N 1
ATOM 2762 C CA . SER B 1 59 ? -13.078 4.195 -39.719 1 26.53 59 SER B CA 1
ATOM 2763 C C . SER B 1 59 ? -11.648 4.434 -39.25 1 26.53 59 SER B C 1
ATOM 2765 O O . SER B 1 59 ? -10.961 3.498 -38.844 1 26.53 59 SER B O 1
ATOM 2767 N N . GLY B 1 60 ? -11.062 5.523 -39.688 1 30.42 60 GLY B N 1
ATOM 2768 C CA . GLY B 1 60 ? -9.641 5.41 -39.375 1 30.42 60 GLY B CA 1
ATOM 2769 C C . GLY B 1 60 ? -9.352 5.285 -37.906 1 30.42 60 GLY B C 1
ATOM 2770 O O . GLY B 1 60 ? -9.5 6.25 -37.156 1 30.42 60 GLY B O 1
ATOM 2771 N N . GLY B 1 61 ? -9.758 4.16 -37.375 1 28.84 61 GLY B N 1
ATOM 2772 C CA . GLY B 1 61 ? -9.562 3.934 -35.969 1 28.84 61 GLY B CA 1
ATOM 2773 C C . GLY B 1 61 ? -8.117 4.137 -35.531 1 28.84 61 GLY B C 1
ATOM 2774 O O . GLY B 1 61 ? -7.227 3.402 -35.938 1 28.84 61 GLY B O 1
ATOM 2775 N N . ARG B 1 62 ? -7.648 5.379 -35.406 1 32.34 62 ARG B N 1
ATOM 2776 C CA . ARG B 1 62 ? -6.348 5.582 -34.781 1 32.34 62 ARG B CA 1
ATOM 2777 C C . ARG B 1 62 ? -6.207 4.711 -33.531 1 32.34 62 ARG B C 1
ATOM 2779 O O . ARG B 1 62 ? -7.023 4.797 -32.625 1 32.34 62 ARG B O 1
ATOM 2786 N N . ARG B 1 63 ? -5.574 3.602 -33.781 1 32.03 63 ARG B N 1
ATOM 2787 C CA . ARG B 1 63 ? -5.156 2.756 -32.656 1 32.03 63 ARG B CA 1
ATOM 2788 C C . ARG B 1 63 ? -4.535 3.59 -31.531 1 32.03 63 ARG B C 1
ATOM 2790 O O . ARG B 1 63 ? -3.781 4.527 -31.797 1 32.03 63 ARG B O 1
ATOM 2797 N N . PRO B 1 64 ? -5.281 3.652 -30.469 1 29.34 64 PRO B N 1
ATOM 2798 C CA . PRO B 1 64 ? -4.715 4.523 -29.438 1 29.34 64 PRO B CA 1
ATOM 2799 C C . PRO B 1 64 ? -3.221 4.289 -29.219 1 29.34 64 PRO B C 1
ATOM 2801 O O . PRO B 1 64 ? -2.732 3.174 -29.438 1 29.34 64 PRO B O 1
ATOM 2804 N N . VAL B 1 65 ? -2.414 5.297 -29.344 1 31.8 65 VAL B N 1
ATOM 2805 C CA . VAL B 1 65 ? -0.967 5.426 -29.219 1 31.8 65 VAL B CA 1
ATOM 2806 C C . VAL B 1 65 ? -0.475 4.566 -28.047 1 31.8 65 VAL B C 1
ATOM 2808 O O . VAL B 1 65 ? 0.698 4.188 -28 1 31.8 65 VAL B O 1
ATOM 2811 N N . TRP B 1 66 ? -1.347 4.273 -27.094 1 30.3 66 TRP B N 1
ATOM 2812 C CA . TRP B 1 66 ? -0.831 3.492 -25.984 1 30.3 66 TRP B CA 1
ATOM 2813 C C . TRP B 1 66 ? -0.61 2.039 -26.391 1 30.3 66 TRP B C 1
ATOM 2815 O O . TRP B 1 66 ? -0.108 1.235 -25.594 1 30.3 66 TRP B O 1
ATOM 2825 N N . ALA B 1 67 ? -1.158 1.567 -27.453 1 33.5 67 ALA B N 1
ATOM 2826 C CA . ALA B 1 67 ? -1.019 0.181 -27.891 1 33.5 67 ALA B CA 1
ATOM 2827 C C . ALA B 1 67 ? 0.429 -0.133 -28.266 1 33.5 67 ALA B C 1
ATOM 2829 O O . ALA B 1 67 ? 0.823 -1.301 -28.312 1 33.5 67 ALA B O 1
ATOM 2830 N N . ALA B 1 68 ? 1.074 0.821 -28.812 1 35.47 68 ALA B N 1
ATOM 2831 C CA . ALA B 1 68 ? 2.373 0.453 -29.375 1 35.47 68 ALA B CA 1
ATOM 2832 C C . ALA B 1 68 ? 3.42 0.301 -28.266 1 35.47 68 ALA B C 1
ATOM 2834 O O . ALA B 1 68 ? 4.613 0.178 -28.547 1 35.47 68 ALA B O 1
ATOM 2835 N N . SER B 1 69 ? 3.045 0.702 -27.031 1 33.84 69 SER B N 1
ATOM 2836 C CA . SER B 1 69 ? 4.105 0.507 -26.062 1 33.84 69 SER B CA 1
ATOM 2837 C C . SER B 1 69 ? 4.379 -0.976 -25.828 1 33.84 69 SER B C 1
ATOM 2839 O O . SER B 1 69 ? 3.447 -1.776 -25.734 1 33.84 69 SER B O 1
ATOM 2841 N N . LEU B 1 70 ? 5.461 -1.489 -26.25 1 37.44 70 LEU B N 1
ATOM 2842 C CA . LEU B 1 70 ? 5.855 -2.871 -26 1 37.44 70 LEU B CA 1
ATOM 2843 C C . LEU B 1 70 ? 5.465 -3.303 -24.594 1 37.44 70 LEU B C 1
ATOM 2845 O O . LEU B 1 70 ? 5.473 -2.49 -23.672 1 37.44 70 LEU B O 1
ATOM 2849 N N . SER B 1 71 ? 4.707 -4.316 -24.453 1 40 71 SER B N 1
ATOM 2850 C CA . SER B 1 71 ? 4.414 -4.906 -23.156 1 40 71 SER B CA 1
ATOM 2851 C C . SER B 1 71 ? 5.664 -4.98 -22.281 1 40 71 SER B C 1
ATOM 2853 O O . SER B 1 71 ? 6.785 -5.008 -22.797 1 40 71 SER B O 1
ATOM 2855 N N . PRO B 1 72 ? 5.582 -4.652 -21.031 1 41.62 72 PRO B N 1
ATOM 2856 C CA . PRO B 1 72 ? 6.758 -4.793 -20.172 1 41.62 72 PRO B CA 1
ATOM 2857 C C . PRO B 1 72 ? 7.523 -6.09 -20.422 1 41.62 72 PRO B C 1
ATOM 2859 O O . PRO B 1 72 ? 8.758 -6.102 -20.375 1 41.62 72 PRO B O 1
ATOM 2862 N N . GLU B 1 73 ? 6.781 -7.098 -20.672 1 44.31 73 GLU B N 1
ATOM 2863 C CA . GLU B 1 73 ? 7.406 -8.375 -20.984 1 44.31 73 GLU B CA 1
ATOM 2864 C C . GLU B 1 73 ? 8.25 -8.281 -22.25 1 44.31 73 GLU B C 1
ATOM 2866 O O . GLU B 1 73 ? 9.375 -8.797 -22.297 1 44.31 73 GLU B O 1
ATOM 2871 N N . GLU B 1 74 ? 7.68 -7.707 -23.188 1 46.81 74 GLU B N 1
ATOM 2872 C CA . GLU B 1 74 ? 8.398 -7.621 -24.453 1 46.81 74 GLU B CA 1
ATOM 2873 C C . GLU B 1 74 ? 9.648 -6.762 -24.312 1 46.81 74 GLU B C 1
ATOM 2875 O O . GLU B 1 74 ? 10.695 -7.086 -24.891 1 46.81 74 GLU B O 1
ATOM 2880 N N . ARG B 1 75 ? 9.523 -5.789 -23.484 1 48 75 ARG B N 1
ATOM 2881 C CA . ARG B 1 75 ? 10.695 -4.945 -23.266 1 48 75 ARG B CA 1
ATOM 2882 C C . ARG B 1 75 ? 11.781 -5.703 -22.516 1 48 75 ARG B C 1
ATOM 2884 O O . ARG B 1 75 ? 12.969 -5.594 -22.828 1 48 75 ARG B O 1
ATOM 2891 N N . LEU B 1 76 ? 11.305 -6.434 -21.562 1 47.75 76 LEU B N 1
ATOM 2892 C CA . LEU B 1 76 ? 12.242 -7.266 -20.812 1 47.75 76 LEU B CA 1
ATOM 2893 C C . LEU B 1 76 ? 12.859 -8.336 -21.703 1 47.75 76 LEU B C 1
ATOM 2895 O O . LEU B 1 76 ? 14.062 -8.594 -21.625 1 47.75 76 LEU B O 1
ATOM 2899 N N . ARG B 1 77 ? 12.094 -8.977 -22.531 1 49.12 77 ARG B N 1
ATOM 2900 C CA . ARG B 1 77 ? 12.602 -9.984 -23.453 1 49.12 77 ARG B CA 1
ATOM 2901 C C . ARG B 1 77 ? 13.641 -9.398 -24.391 1 49.12 77 ARG B C 1
ATOM 2903 O O . ARG B 1 77 ? 14.625 -10.062 -24.734 1 49.12 77 ARG B O 1
ATOM 2910 N N . ARG B 1 78 ? 13.367 -8.234 -24.812 1 49.41 78 ARG B N 1
ATOM 2911 C CA . ARG B 1 78 ? 14.305 -7.613 -25.75 1 49.41 78 ARG B CA 1
ATOM 2912 C C . ARG B 1 78 ? 15.602 -7.223 -25.031 1 49.41 78 ARG B C 1
ATOM 2914 O O . ARG B 1 78 ? 16.625 -7.02 -25.688 1 49.41 78 ARG B O 1
ATOM 2921 N N . MET B 1 79 ? 15.438 -6.922 -23.844 1 47.69 79 MET B N 1
ATOM 2922 C CA . MET B 1 79 ? 16.641 -6.578 -23.078 1 47.69 79 MET B CA 1
ATOM 2923 C C . MET B 1 79 ? 17.438 -7.832 -22.734 1 47.69 79 MET B C 1
ATOM 2925 O O . MET B 1 79 ? 18.609 -7.742 -22.375 1 47.69 79 MET B O 1
ATOM 2929 N N . LEU B 1 80 ? 16.703 -8.961 -22.625 1 46.12 80 LEU B N 1
ATOM 2930 C CA . LEU B 1 80 ? 17.406 -10.211 -22.344 1 46.12 80 LEU B CA 1
ATOM 2931 C C . LEU B 1 80 ? 18.031 -10.781 -23.625 1 46.12 80 LEU B C 1
ATOM 2933 O O . LEU B 1 80 ? 17.438 -10.688 -24.703 1 46.12 80 LEU B O 1
ATOM 2937 N N . PRO B 1 81 ? 19.234 -11.047 -23.734 1 41.34 81 PRO B N 1
ATOM 2938 C CA . PRO B 1 81 ? 19.781 -11.672 -24.938 1 41.34 81 PRO B CA 1
ATOM 2939 C C . PRO B 1 81 ? 18.953 -12.867 -25.406 1 41.34 81 PRO B C 1
ATOM 2941 O O . PRO B 1 81 ? 18.328 -13.547 -24.594 1 41.34 81 PRO B O 1
ATOM 2944 N N . PRO B 1 82 ? 18.594 -13.016 -26.672 1 39.31 82 PRO B N 1
ATOM 2945 C CA . PRO B 1 82 ? 17.75 -14.07 -27.234 1 39.31 82 PRO B CA 1
ATOM 2946 C C . PRO B 1 82 ? 18.078 -15.453 -26.688 1 39.31 82 PRO B C 1
ATOM 2948 O O . PRO B 1 82 ? 17.219 -16.328 -26.641 1 39.31 82 PRO B O 1
ATOM 2951 N N . GLY B 1 83 ? 19.328 -15.977 -26.766 1 37.94 83 GLY B N 1
ATOM 2952 C CA . GLY B 1 83 ? 19.781 -17.344 -26.672 1 37.94 83 GLY B CA 1
ATOM 2953 C C . GLY B 1 83 ? 19.531 -17.969 -25.312 1 37.94 83 GLY B C 1
ATOM 2954 O O . GLY B 1 83 ? 19.812 -19.156 -25.094 1 37.94 83 GLY B O 1
ATOM 2955 N N . GLN B 1 84 ? 19.688 -17.297 -24.234 1 35.06 84 GLN B N 1
ATOM 2956 C CA . GLN B 1 84 ? 19.688 -18.078 -23.016 1 35.06 84 GLN B CA 1
ATOM 2957 C C . GLN B 1 84 ? 18.281 -18.594 -22.703 1 35.06 84 GLN B C 1
ATOM 2959 O O . GLN B 1 84 ? 17.5 -17.922 -22.031 1 35.06 84 GLN B O 1
ATOM 2964 N N . GLY B 1 85 ? 17.656 -19.203 -23.5 1 34.53 85 GLY B N 1
ATOM 2965 C CA . GLY B 1 85 ? 16.609 -20.109 -23.078 1 34.53 85 GLY B CA 1
ATOM 2966 C C . GLY B 1 85 ? 16.922 -20.828 -21.781 1 34.53 85 GLY B C 1
ATOM 2967 O O . GLY B 1 85 ? 17.969 -21.484 -21.656 1 34.53 85 GLY B O 1
ATOM 2968 N N . ALA B 1 86 ? 16.562 -20.266 -20.656 1 35.12 86 ALA B N 1
ATOM 2969 C CA . ALA B 1 86 ? 16.844 -20.859 -19.359 1 35.12 86 ALA B CA 1
ATOM 2970 C C . ALA B 1 86 ? 16.703 -22.375 -19.391 1 35.12 86 ALA B C 1
ATOM 2972 O O . ALA B 1 86 ? 15.594 -22.906 -19.547 1 35.12 86 ALA B O 1
ATOM 2973 N N . GLU B 1 87 ? 17.547 -23.094 -20.016 1 33.06 87 GLU B N 1
ATOM 2974 C CA . GLU B 1 87 ? 17.594 -24.438 -19.422 1 33.06 87 GLU B CA 1
ATOM 2975 C C . GLU B 1 87 ? 17.484 -24.359 -17.906 1 33.06 87 GLU B C 1
ATOM 2977 O O . GLU B 1 87 ? 18.203 -23.594 -17.25 1 33.06 87 GLU B O 1
ATOM 2982 N N . GLU B 1 88 ? 16.328 -24.562 -17.328 1 35.75 88 GLU B N 1
ATOM 2983 C CA . GLU B 1 88 ? 16.141 -24.703 -15.883 1 35.75 88 GLU B CA 1
ATOM 2984 C C . GLU B 1 88 ? 17.312 -25.422 -15.234 1 35.75 88 GLU B C 1
ATOM 2986 O O . GLU B 1 88 ? 17.656 -26.547 -15.625 1 35.75 88 GLU B O 1
ATOM 2991 N N . PRO B 1 89 ? 18.453 -24.828 -14.867 1 35.66 89 PRO B N 1
ATOM 2992 C CA . PRO B 1 89 ? 19.375 -25.734 -14.195 1 35.66 89 PRO B CA 1
ATOM 2993 C C . PRO B 1 89 ? 18.688 -26.672 -13.203 1 35.66 89 PRO B C 1
ATOM 2995 O O . PRO B 1 89 ? 17.828 -26.234 -12.438 1 35.66 89 PRO B O 1
ATOM 2998 N N . SER B 1 90 ? 18.547 -27.938 -13.406 1 35 90 SER B N 1
ATOM 2999 C CA . SER B 1 90 ? 17.922 -29.047 -12.688 1 35 90 SER B CA 1
ATOM 3000 C C . SER B 1 90 ? 18.188 -28.938 -11.188 1 35 90 SER B C 1
ATOM 3002 O O . SER B 1 90 ? 17.344 -29.312 -10.375 1 35 90 SER B O 1
ATOM 3004 N N . GLY B 1 91 ? 19.516 -28.719 -10.586 1 35.5 91 GLY B N 1
ATOM 3005 C CA . GLY B 1 91 ? 19.953 -29.078 -9.25 1 35.5 91 GLY B CA 1
ATOM 3006 C C . GLY B 1 91 ? 19.844 -27.953 -8.25 1 35.5 91 GLY B C 1
ATOM 3007 O O . GLY B 1 91 ? 20.438 -28 -7.172 1 35.5 91 GLY B O 1
ATOM 3008 N N . ALA B 1 92 ? 19.688 -26.734 -8.633 1 39.59 92 ALA B N 1
ATOM 3009 C CA . ALA B 1 92 ? 19.844 -25.75 -7.562 1 39.59 92 ALA B CA 1
ATOM 3010 C C . ALA B 1 92 ? 18.75 -25.906 -6.516 1 39.59 92 ALA B C 1
ATOM 3012 O O . ALA B 1 92 ? 17.578 -26.125 -6.855 1 39.59 92 ALA B O 1
ATOM 3013 N N . PRO B 1 93 ? 19.125 -26.141 -5.219 1 43.66 93 PRO B N 1
ATOM 3014 C CA . PRO B 1 93 ? 18.125 -26.281 -4.152 1 43.66 93 PRO B CA 1
ATOM 3015 C C . PRO B 1 93 ? 17.016 -25.25 -4.246 1 43.66 93 PRO B C 1
ATOM 3017 O O . PRO B 1 93 ? 17.281 -24.062 -4.41 1 43.66 93 PRO B O 1
ATOM 3020 N N . ARG B 1 94 ? 15.875 -25.641 -4.766 1 47.22 94 ARG B N 1
ATOM 3021 C CA . ARG B 1 94 ? 14.625 -24.906 -4.934 1 47.22 94 ARG B CA 1
ATOM 3022 C C . ARG B 1 94 ? 14.297 -24.078 -3.697 1 47.22 94 ARG B C 1
ATOM 3024 O O . ARG B 1 94 ? 14.453 -24.547 -2.568 1 47.22 94 ARG B O 1
ATOM 3031 N N . ALA B 1 95 ? 14.477 -22.797 -3.66 1 51.41 95 ALA B N 1
ATOM 3032 C CA . ALA B 1 95 ? 14 -21.875 -2.625 1 51.41 95 ALA B CA 1
ATOM 3033 C C . ALA B 1 95 ? 12.805 -22.469 -1.884 1 51.41 95 ALA B C 1
ATOM 3035 O O . ALA B 1 95 ? 12.023 -23.234 -2.459 1 51.41 95 ALA B O 1
ATOM 3036 N N . ALA B 1 96 ? 12.891 -22.5 -0.496 1 55.09 96 ALA B N 1
ATOM 3037 C CA . ALA B 1 96 ? 11.828 -22.969 0.394 1 55.09 96 ALA B CA 1
ATOM 3038 C C . ALA B 1 96 ? 10.461 -22.531 -0.118 1 55.09 96 ALA B C 1
ATOM 3040 O O . ALA B 1 96 ? 10.25 -21.359 -0.431 1 55.09 96 ALA B O 1
ATOM 3041 N N . SER B 1 97 ? 9.695 -23.5 -0.771 1 62.72 97 SER B N 1
ATOM 3042 C CA . SER B 1 97 ? 8.492 -23.531 -1.601 1 62.72 97 SER B CA 1
ATOM 3043 C C . SER B 1 97 ? 7.262 -23.109 -0.81 1 62.72 97 SER B C 1
ATOM 3045 O O . SER B 1 97 ? 7.238 -23.203 0.418 1 62.72 97 SER B O 1
ATOM 3047 N N . ALA B 1 98 ? 6.535 -22.031 -1.186 1 74.88 98 ALA B N 1
ATOM 3048 C CA . ALA B 1 98 ? 5.168 -21.828 -0.708 1 74.88 98 ALA B CA 1
ATOM 3049 C C . ALA B 1 98 ? 4.492 -23.156 -0.389 1 74.88 98 ALA B C 1
ATOM 3051 O O . ALA B 1 98 ? 4.758 -24.172 -1.044 1 74.88 98 ALA B O 1
ATOM 3052 N N . PRO B 1 99 ? 3.779 -23.25 0.77 1 86.38 99 PRO B N 1
ATOM 3053 C CA . PRO B 1 99 ? 3.045 -24.484 1.068 1 86.38 99 PRO B CA 1
ATOM 3054 C C . PRO B 1 99 ? 2.24 -25 -0.125 1 86.38 99 PRO B C 1
ATOM 3056 O O . PRO B 1 99 ? 1.781 -24.203 -0.95 1 86.38 99 PRO B O 1
ATOM 3059 N N . PRO B 1 100 ? 2.102 -26.25 -0.163 1 92.81 100 PRO B N 1
ATOM 3060 C CA . PRO B 1 100 ? 1.311 -26.812 -1.261 1 92.81 100 PRO B CA 1
ATOM 3061 C C . PRO B 1 100 ? -0.167 -26.438 -1.178 1 92.81 100 PRO B C 1
ATOM 3063 O O . PRO B 1 100 ? -0.637 -26 -0.123 1 92.81 100 PRO B O 1
ATOM 3066 N N . PHE B 1 101 ? -0.86 -26.625 -2.24 1 95.75 101 PHE B N 1
ATOM 3067 C CA . PHE B 1 101 ? -2.285 -26.328 -2.301 1 95.75 101 PHE B CA 1
ATOM 3068 C C . PHE B 1 101 ? -3.07 -27.25 -1.374 1 95.75 101 PHE B C 1
ATOM 3070 O O . PHE B 1 101 ? -2.791 -28.453 -1.299 1 95.75 101 PHE B O 1
ATOM 3077 N N . ARG B 1 102 ? -4.066 -26.719 -0.748 1 96.62 102 ARG B N 1
ATOM 3078 C CA . ARG B 1 102 ? -4.945 -27.453 0.153 1 96.62 102 ARG B CA 1
ATOM 3079 C C . ARG B 1 102 ? -6.41 -27.234 -0.213 1 96.62 102 ARG B C 1
ATOM 3081 O O . ARG B 1 102 ? -6.762 -26.219 -0.826 1 96.62 102 ARG B O 1
ATOM 3088 N N . ALA B 1 103 ? -7.16 -28.172 0.182 1 96.75 103 ALA B N 1
ATOM 3089 C CA . ALA B 1 103 ? -8.594 -28.047 -0.047 1 96.75 103 ALA B CA 1
ATOM 3090 C C . ALA B 1 103 ? -9.164 -26.828 0.691 1 96.75 103 ALA B C 1
ATOM 3092 O O . ALA B 1 103 ? -8.812 -26.594 1.849 1 96.75 103 ALA B O 1
ATOM 3093 N N . GLY B 1 104 ? -9.984 -26.109 -0.005 1 95.94 104 GLY B N 1
ATOM 3094 C CA . GLY B 1 104 ? -10.633 -24.953 0.602 1 95.94 104 GLY B CA 1
ATOM 3095 C C . GLY B 1 104 ? -10 -23.641 0.209 1 95.94 104 GLY B C 1
ATOM 3096 O O . GLY B 1 104 ? -10.602 -22.578 0.385 1 95.94 104 GLY B O 1
ATOM 3097 N N . GLU B 1 105 ? -8.734 -23.703 -0.279 1 96.19 105 GLU B N 1
ATOM 3098 C CA . GLU B 1 105 ? -8.109 -22.438 -0.682 1 96.19 105 GLU B CA 1
ATOM 3099 C C . GLU B 1 105 ? -8.453 -22.094 -2.127 1 96.19 105 GLU B C 1
ATOM 3101 O O . GLU B 1 105 ? -9.055 -22.906 -2.84 1 96.19 105 GLU B O 1
ATOM 3106 N N . LEU B 1 106 ? -8.148 -20.844 -2.498 1 96.88 106 LEU B N 1
ATOM 3107 C CA . LEU B 1 106 ? -8.406 -20.359 -3.848 1 96.88 106 LEU B CA 1
ATOM 3108 C C . LEU B 1 106 ? -7.219 -20.641 -4.766 1 96.88 106 LEU B C 1
ATOM 3110 O O . LEU B 1 106 ? -6.066 -20.516 -4.352 1 96.88 106 LEU B O 1
ATOM 3114 N N . ALA B 1 107 ? -7.516 -21.062 -5.949 1 96.19 107 ALA B N 1
ATOM 3115 C CA . ALA B 1 107 ? -6.52 -21.219 -7.004 1 96.19 107 ALA B CA 1
ATOM 3116 C C . ALA B 1 107 ? -6.895 -20.406 -8.242 1 96.19 107 ALA B C 1
ATOM 3118 O O . ALA B 1 107 ? -8.078 -20.312 -8.594 1 96.19 107 ALA B O 1
ATOM 3119 N N . LEU B 1 108 ? -5.98 -19.828 -8.797 1 95.62 108 LEU B N 1
ATOM 3120 C CA . LEU B 1 108 ? -6.113 -19.172 -10.094 1 95.62 108 LEU B CA 1
ATOM 3121 C C . LEU B 1 108 ? -5.555 -20.047 -11.211 1 95.62 108 LEU B C 1
ATOM 3123 O O . LEU B 1 108 ? -4.398 -20.469 -11.156 1 95.62 108 LEU B O 1
ATOM 3127 N N . VAL B 1 109 ? -6.344 -20.344 -12.125 1 93.75 109 VAL B N 1
ATOM 3128 C CA . VAL B 1 109 ? -5.973 -21.172 -13.258 1 93.75 109 VAL B CA 1
ATOM 3129 C C . VAL B 1 109 ? -5.836 -20.312 -14.508 1 93.75 109 VAL B C 1
ATOM 3131 O O . VAL B 1 109 ? -6.742 -19.547 -14.852 1 93.75 109 VAL B O 1
ATOM 3134 N N . GLU B 1 110 ? -4.715 -20.453 -15.133 1 91.62 110 GLU B N 1
ATOM 3135 C CA . GLU B 1 110 ? -4.441 -19.656 -16.328 1 91.62 110 GLU B CA 1
ATOM 3136 C C . GLU B 1 110 ? -4.172 -20.547 -17.531 1 91.62 110 GLU B C 1
ATOM 3138 O O . GLU B 1 110 ? -3.328 -21.453 -17.469 1 91.62 110 GLU B O 1
ATOM 3143 N N . ALA B 1 111 ? -4.852 -20.312 -18.594 1 88.81 111 ALA B N 1
ATOM 3144 C CA . ALA B 1 111 ? -4.641 -21 -19.875 1 88.81 111 ALA B CA 1
ATOM 3145 C C . ALA B 1 111 ? -3.926 -20.078 -20.859 1 88.81 111 ALA B C 1
ATOM 3147 O O . ALA B 1 111 ? -4.465 -19.047 -21.266 1 88.81 111 ALA B O 1
ATOM 3148 N N . PRO B 1 112 ? -2.777 -20.469 -21.188 1 83.06 112 PRO B N 1
ATOM 3149 C CA . PRO B 1 112 ? -2.041 -19.625 -22.125 1 83.06 112 PRO B CA 1
ATOM 3150 C C . PRO B 1 112 ? -2.717 -19.531 -23.5 1 83.06 112 PRO B C 1
ATOM 3152 O O . PRO B 1 112 ? -3.369 -20.484 -23.938 1 83.06 112 PRO B O 1
ATOM 3155 N N . ARG B 1 113 ? -2.693 -18.359 -23.969 1 80.12 113 ARG B N 1
ATOM 3156 C CA . ARG B 1 113 ? -3.16 -18.109 -25.328 1 80.12 113 ARG B CA 1
ATOM 3157 C C . ARG B 1 113 ? -2.057 -17.5 -26.188 1 80.12 113 ARG B C 1
ATOM 3159 O O . ARG B 1 113 ? -1.228 -16.734 -25.672 1 80.12 113 ARG B O 1
ATOM 3166 N N . ARG B 1 114 ? -2.131 -17.875 -27.359 1 78.69 114 ARG B N 1
ATOM 3167 C CA . ARG B 1 114 ? -1.147 -17.281 -28.266 1 78.69 114 ARG B CA 1
ATOM 3168 C C . ARG B 1 114 ? -1.455 -15.805 -28.516 1 78.69 114 ARG B C 1
ATOM 3170 O O . ARG B 1 114 ? -2.551 -15.469 -28.969 1 78.69 114 ARG B O 1
ATOM 3177 N N . GLN B 1 115 ? -0.58 -14.938 -28.234 1 76.94 115 GLN B N 1
ATOM 3178 C CA . GLN B 1 115 ? -0.574 -13.508 -28.531 1 76.94 115 GLN B CA 1
ATOM 3179 C C . GLN B 1 115 ? -1.735 -12.805 -27.828 1 76.94 115 GLN B C 1
ATOM 3181 O O . GLN B 1 115 ? -2.172 -11.734 -28.266 1 76.94 115 GLN B O 1
ATOM 3186 N N . ARG B 1 116 ? -2.467 -13.477 -27.031 1 78.12 116 ARG B N 1
ATOM 3187 C CA . ARG B 1 116 ? -3.541 -12.875 -26.234 1 78.12 116 ARG B CA 1
ATOM 3188 C C . ARG B 1 116 ? -3.312 -13.094 -24.75 1 78.12 116 ARG B C 1
ATOM 3190 O O . ARG B 1 116 ? -2.533 -13.961 -24.344 1 78.12 116 ARG B O 1
ATOM 3197 N N . PRO B 1 117 ? -3.916 -12.148 -23.984 1 78.81 117 PRO B N 1
ATOM 3198 C CA . PRO B 1 117 ? -3.85 -12.438 -22.547 1 78.81 117 PRO B CA 1
ATOM 3199 C C . PRO B 1 117 ? -4.453 -13.789 -22.188 1 78.81 117 PRO B C 1
ATOM 3201 O O . PRO B 1 117 ? -5.441 -14.211 -22.797 1 78.81 117 PRO B O 1
ATOM 3204 N N . PRO B 1 118 ? -3.779 -14.414 -21.344 1 84.38 118 PRO B N 1
ATOM 3205 C CA . PRO B 1 118 ? -4.305 -15.727 -20.953 1 84.38 118 PRO B CA 1
ATOM 3206 C C . PRO B 1 118 ? -5.723 -15.648 -20.391 1 84.38 118 PRO B C 1
ATOM 3208 O O . PRO B 1 118 ? -6.113 -14.625 -19.828 1 84.38 118 PRO B O 1
ATOM 3211 N N . LEU B 1 119 ? -6.473 -16.688 -20.609 1 87.5 119 LEU B N 1
ATOM 3212 C CA . LEU B 1 119 ? -7.754 -16.828 -19.938 1 87.5 119 LEU B CA 1
ATOM 3213 C C . LEU B 1 119 ? -7.551 -17.234 -18.484 1 87.5 119 LEU B C 1
ATOM 3215 O O . LEU B 1 119 ? -6.738 -18.109 -18.188 1 87.5 119 LEU B O 1
ATOM 3219 N N . ARG B 1 120 ? -8.258 -16.594 -17.625 1 91.88 120 ARG B N 1
ATOM 3220 C CA . ARG B 1 120 ? -8.086 -16.844 -16.203 1 91.88 120 ARG B CA 1
ATOM 3221 C C . ARG B 1 120 ? -9.398 -17.25 -15.547 1 91.88 120 ARG B C 1
ATOM 3223 O O . ARG B 1 120 ? -10.469 -16.75 -15.922 1 91.88 120 ARG B O 1
ATOM 3230 N N . ALA B 1 121 ? -9.305 -18.141 -14.633 1 92.81 121 ALA B N 1
ATOM 3231 C CA . ALA B 1 121 ? -10.453 -18.547 -13.828 1 92.81 121 ALA B CA 1
ATOM 3232 C C . ALA B 1 121 ? -10.055 -18.766 -12.367 1 92.81 121 ALA B C 1
ATOM 3234 O O . ALA B 1 121 ? -8.984 -19.297 -12.086 1 92.81 121 ALA B O 1
ATOM 3235 N N . LEU B 1 122 ? -10.922 -18.266 -11.516 1 94.62 122 LEU B N 1
ATOM 3236 C CA . LEU B 1 122 ? -10.75 -18.453 -10.078 1 94.62 122 LEU B CA 1
ATOM 3237 C C . LEU B 1 122 ? -11.617 -19.609 -9.586 1 94.62 122 LEU B C 1
ATOM 3239 O O . LEU B 1 122 ? -12.773 -19.75 -9.984 1 94.62 122 LEU B O 1
ATOM 3243 N N . CYS B 1 123 ? -11.047 -20.484 -8.766 1 93.25 123 CYS B N 1
ATOM 3244 C CA . CYS B 1 123 ? -11.859 -21.547 -8.203 1 93.25 123 CYS B CA 1
ATOM 3245 C C . CYS B 1 123 ? -11.43 -21.891 -6.785 1 93.25 123 CYS B C 1
ATOM 3247 O O . CYS B 1 123 ? -10.273 -21.672 -6.418 1 93.25 123 CYS B O 1
ATOM 3249 N N . ARG B 1 124 ? -12.336 -22.312 -6.031 1 95.69 124 ARG B N 1
ATOM 3250 C CA . ARG B 1 124 ? -12.047 -22.875 -4.715 1 95.69 124 ARG B CA 1
ATOM 3251 C C . ARG B 1 124 ? -11.773 -24.359 -4.805 1 95.69 124 ARG B C 1
ATOM 3253 O O . ARG B 1 124 ? -12.633 -25.125 -5.258 1 95.69 124 ARG B O 1
ATOM 3260 N N . LEU B 1 125 ? -10.672 -24.812 -4.363 1 96.88 125 LEU B N 1
ATOM 3261 C CA . LEU B 1 125 ? -10.266 -26.203 -4.5 1 96.88 125 LEU B CA 1
ATOM 3262 C C . LEU B 1 125 ? -11.062 -27.094 -3.551 1 96.88 125 LEU B C 1
ATOM 3264 O O . LEU B 1 125 ? -11.273 -26.734 -2.389 1 96.88 125 LEU B O 1
ATOM 3268 N N . ALA B 1 126 ? -11.531 -28.156 -4.098 1 96.06 126 ALA B N 1
ATOM 3269 C CA . ALA B 1 126 ? -12.266 -29.156 -3.326 1 96.06 126 ALA B CA 1
ATOM 3270 C C . ALA B 1 126 ? -11.945 -30.562 -3.812 1 96.06 126 ALA B C 1
ATOM 3272 O O . ALA B 1 126 ? -11.914 -30.812 -5.016 1 96.06 126 ALA B O 1
ATOM 3273 N N . ALA B 1 127 ? -11.758 -31.422 -2.783 1 94.94 127 ALA B N 1
ATOM 3274 C CA . ALA B 1 127 ? -11.492 -32.812 -3.139 1 94.94 127 ALA B CA 1
ATOM 3275 C C . ALA B 1 127 ? -12.633 -33.406 -3.973 1 94.94 127 ALA B C 1
ATOM 3277 O O . ALA B 1 127 ? -13.805 -33.219 -3.646 1 94.94 127 ALA B O 1
ATOM 3278 N N . GLY B 1 128 ? -12.266 -34.031 -5.023 1 94.19 128 GLY B N 1
ATOM 3279 C CA . GLY B 1 128 ? -13.25 -34.719 -5.844 1 94.19 128 GLY B CA 1
ATOM 3280 C C . GLY B 1 128 ? -13.93 -33.812 -6.848 1 94.19 128 GLY B C 1
ATOM 3281 O O . GLY B 1 128 ? -14.727 -34.281 -7.668 1 94.19 128 GLY B O 1
ATOM 3282 N N . ALA B 1 129 ? -13.57 -32.5 -6.785 1 94.44 129 ALA B N 1
ATOM 3283 C CA . ALA B 1 129 ? -14.195 -31.531 -7.684 1 94.44 129 ALA B CA 1
ATOM 3284 C C . ALA B 1 129 ? -13.336 -31.312 -8.93 1 94.44 129 ALA B C 1
ATOM 3286 O O . ALA B 1 129 ? -12.242 -31.859 -9.047 1 94.44 129 ALA B O 1
ATOM 3287 N N . ALA B 1 130 ? -13.977 -30.672 -9.883 1 93.06 130 ALA B N 1
ATOM 3288 C CA . ALA B 1 130 ? -13.273 -30.312 -11.102 1 93.06 130 ALA B CA 1
ATOM 3289 C C . ALA B 1 130 ? -13.688 -28.922 -11.578 1 93.06 130 ALA B C 1
ATOM 3291 O O . ALA B 1 130 ? -14.789 -28.453 -11.266 1 93.06 130 ALA B O 1
ATOM 3292 N N . LEU B 1 131 ? -12.805 -28.219 -12.18 1 89.19 131 LEU B N 1
ATOM 3293 C CA . LEU B 1 131 ? -13.07 -26.906 -12.766 1 89.19 131 LEU B CA 1
ATOM 3294 C C . LEU B 1 131 ? -13.094 -26.969 -14.289 1 89.19 131 LEU B C 1
ATOM 3296 O O . LEU B 1 131 ? -12.195 -27.562 -14.898 1 89.19 131 LEU B O 1
ATOM 3300 N N . GLY B 1 132 ? -14.25 -26.484 -14.805 1 84.5 132 GLY B N 1
ATOM 3301 C CA . GLY B 1 132 ? -14.219 -26.234 -16.234 1 84.5 132 GLY B CA 1
ATOM 3302 C C . GLY B 1 132 ? -13.273 -25.109 -16.625 1 84.5 132 GLY B C 1
ATOM 3303 O O . GLY B 1 132 ? -13.539 -23.953 -16.328 1 84.5 132 GLY B O 1
ATOM 3304 N N . ALA B 1 133 ? -12.117 -25.469 -17.141 1 74.5 133 ALA B N 1
ATOM 3305 C CA . ALA B 1 133 ? -11.094 -24.484 -17.469 1 74.5 133 ALA B CA 1
ATOM 3306 C C . ALA B 1 133 ? -11.414 -23.781 -18.797 1 74.5 133 ALA B C 1
ATOM 3308 O O . ALA B 1 133 ? -12.234 -24.281 -19.578 1 74.5 133 ALA B O 1
ATOM 3309 N N . PRO B 1 134 ? -10.805 -22.594 -18.922 1 71.19 134 PRO B N 1
ATOM 3310 C CA . PRO B 1 134 ? -11 -21.922 -20.203 1 71.19 134 PRO B CA 1
ATOM 3311 C C . PRO B 1 134 ? -10.633 -22.797 -21.391 1 71.19 134 PRO B C 1
ATOM 3313 O O . PRO B 1 134 ? -9.664 -23.562 -21.328 1 71.19 134 PRO B O 1
ATOM 3316 N N . GLY B 1 135 ? -11.547 -22.844 -22.484 1 68.12 135 GLY B N 1
ATOM 3317 C CA . GLY B 1 135 ? -11.32 -23.641 -23.672 1 68.12 135 GLY B CA 1
ATOM 3318 C C . GLY B 1 135 ? -11.984 -25 -23.625 1 68.12 135 GLY B C 1
ATOM 3319 O O . GLY B 1 135 ? -11.719 -25.859 -24.469 1 68.12 135 GLY B O 1
ATOM 3320 N N . GLY B 1 136 ? -12.719 -25.172 -22.5 1 73.31 136 GLY B N 1
ATOM 3321 C CA . GLY B 1 136 ? -13.492 -26.406 -22.422 1 73.31 136 GLY B CA 1
ATOM 3322 C C . GLY B 1 136 ? -12.742 -27.531 -21.734 1 73.31 136 GLY B C 1
ATOM 3323 O O . GLY B 1 136 ? -13.211 -28.672 -21.719 1 73.31 136 GLY B O 1
ATOM 3324 N N . LEU B 1 137 ? -11.594 -27.172 -21.25 1 75.81 137 LEU B N 1
ATOM 3325 C CA . LEU B 1 137 ? -10.805 -28.172 -20.547 1 75.81 137 LEU B CA 1
ATOM 3326 C C . LEU B 1 137 ? -11.297 -28.344 -19.109 1 75.81 137 LEU B C 1
ATOM 3328 O O . LEU B 1 137 ? -11.922 -27.438 -18.547 1 75.81 137 LEU B O 1
ATOM 3332 N N . LEU B 1 138 ? -11.172 -29.656 -18.688 1 84.75 138 LEU B N 1
ATOM 3333 C CA . LEU B 1 138 ? -11.539 -29.938 -17.297 1 84.75 138 LEU B CA 1
ATOM 3334 C C . LEU B 1 138 ? -10.297 -30.141 -16.453 1 84.75 138 LEU B C 1
ATOM 3336 O O . LEU B 1 138 ? -9.414 -30.938 -16.797 1 84.75 138 LEU B O 1
ATOM 3340 N N . LEU B 1 139 ? -10.195 -29.453 -15.391 1 90.38 139 LEU B N 1
ATOM 3341 C CA . LEU B 1 139 ? -9.094 -29.594 -14.438 1 90.38 139 LEU B CA 1
ATOM 3342 C C . LEU B 1 139 ? -9.578 -30.234 -13.141 1 90.38 139 LEU B C 1
ATOM 3344 O O . LEU B 1 139 ? -10.258 -29.594 -12.336 1 90.38 139 LEU B O 1
ATOM 3348 N N . PRO B 1 140 ? -9.258 -31.5 -13.016 1 92.56 140 PRO B N 1
ATOM 3349 C CA . PRO B 1 140 ? -9.578 -32.094 -11.703 1 92.56 140 PRO B CA 1
ATOM 3350 C C . PRO B 1 140 ? -8.828 -31.391 -10.562 1 92.56 140 PRO B C 1
ATOM 3352 O O . PRO B 1 140 ? -7.609 -31.234 -10.625 1 92.56 140 PRO B O 1
ATOM 3355 N N . HIS B 1 141 ? -9.531 -31.016 -9.484 1 95.62 141 HIS B N 1
ATOM 3356 C CA . HIS B 1 141 ? -8.906 -30.344 -8.352 1 95.62 141 HIS B CA 1
ATOM 3357 C C . HIS B 1 141 ? -7.855 -31.234 -7.695 1 95.62 141 HIS B C 1
ATOM 3359 O O . HIS B 1 141 ? -6.832 -30.75 -7.207 1 95.62 141 HIS B O 1
ATOM 3365 N N . ASP B 1 142 ? -8.078 -32.531 -7.754 1 94.94 142 ASP B N 1
ATOM 3366 C CA . ASP B 1 142 ? -7.168 -33.5 -7.129 1 94.94 142 ASP B CA 1
ATOM 3367 C C . ASP B 1 142 ? -5.805 -33.469 -7.812 1 94.94 142 ASP B C 1
ATOM 3369 O O . ASP B 1 142 ? -4.801 -33.875 -7.215 1 94.94 142 ASP B O 1
ATOM 3373 N N . SER B 1 143 ? -5.758 -33.094 -9.047 1 92.31 143 SER B N 1
ATOM 3374 C CA . SER B 1 143 ? -4.488 -33 -9.758 1 92.31 143 SER B CA 1
ATOM 3375 C C . SER B 1 143 ? -3.65 -31.828 -9.273 1 92.31 143 SER B C 1
ATOM 3377 O O . SER B 1 143 ? -2.453 -31.75 -9.562 1 92.31 143 SER B O 1
ATOM 3379 N N . VAL B 1 144 ? -4.289 -30.922 -8.547 1 94.12 144 VAL B N 1
ATOM 3380 C CA . VAL B 1 144 ? -3.645 -29.703 -8.086 1 94.12 144 VAL B CA 1
ATOM 3381 C C . VAL B 1 144 ? -3.357 -29.797 -6.59 1 94.12 144 VAL B C 1
ATOM 3383 O O . VAL B 1 144 ? -2.309 -29.344 -6.121 1 94.12 144 VAL B O 1
ATOM 3386 N N . LEU B 1 145 ? -4.285 -30.438 -5.914 1 95.75 145 LEU B N 1
ATOM 3387 C CA . LEU B 1 145 ? -4.16 -30.547 -4.465 1 95.75 145 LEU B CA 1
ATOM 3388 C C . LEU B 1 145 ? -2.861 -31.25 -4.086 1 95.75 145 LEU B C 1
ATOM 3390 O O . LEU B 1 145 ? -2.494 -32.25 -4.691 1 95.75 145 LEU B O 1
ATOM 3394 N N . GLY B 1 146 ? -2.113 -30.609 -3.086 1 94.5 146 GLY B N 1
ATOM 3395 C CA . GLY B 1 146 ? -0.863 -31.188 -2.615 1 94.5 146 GLY B CA 1
ATOM 3396 C C . GLY B 1 146 ? 0.34 -30.75 -3.43 1 94.5 146 GLY B C 1
ATOM 3397 O O . GLY B 1 146 ? 1.481 -31.047 -3.064 1 94.5 146 GLY B O 1
ATOM 3398 N N . ARG B 1 147 ? 0.135 -30.078 -4.496 1 92.69 147 ARG B N 1
ATOM 3399 C CA . ARG B 1 147 ? 1.225 -29.578 -5.328 1 92.69 147 ARG B CA 1
ATOM 3400 C C . ARG B 1 147 ? 1.552 -28.125 -4.988 1 92.69 147 ARG B C 1
ATOM 3402 O O . ARG B 1 147 ? 0.7 -27.391 -4.48 1 92.69 147 ARG B O 1
ATOM 3409 N N . PRO B 1 148 ? 2.812 -27.75 -5.258 1 90.69 148 PRO B N 1
ATOM 3410 C CA . PRO B 1 148 ? 3.16 -26.344 -5.027 1 90.69 148 PRO B CA 1
ATOM 3411 C C . PRO B 1 148 ? 2.496 -25.406 -6.031 1 90.69 148 PRO B C 1
ATOM 3413 O O . PRO B 1 148 ? 2.293 -25.766 -7.191 1 90.69 148 PRO B O 1
ATOM 3416 N N . PRO B 1 149 ? 2.188 -24.25 -5.562 1 92.38 149 PRO B N 1
ATOM 3417 C CA . PRO B 1 149 ? 1.688 -23.25 -6.504 1 92.38 149 PRO B CA 1
ATOM 3418 C C . PRO B 1 149 ? 2.727 -22.859 -7.555 1 92.38 149 PRO B C 1
ATOM 3420 O O . PRO B 1 149 ? 3.93 -22.938 -7.297 1 92.38 149 PRO B O 1
ATOM 3423 N N . GLY B 1 150 ? 2.213 -22.469 -8.664 1 89.94 150 GLY B N 1
ATOM 3424 C CA . GLY B 1 150 ? 3.094 -21.969 -9.711 1 89.94 150 GLY B CA 1
ATOM 3425 C C . GLY B 1 150 ? 3.543 -23.047 -10.68 1 89.94 150 GLY B C 1
ATOM 3426 O O . GLY B 1 150 ? 4.449 -22.828 -11.484 1 89.94 150 GLY B O 1
ATOM 3427 N N . GLU B 1 151 ? 2.904 -24.172 -10.562 1 89.31 151 GLU B N 1
ATOM 3428 C CA . GLU B 1 151 ? 3.258 -25.266 -11.477 1 89.31 151 GLU B CA 1
ATOM 3429 C C . GLU B 1 151 ? 2.289 -25.328 -12.656 1 89.31 151 GLU B C 1
ATOM 3431 O O . GLU B 1 151 ? 1.125 -24.938 -12.531 1 89.31 151 GLU B O 1
ATOM 3436 N N . VAL B 1 152 ? 2.838 -25.797 -13.75 1 90.12 152 VAL B N 1
ATOM 3437 C CA . VAL B 1 152 ? 2.014 -26.062 -14.93 1 90.12 152 VAL B CA 1
ATOM 3438 C C . VAL B 1 152 ? 1.429 -27.469 -14.859 1 90.12 152 VAL B C 1
ATOM 3440 O O . VAL B 1 152 ? 2.16 -28.438 -14.664 1 90.12 152 VAL B O 1
ATOM 3443 N N . VAL B 1 153 ? 0.152 -27.578 -14.945 1 90.06 153 VAL B N 1
ATOM 3444 C CA . VAL B 1 153 ? -0.544 -28.859 -14.938 1 90.06 153 VAL B CA 1
ATOM 3445 C C . VAL B 1 153 ? -0.963 -29.219 -16.359 1 90.06 153 VAL B C 1
ATOM 3447 O O . VAL B 1 153 ? -1.576 -28.422 -17.062 1 90.06 153 VAL B O 1
ATOM 3450 N N . ARG B 1 154 ? -0.606 -30.391 -16.703 1 88.56 154 ARG B N 1
ATOM 3451 C CA . ARG B 1 154 ? -1.005 -30.906 -18 1 88.56 154 ARG B CA 1
ATOM 3452 C C . ARG B 1 154 ? -2.324 -31.672 -17.922 1 88.56 154 ARG B C 1
ATOM 3454 O O . ARG B 1 154 ? -2.486 -32.531 -17.062 1 88.56 154 ARG B O 1
ATOM 3461 N N . LEU B 1 155 ? -3.191 -31.281 -18.812 1 85.31 155 LEU B N 1
ATOM 3462 C CA . LEU B 1 155 ? -4.496 -31.938 -18.797 1 85.31 155 LEU B CA 1
ATOM 3463 C C . LEU B 1 155 ? -4.5 -33.156 -19.703 1 85.31 155 LEU B C 1
ATOM 3465 O O . LEU B 1 155 ? -3.66 -33.281 -20.609 1 85.31 155 LEU B O 1
ATOM 3469 N N . ARG B 1 156 ? -5.398 -34.156 -19.469 1 78.81 156 ARG B N 1
ATOM 3470 C CA . ARG B 1 156 ? -5.512 -35.406 -20.234 1 78.81 156 ARG B CA 1
ATOM 3471 C C . ARG B 1 156 ? -5.832 -35.094 -21.703 1 78.81 156 ARG B C 1
ATOM 3473 O O . ARG B 1 156 ? -5.367 -35.812 -22.594 1 78.81 156 ARG B O 1
ATOM 3480 N N . GLY B 1 157 ? -6.566 -34.188 -22.141 1 73.19 157 GLY B N 1
ATOM 3481 C CA . GLY B 1 157 ? -6.953 -33.844 -23.516 1 73.19 157 GLY B CA 1
ATOM 3482 C C . GLY B 1 157 ? -5.938 -32.969 -24.219 1 73.19 157 GLY B C 1
ATOM 3483 O O . GLY B 1 157 ? -6.16 -32.562 -25.359 1 73.19 157 GLY B O 1
ATOM 3484 N N . GLY B 1 158 ? -4.934 -32.719 -23.562 1 76.69 158 GLY B N 1
ATOM 3485 C CA . GLY B 1 158 ? -3.98 -31.828 -24.188 1 76.69 158 GLY B CA 1
ATOM 3486 C C . GLY B 1 158 ? -4.094 -30.406 -23.672 1 76.69 158 GLY B C 1
ATOM 3487 O O . GLY B 1 158 ? -5.02 -30.078 -22.938 1 76.69 158 GLY B O 1
ATOM 3488 N N . GLY B 1 159 ? -3.332 -29.719 -23.141 1 82.5 159 GLY B N 1
ATOM 3489 C CA . GLY B 1 159 ? -3.279 -28.344 -22.672 1 82.5 159 GLY B CA 1
ATOM 3490 C C . GLY B 1 159 ? -2.479 -28.188 -21.391 1 82.5 159 GLY B C 1
ATOM 3491 O O . GLY B 1 159 ? -2.285 -29.156 -20.656 1 82.5 159 GLY B O 1
ATOM 3492 N N . ARG B 1 160 ? -2.119 -27.047 -21.312 1 88.62 160 ARG B N 1
ATOM 3493 C CA . ARG B 1 160 ? -1.333 -26.703 -20.141 1 88.62 160 ARG B CA 1
ATOM 3494 C C . ARG B 1 160 ? -1.948 -25.531 -19.391 1 88.62 160 ARG B C 1
ATOM 3496 O O . ARG B 1 160 ? -2.396 -24.562 -20 1 88.62 160 ARG B O 1
ATOM 3503 N N . LEU B 1 161 ? -2.129 -25.766 -18.125 1 91.38 161 LEU B N 1
ATOM 3504 C CA . LEU B 1 161 ? -2.666 -24.703 -17.281 1 91.38 161 LEU B CA 1
ATOM 3505 C C . LEU B 1 161 ? -1.674 -24.328 -16.172 1 91.38 161 LEU B C 1
ATOM 3507 O O . LEU B 1 161 ? -1.104 -25.219 -15.531 1 91.38 161 LEU B O 1
ATOM 3511 N N . LEU B 1 162 ? -1.459 -23.078 -16.047 1 91.62 162 LEU B N 1
ATOM 3512 C CA . LEU B 1 162 ? -0.716 -22.609 -14.883 1 91.62 162 LEU B CA 1
ATOM 3513 C C . LEU B 1 162 ? -1.644 -22.422 -13.688 1 91.62 162 LEU B C 1
ATOM 3515 O O . LEU B 1 162 ? -2.678 -21.766 -13.797 1 91.62 162 LEU B O 1
ATOM 3519 N N . VAL B 1 163 ? -1.286 -23.078 -12.578 1 93.31 163 VAL B N 1
ATOM 3520 C CA . VAL B 1 163 ? -2.111 -22.969 -11.383 1 93.31 163 VAL B CA 1
ATOM 3521 C C . VAL B 1 163 ? -1.315 -22.281 -10.266 1 93.31 163 VAL B C 1
ATOM 3523 O O . VAL B 1 163 ? -0.25 -22.766 -9.875 1 93.31 163 VAL B O 1
ATOM 3526 N N . ARG B 1 164 ? -1.825 -21.141 -9.742 1 94.12 164 ARG B N 1
ATOM 3527 C CA . ARG B 1 164 ? -1.156 -20.422 -8.664 1 94.12 164 ARG B CA 1
ATOM 3528 C C . ARG B 1 164 ? -2.17 -19.781 -7.723 1 94.12 164 ARG B C 1
ATOM 3530 O O . ARG B 1 164 ? -3.377 -19.828 -7.973 1 94.12 164 ARG B O 1
ATOM 3537 N N . ARG B 1 165 ? -1.693 -19.359 -6.602 1 94.94 165 ARG B N 1
ATOM 3538 C CA . ARG B 1 165 ? -2.549 -18.594 -5.707 1 94.94 165 ARG B CA 1
ATOM 3539 C C . ARG B 1 165 ? -2.816 -17.188 -6.27 1 94.94 165 ARG B C 1
ATOM 3541 O O . ARG B 1 165 ? -1.919 -16.562 -6.836 1 94.94 165 ARG B O 1
ATOM 3548 N N . PRO B 1 166 ? -4.023 -16.797 -6.176 1 96.19 166 PRO B N 1
ATOM 3549 C CA . PRO B 1 166 ? -4.324 -15.461 -6.691 1 96.19 166 PRO B CA 1
ATOM 3550 C C . PRO B 1 166 ? -3.744 -14.344 -5.824 1 96.19 166 PRO B C 1
ATOM 3552 O O . PRO B 1 166 ? -3.701 -14.477 -4.598 1 96.19 166 PRO B O 1
ATOM 3555 N N . SER B 1 167 ? -3.332 -13.297 -6.516 1 96 167 SER B N 1
ATOM 3556 C CA . SER B 1 167 ? -3.068 -12.047 -5.812 1 96 167 SER B CA 1
ATOM 3557 C C . SER B 1 167 ? -4.363 -11.375 -5.363 1 96 167 SER B C 1
ATOM 3559 O O . SER B 1 167 ? -5.449 -11.742 -5.82 1 96 167 SER B O 1
ATOM 3561 N N . LEU B 1 168 ? -4.207 -10.414 -4.488 1 97.56 168 LEU B N 1
ATOM 3562 C CA . LEU B 1 168 ? -5.387 -9.664 -4.066 1 97.56 168 LEU B CA 1
ATOM 3563 C C . LEU B 1 168 ? -6.023 -8.938 -5.25 1 97.56 168 LEU B C 1
ATOM 3565 O O . LEU B 1 168 ? -7.25 -8.875 -5.355 1 97.56 168 LEU B O 1
ATOM 3569 N N . GLU B 1 169 ? -5.203 -8.414 -6.105 1 97.69 169 GLU B N 1
ATOM 3570 C CA . GLU B 1 169 ? -5.703 -7.754 -7.309 1 97.69 169 GLU B CA 1
ATOM 3571 C C . GLU B 1 169 ? -6.523 -8.711 -8.164 1 97.69 169 GLU B C 1
ATOM 3573 O O . GLU B 1 169 ? -7.629 -8.375 -8.594 1 97.69 169 GLU B O 1
ATOM 3578 N N . GLU B 1 170 ? -6.016 -9.852 -8.367 1 96.44 170 GLU B N 1
ATOM 3579 C CA . GLU B 1 170 ? -6.695 -10.844 -9.195 1 96.44 170 GLU B CA 1
ATOM 3580 C C . GLU B 1 170 ? -8 -11.297 -8.547 1 96.44 170 GLU B C 1
ATOM 3582 O O . GLU B 1 170 ? -9.016 -11.438 -9.227 1 96.44 170 GLU B O 1
ATOM 3587 N N . TYR B 1 171 ? -7.949 -11.539 -7.262 1 98.12 171 TYR B N 1
ATOM 3588 C CA . TYR B 1 171 ? -9.188 -11.898 -6.57 1 98.12 171 TYR B CA 1
ATOM 3589 C C . TYR B 1 171 ? -10.234 -10.805 -6.723 1 98.12 171 TYR B C 1
ATOM 3591 O O . TYR B 1 171 ? -11.391 -11.086 -7.051 1 98.12 171 TYR B O 1
ATOM 3599 N N . ALA B 1 172 ? -9.836 -9.562 -6.527 1 97.94 172 ALA B N 1
ATOM 3600 C CA . ALA B 1 172 ? -10.773 -8.445 -6.617 1 97.94 172 ALA B CA 1
ATOM 3601 C C . ALA B 1 172 ? -11.383 -8.352 -8.016 1 97.94 172 ALA B C 1
ATOM 3603 O O . ALA B 1 172 ? -12.555 -7.984 -8.164 1 97.94 172 ALA B O 1
ATOM 3604 N N . LEU B 1 173 ? -10.633 -8.688 -9.023 1 96.62 173 LEU B N 1
ATOM 3605 C CA . LEU B 1 173 ? -11.078 -8.555 -10.406 1 96.62 173 LEU B CA 1
ATOM 3606 C C . LEU B 1 173 ? -11.938 -9.742 -10.82 1 96.62 173 LEU B C 1
ATOM 3608 O O . LEU B 1 173 ? -12.734 -9.648 -11.758 1 96.62 173 LEU B O 1
ATOM 3612 N N . LEU B 1 174 ? -11.805 -10.867 -10.094 1 96.19 174 LEU B N 1
ATOM 3613 C CA . LEU B 1 174 ? -12.445 -12.086 -10.57 1 96.19 174 LEU B CA 1
ATOM 3614 C C . LEU B 1 174 ? -13.547 -12.539 -9.617 1 96.19 174 LEU B C 1
ATOM 3616 O O . LEU B 1 174 ? -14.367 -13.391 -9.969 1 96.19 174 LEU B O 1
ATOM 3620 N N . MET B 1 175 ? -13.602 -12.016 -8.406 1 97.06 175 MET B N 1
ATOM 3621 C CA . MET B 1 175 ? -14.617 -12.414 -7.434 1 97.06 175 MET B CA 1
ATOM 3622 C C . MET B 1 175 ? -16.016 -12.031 -7.914 1 97.06 175 MET B C 1
ATOM 3624 O O . MET B 1 175 ? -16.156 -11.203 -8.812 1 97.06 175 MET B O 1
ATOM 3628 N N . PRO B 1 176 ? -17.016 -12.688 -7.324 1 95.94 176 PRO B N 1
ATOM 3629 C CA . PRO B 1 176 ? -18.375 -12.297 -7.688 1 95.94 176 PRO B CA 1
ATOM 3630 C C . PRO B 1 176 ? -18.656 -10.82 -7.422 1 95.94 176 PRO B C 1
ATOM 3632 O O . PRO B 1 176 ? -18.266 -10.289 -6.379 1 95.94 176 PRO B O 1
ATOM 3635 N N . ARG B 1 177 ? -19.328 -10.234 -8.445 1 96.25 177 ARG B N 1
ATOM 3636 C CA . ARG B 1 177 ? -19.609 -8.805 -8.312 1 96.25 177 ARG B CA 1
ATOM 3637 C C . ARG B 1 177 ? -21.094 -8.523 -8.516 1 96.25 177 ARG B C 1
ATOM 3639 O O . ARG B 1 177 ? -21.75 -9.195 -9.312 1 96.25 177 ARG B O 1
ATOM 3646 N N . GLY B 1 178 ? -21.516 -7.676 -7.734 1 93.94 178 GLY B N 1
ATOM 3647 C CA . GLY B 1 178 ? -22.781 -6.996 -7.953 1 93.94 178 GLY B CA 1
ATOM 3648 C C . GLY B 1 178 ? -22.609 -5.57 -8.445 1 93.94 178 GLY B C 1
ATOM 3649 O O . GLY B 1 178 ? -22.609 -5.324 -9.656 1 93.94 178 GLY B O 1
ATOM 3650 N N . PRO B 1 179 ? -22.344 -4.727 -7.57 1 90.88 179 PRO B N 1
ATOM 3651 C CA . PRO B 1 179 ? -21.953 -3.389 -8.023 1 90.88 179 PRO B CA 1
ATOM 3652 C C . PRO B 1 179 ? -20.531 -3.354 -8.602 1 90.88 179 PRO B C 1
ATOM 3654 O O . PRO B 1 179 ? -19.703 -4.211 -8.273 1 90.88 179 PRO B O 1
ATOM 3657 N N . ALA B 1 180 ? -20.266 -2.391 -9.469 1 90.38 180 ALA B N 1
ATOM 3658 C CA . ALA B 1 180 ? -18.922 -2.188 -10.016 1 90.38 180 ALA B CA 1
ATOM 3659 C C . ALA B 1 180 ? -17.922 -1.883 -8.906 1 90.38 180 ALA B C 1
ATOM 3661 O O . ALA B 1 180 ? -18.281 -1.322 -7.867 1 90.38 180 ALA B O 1
ATOM 3662 N N . ILE B 1 181 ? -16.75 -2.273 -9.125 1 95.12 181 ILE B N 1
ATOM 3663 C CA . ILE B 1 181 ? -15.688 -2.045 -8.148 1 95.12 181 ILE B CA 1
ATOM 3664 C C . ILE B 1 181 ? -14.75 -0.947 -8.648 1 95.12 181 ILE B C 1
ATOM 3666 O O . ILE B 1 181 ? -14.688 -0.677 -9.852 1 95.12 181 ILE 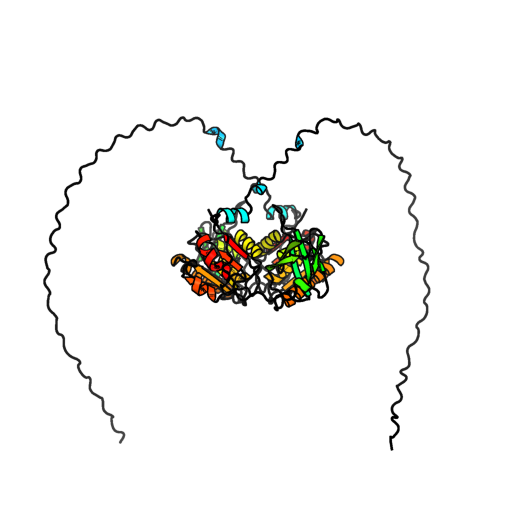B O 1
ATOM 3670 N N . ALA B 1 182 ? -14.086 -0.269 -7.668 1 94.69 182 ALA B N 1
ATOM 3671 C CA . ALA B 1 182 ? -12.891 0.487 -8.055 1 94.69 182 ALA B CA 1
ATOM 3672 C C . ALA B 1 182 ? -11.781 -0.444 -8.523 1 94.69 182 ALA B C 1
ATOM 3674 O O . ALA B 1 182 ? -11.516 -1.472 -7.898 1 94.69 182 ALA B O 1
A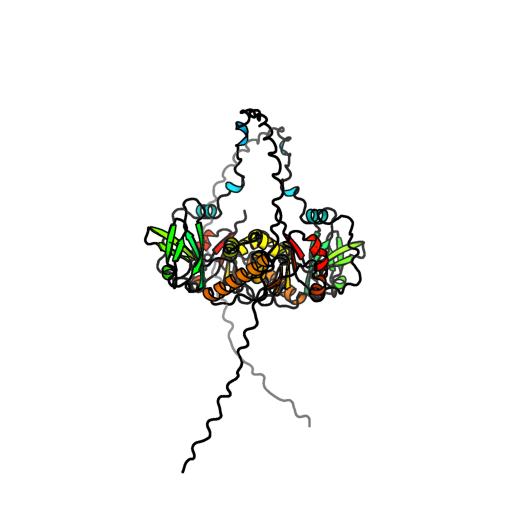TOM 3675 N N . TYR B 1 183 ? -11.133 -0.095 -9.602 1 95.06 183 TYR B N 1
ATOM 3676 C CA . TYR B 1 183 ? -10.039 -0.923 -10.102 1 95.06 183 TYR B CA 1
ATOM 3677 C C . TYR B 1 183 ? -8.836 -0.858 -9.164 1 95.06 183 TYR B C 1
ATOM 3679 O O . TYR B 1 183 ? -8.531 0.202 -8.617 1 95.06 183 TYR B O 1
ATOM 3687 N N . PRO B 1 184 ? -8.156 -1.939 -9.062 1 97.31 184 PRO B N 1
ATOM 3688 C CA . PRO B 1 184 ? -7.047 -2.02 -8.109 1 97.31 184 PRO B CA 1
ATOM 3689 C C . PRO B 1 184 ? -6.012 -0.917 -8.32 1 97.31 184 PRO B C 1
ATOM 3691 O O . PRO B 1 184 ? -5.449 -0.4 -7.348 1 97.31 184 PRO B O 1
ATOM 3694 N N . LYS B 1 185 ? -5.734 -0.542 -9.531 1 95.81 185 LYS B N 1
ATOM 3695 C CA . LYS B 1 185 ? -4.785 0.542 -9.766 1 95.81 185 LYS B CA 1
ATOM 3696 C C . LYS B 1 185 ? -5.277 1.849 -9.148 1 95.81 185 LYS B C 1
ATOM 3698 O O . LYS B 1 185 ? -4.488 2.625 -8.609 1 95.81 185 LYS B O 1
ATOM 3703 N N . ASP B 1 186 ? -6.562 2.125 -9.32 1 95.81 186 ASP B N 1
ATOM 3704 C CA . ASP B 1 186 ? -7.156 3.309 -8.703 1 95.81 186 ASP B CA 1
ATOM 3705 C C . ASP B 1 186 ? -7.145 3.199 -7.18 1 95.81 186 ASP B C 1
ATOM 3707 O O . ASP B 1 186 ? -6.875 4.18 -6.48 1 95.81 186 ASP B O 1
ATOM 3711 N N . ILE B 1 187 ? -7.434 2 -6.707 1 97.75 187 ILE B N 1
ATOM 3712 C CA . ILE B 1 187 ? -7.402 1.764 -5.266 1 97.75 187 ILE B CA 1
ATOM 3713 C C . ILE B 1 187 ? -6.004 2.049 -4.727 1 97.75 187 ILE B C 1
ATOM 3715 O O . ILE B 1 187 ? -5.852 2.693 -3.686 1 97.75 187 ILE B O 1
ATOM 3719 N N . SER B 1 188 ? -5.031 1.561 -5.422 1 97.44 188 SER B N 1
ATOM 3720 C CA . SER B 1 188 ? -3.646 1.791 -5.02 1 97.44 188 SER B CA 1
ATOM 3721 C C . SER B 1 188 ? -3.328 3.281 -4.965 1 97.44 188 SER B C 1
ATOM 3723 O O . SER B 1 188 ? -2.658 3.742 -4.039 1 97.44 188 SER B O 1
ATOM 3725 N N . ALA B 1 189 ? -3.762 3.967 -5.918 1 96.56 189 ALA B N 1
ATOM 3726 C CA . ALA B 1 189 ? -3.57 5.414 -5.934 1 96.56 189 ALA B CA 1
ATOM 3727 C C . ALA B 1 189 ? -4.27 6.07 -4.746 1 96.56 189 ALA B C 1
ATOM 3729 O O . ALA B 1 189 ? -3.717 6.977 -4.113 1 96.56 189 ALA B O 1
ATOM 3730 N N . MET B 1 190 ? -5.465 5.672 -4.441 1 97.5 190 MET B N 1
ATOM 3731 C CA . MET B 1 190 ? -6.211 6.203 -3.305 1 97.5 190 MET B CA 1
ATOM 3732 C C . MET B 1 190 ? -5.469 5.941 -1.998 1 97.5 190 MET B C 1
ATOM 3734 O O . MET B 1 190 ? -5.387 6.824 -1.139 1 97.5 190 MET B O 1
ATOM 3738 N N . LEU B 1 191 ? -4.953 4.73 -1.892 1 98.31 191 LEU B N 1
ATOM 3739 C CA . LEU B 1 191 ? -4.211 4.37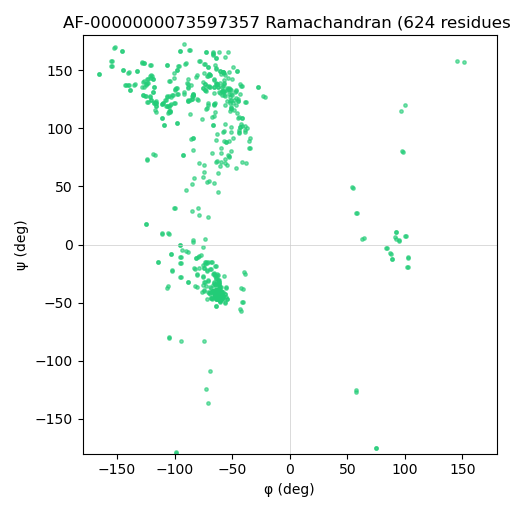5 -0.687 1 98.31 191 LEU B CA 1
ATOM 3740 C C . LEU B 1 191 ? -2.98 5.262 -0.528 1 98.31 191 LEU B C 1
ATOM 3742 O O . LEU B 1 191 ? -2.652 5.684 0.583 1 98.31 191 LEU B O 1
ATOM 3746 N N . LEU B 1 192 ? -2.344 5.48 -1.621 1 97.56 192 LEU B N 1
ATOM 3747 C CA . LEU B 1 192 ? -1.181 6.359 -1.604 1 97.56 192 LEU B CA 1
ATOM 3748 C C . LEU B 1 192 ? -1.578 7.777 -1.199 1 97.56 192 LEU B C 1
ATOM 3750 O O . LEU B 1 192 ? -0.958 8.367 -0.314 1 97.56 192 LEU B O 1
ATOM 3754 N N . MET B 1 193 ? -2.66 8.305 -1.757 1 96.12 193 MET B N 1
ATOM 3755 C CA . MET B 1 193 ? -3.127 9.664 -1.487 1 96.12 193 MET B CA 1
ATOM 3756 C C . MET B 1 193 ? -3.531 9.82 -0.025 1 96.12 193 MET B C 1
ATOM 3758 O O . MET B 1 193 ? -3.254 10.852 0.594 1 96.12 193 MET B O 1
ATOM 3762 N N . MET B 1 194 ? -4.129 8.812 0.494 1 97.62 194 MET B N 1
ATOM 3763 C CA . MET B 1 194 ? -4.605 8.852 1.873 1 97.62 194 MET B CA 1
ATOM 3764 C C . MET B 1 194 ? -3.475 8.555 2.85 1 97.62 194 MET B C 1
ATOM 3766 O O . MET B 1 194 ? -3.631 8.734 4.059 1 97.62 194 MET B O 1
ATOM 3770 N N . ASP B 1 195 ? -2.389 8.102 2.334 1 97.25 195 ASP B N 1
ATOM 3771 C CA . ASP B 1 195 ? -1.228 7.758 3.148 1 97.25 195 ASP B CA 1
ATOM 3772 C C . ASP B 1 195 ? -1.603 6.77 4.25 1 97.25 195 ASP B C 1
ATOM 3774 O O . ASP B 1 195 ? -1.296 6.992 5.422 1 97.25 195 ASP B O 1
ATOM 3778 N N . VAL B 1 196 ? -2.293 5.715 3.891 1 97.56 196 VAL B N 1
ATOM 3779 C CA . VAL B 1 196 ? -2.77 4.734 4.859 1 97.56 196 VAL B CA 1
ATOM 3780 C C . VAL B 1 196 ? -1.587 3.947 5.422 1 97.56 196 VAL B C 1
ATOM 3782 O O . VAL B 1 196 ? -0.72 3.494 4.672 1 97.56 196 VAL B O 1
ATOM 3785 N N . HIS B 1 197 ? -1.597 3.771 6.75 1 93.12 197 HIS B N 1
ATOM 3786 C CA . HIS B 1 197 ? -0.55 3.064 7.477 1 93.12 197 HIS B CA 1
ATOM 3787 C C . HIS B 1 197 ? -1.135 1.951 8.344 1 93.12 197 HIS B C 1
ATOM 3789 O O . HIS B 1 197 ? -2.297 2.021 8.75 1 93.12 197 HIS B O 1
ATOM 3795 N N . PRO B 1 198 ? -0.2 0.991 8.586 1 94.31 198 PRO B N 1
ATOM 3796 C CA . PRO B 1 198 ? -0.643 0.012 9.578 1 94.31 198 PRO B CA 1
ATOM 3797 C C . PRO B 1 198 ? -1.024 0.654 10.914 1 94.31 198 PRO B C 1
ATOM 3799 O O . PRO B 1 198 ? -0.297 1.512 11.422 1 94.31 198 PRO B O 1
ATOM 3802 N N . GLY B 1 199 ? -2.203 0.268 11.438 1 93.88 199 GLY B N 1
ATOM 3803 C CA . GLY B 1 199 ? -2.686 0.815 12.695 1 93.88 199 GLY B CA 1
ATOM 3804 C C . GLY B 1 199 ? -3.766 1.864 12.516 1 93.88 199 GLY B C 1
ATOM 3805 O O . GLY B 1 199 ? -4.449 2.23 13.477 1 93.88 199 GLY B O 1
ATOM 3806 N N . ASP B 1 200 ? -3.998 2.33 11.312 1 96 200 ASP B N 1
ATOM 3807 C CA . ASP B 1 200 ? -4.945 3.404 11.039 1 96 200 ASP B CA 1
ATOM 3808 C C . ASP B 1 200 ? -6.387 2.926 11.219 1 96 200 ASP B C 1
ATOM 3810 O O . ASP B 1 200 ? -6.668 1.731 11.102 1 96 200 ASP B O 1
ATOM 3814 N N . THR B 1 201 ? -7.184 3.836 11.539 1 97.75 201 THR B N 1
ATOM 3815 C CA . THR B 1 201 ? -8.633 3.682 11.438 1 97.75 201 THR B CA 1
ATOM 3816 C C . THR B 1 201 ? -9.172 4.414 10.219 1 97.75 201 THR B C 1
ATOM 3818 O O . THR B 1 201 ? -9.055 5.637 10.117 1 97.75 201 THR B O 1
ATOM 3821 N N . VAL B 1 202 ? -9.844 3.666 9.281 1 98.75 202 VAL B N 1
ATOM 3822 C CA . VAL B 1 202 ? -10.281 4.254 8.016 1 98.75 202 VAL B CA 1
ATOM 3823 C C . VAL B 1 202 ? -11.781 4.039 7.836 1 98.75 202 VAL B C 1
ATOM 3825 O O . VAL B 1 202 ? -12.297 2.955 8.117 1 98.75 202 VAL B O 1
ATOM 3828 N N . LEU B 1 203 ? -12.438 5.086 7.375 1 98.75 203 LEU B N 1
ATOM 3829 C CA . LEU B 1 203 ? -13.852 4.992 7.031 1 98.75 203 LEU B CA 1
ATOM 3830 C C . LEU B 1 203 ? -14.031 4.77 5.535 1 98.75 203 LEU B C 1
ATOM 3832 O O . LEU B 1 203 ? -13.422 5.465 4.719 1 98.75 203 LEU B O 1
ATOM 3836 N N . GLU B 1 204 ? -14.789 3.809 5.184 1 98.69 204 GLU B N 1
ATOM 3837 C CA . GLU B 1 204 ? -15.242 3.559 3.818 1 98.69 204 GLU B CA 1
ATOM 3838 C C . GLU B 1 204 ? -16.75 3.691 3.701 1 98.69 204 GLU B C 1
ATOM 3840 O O . GLU B 1 204 ? -17.5 3.064 4.457 1 98.69 204 GLU B O 1
ATOM 3845 N N . ALA B 1 205 ? -17.188 4.566 2.816 1 98 205 ALA B N 1
ATOM 3846 C CA . ALA B 1 205 ? -18.609 4.605 2.457 1 98 205 ALA B CA 1
ATOM 3847 C C . ALA B 1 205 ? -18.828 4.047 1.055 1 98 205 ALA B C 1
ATOM 3849 O O . ALA B 1 205 ? -18.328 4.605 0.072 1 98 205 ALA B O 1
ATOM 3850 N N . GLY B 1 206 ? -19.609 2.994 0.969 1 96.81 206 GLY B N 1
ATOM 3851 C CA . GLY B 1 206 ? -19.766 2.221 -0.252 1 96.81 206 GLY B CA 1
ATOM 3852 C C . GLY B 1 206 ? -18.906 0.973 -0.285 1 96.81 206 GLY B C 1
ATOM 3853 O O . GLY B 1 206 ? -17.906 0.918 -1.013 1 96.81 206 GLY B O 1
ATOM 3854 N N . SER B 1 207 ? -19.359 -0.067 0.399 1 97.75 207 SER B N 1
ATOM 3855 C CA . SER B 1 207 ? -18.625 -1.326 0.416 1 97.75 207 SER B CA 1
ATOM 3856 C C . SER B 1 207 ? -18.656 -2 -0.952 1 97.75 207 SER B C 1
ATOM 3858 O O . SER B 1 207 ? -17.672 -2.625 -1.36 1 97.75 207 SER B O 1
ATOM 3860 N N . GLY B 1 208 ? -19.828 -1.88 -1.646 1 96.88 208 GLY B N 1
ATOM 3861 C CA . GLY B 1 208 ? -19.984 -2.498 -2.953 1 96.88 208 GLY B CA 1
ATOM 3862 C C . GLY B 1 208 ? -19.75 -3.998 -2.936 1 96.88 208 GLY B C 1
ATOM 3863 O O . GLY B 1 208 ? -20.406 -4.723 -2.189 1 96.88 208 GLY B O 1
ATOM 3864 N N . SER B 1 209 ? -18.844 -4.434 -3.785 1 98.25 209 SER B N 1
ATOM 3865 C CA . SER B 1 209 ? -18.516 -5.855 -3.828 1 98.25 209 SER B CA 1
ATOM 3866 C C . SER B 1 209 ? -17.375 -6.188 -2.863 1 98.25 209 SER B C 1
ATOM 3868 O O . SER B 1 209 ? -17 -7.352 -2.719 1 98.25 209 SER B O 1
ATOM 3870 N N . GLY B 1 210 ? -16.781 -5.191 -2.23 1 98.44 210 GLY B N 1
ATOM 3871 C CA . GLY B 1 210 ? -15.805 -5.418 -1.169 1 98.44 210 GLY B CA 1
ATOM 3872 C C . GLY B 1 210 ? -14.367 -5.289 -1.634 1 98.44 210 GLY B C 1
ATOM 3873 O O . GLY B 1 210 ? -13.438 -5.586 -0.882 1 98.44 210 GLY B O 1
ATOM 3874 N N . ALA B 1 211 ? -14.133 -4.832 -2.898 1 98.44 211 ALA B N 1
ATOM 3875 C CA . ALA B 1 211 ? -12.766 -4.754 -3.416 1 98.44 211 ALA B CA 1
ATOM 3876 C C . ALA B 1 211 ? -11.938 -3.754 -2.623 1 98.44 211 ALA B C 1
ATOM 3878 O O . ALA B 1 211 ? -10.867 -4.094 -2.109 1 98.44 211 ALA B O 1
ATOM 3879 N N . LEU B 1 212 ? -12.461 -2.549 -2.512 1 98.44 212 LEU B N 1
ATOM 3880 C CA . LEU B 1 212 ? -11.734 -1.52 -1.778 1 98.44 212 LEU B CA 1
ATOM 3881 C C . LEU B 1 212 ? -11.539 -1.921 -0.32 1 98.44 212 LEU B C 1
ATOM 3883 O O . LEU B 1 212 ? -10.461 -1.727 0.247 1 98.44 212 LEU B O 1
ATOM 3887 N N . SER B 1 213 ? -12.523 -2.535 0.275 1 98.81 213 SER B N 1
ATOM 3888 C CA . SER B 1 213 ? -12.453 -2.992 1.659 1 98.81 213 SER B CA 1
ATOM 3889 C C . SER B 1 213 ? -11.273 -3.926 1.874 1 98.81 213 SER B C 1
ATOM 3891 O O . SER B 1 213 ? -10.578 -3.836 2.889 1 98.81 213 SER B O 1
ATOM 3893 N N . LEU B 1 214 ? -11.062 -4.816 0.938 1 98.75 214 LEU B N 1
ATOM 3894 C CA . LEU B 1 214 ? -9.984 -5.797 1.042 1 98.75 214 LEU B CA 1
ATOM 3895 C C . LEU B 1 214 ? -8.625 -5.109 1.039 1 98.75 214 LEU B C 1
ATOM 3897 O O . LEU B 1 214 ? -7.75 -5.453 1.838 1 98.75 214 LEU B O 1
ATOM 3901 N N . PHE B 1 215 ? -8.445 -4.172 0.164 1 98.75 215 PHE B N 1
ATOM 3902 C CA . PHE B 1 215 ? -7.176 -3.461 0.083 1 98.75 215 PHE B CA 1
ATOM 3903 C C . PHE B 1 215 ? -6.961 -2.6 1.322 1 98.75 215 PHE B C 1
ATOM 3905 O O . PHE B 1 215 ? -5.84 -2.5 1.827 1 98.75 215 PHE B O 1
ATOM 3912 N N . LEU B 1 216 ? -8.023 -1.962 1.771 1 98.81 216 LEU B N 1
ATOM 3913 C CA . LEU B 1 216 ? -7.922 -1.198 3.01 1 98.81 216 LEU B CA 1
ATOM 3914 C C . LEU B 1 216 ? -7.547 -2.104 4.18 1 98.81 216 LEU B C 1
ATOM 3916 O O . LEU B 1 216 ? -6.707 -1.742 5.008 1 98.81 216 LEU B O 1
ATOM 3920 N N . SER B 1 217 ? -8.164 -3.262 4.234 1 98.75 217 SER B N 1
ATOM 3921 C CA . SER B 1 217 ? -7.883 -4.246 5.273 1 98.75 217 SER B CA 1
ATOM 3922 C C . SER B 1 217 ? -6.398 -4.582 5.328 1 98.75 217 SER B C 1
ATOM 3924 O O . SER B 1 217 ? -5.793 -4.586 6.402 1 98.75 217 SER B O 1
ATOM 3926 N N . ARG B 1 218 ? -5.852 -4.832 4.168 1 98.12 218 ARG B N 1
ATOM 3927 C CA . ARG B 1 218 ? -4.43 -5.148 4.094 1 98.12 218 ARG B CA 1
ATOM 3928 C C . ARG B 1 218 ? -3.582 -3.975 4.574 1 98.12 218 ARG B C 1
ATOM 3930 O O . ARG B 1 218 ? -2.633 -4.16 5.34 1 98.12 218 ARG B O 1
ATOM 3937 N N . ALA B 1 219 ? -3.902 -2.816 4.129 1 97.88 219 ALA B N 1
ATOM 3938 C CA . ALA B 1 219 ? -3.072 -1.636 4.352 1 97.88 219 ALA B CA 1
ATOM 3939 C C . ALA B 1 219 ? -3.045 -1.255 5.828 1 97.88 219 ALA B C 1
ATOM 3941 O O . ALA B 1 219 ? -1.994 -0.895 6.363 1 97.88 219 ALA B O 1
ATOM 3942 N N . VAL B 1 220 ? -4.164 -1.35 6.531 1 97.69 220 VAL B N 1
ATOM 3943 C CA . VAL B 1 220 ? -4.227 -0.895 7.914 1 97.69 220 VAL B CA 1
ATOM 3944 C C . VAL B 1 220 ? -3.629 -1.957 8.836 1 97.69 220 VAL B C 1
ATOM 3946 O O . VAL B 1 220 ? -3.271 -1.667 9.977 1 97.69 220 VAL B O 1
ATOM 3949 N N . GLY B 1 221 ? -3.654 -3.236 8.406 1 95.12 221 GLY B N 1
ATOM 3950 C CA . GLY B 1 221 ? -3.012 -4.297 9.164 1 95.12 221 GLY B CA 1
ATOM 3951 C C . GLY B 1 221 ? -3.791 -4.699 10.406 1 95.12 221 GLY B C 1
ATOM 3952 O O . GLY B 1 221 ? -4.883 -4.184 10.656 1 95.12 221 GLY B O 1
ATOM 3953 N N . PRO B 1 222 ? -3.205 -5.594 11.211 1 93.81 222 PRO B N 1
ATOM 3954 C CA . PRO B 1 222 ? -3.92 -6.211 12.328 1 93.81 222 PRO B CA 1
ATOM 3955 C C . PRO B 1 222 ? -4.223 -5.219 13.453 1 93.81 222 PRO B C 1
ATOM 3957 O O . PRO B 1 222 ? -5.133 -5.449 14.25 1 93.81 222 PRO B O 1
ATOM 3960 N N . LYS B 1 223 ? -3.486 -4.141 13.508 1 93.56 223 LYS B N 1
ATOM 3961 C CA . LYS B 1 223 ? -3.699 -3.174 14.578 1 93.56 223 LYS B CA 1
ATOM 3962 C C . LYS B 1 223 ? -4.633 -2.053 14.133 1 93.56 223 LYS B C 1
ATOM 3964 O O . LYS B 1 223 ? -4.992 -1.186 14.93 1 93.56 223 LYS B O 1
ATOM 3969 N N . GLY B 1 224 ? -4.879 -2.062 12.812 1 96.38 224 GLY B N 1
ATOM 3970 C CA . GLY B 1 224 ? -5.793 -1.062 12.281 1 96.38 224 GLY B CA 1
ATOM 3971 C C . GLY B 1 224 ? -7.199 -1.585 12.078 1 96.38 224 GLY B C 1
ATOM 3972 O O . GLY B 1 224 ? -7.492 -2.738 12.398 1 96.38 224 GLY B O 1
ATOM 3973 N N . ARG B 1 225 ? -8.055 -0.692 11.57 1 97.94 225 ARG B N 1
ATOM 3974 C CA . ARG B 1 225 ? -9.414 -1.142 11.32 1 97.94 225 ARG B CA 1
ATOM 3975 C C . ARG B 1 225 ? -10.078 -0.309 10.219 1 97.94 225 ARG B C 1
ATOM 3977 O O . ARG B 1 225 ? -9.711 0.852 10.016 1 97.94 225 ARG B O 1
ATOM 3984 N N . VAL B 1 226 ? -11.031 -0.965 9.578 1 98.88 226 VAL B N 1
ATOM 3985 C CA . VAL B 1 226 ? -11.859 -0.352 8.539 1 98.88 226 VAL B CA 1
ATOM 3986 C C . VAL B 1 226 ? -13.328 -0.405 8.945 1 98.88 226 VAL B C 1
ATOM 3988 O O . VAL B 1 226 ? -13.828 -1.456 9.352 1 98.88 226 VAL B O 1
ATOM 3991 N N . ILE B 1 227 ? -13.93 0.714 8.961 1 98.88 227 ILE B N 1
ATOM 3992 C CA . ILE B 1 227 ? -15.383 0.784 9.141 1 98.88 227 ILE B CA 1
ATOM 3993 C C . ILE B 1 227 ? -16.047 1.081 7.805 1 98.88 227 ILE B C 1
ATOM 3995 O O . ILE B 1 227 ? -15.859 2.152 7.227 1 98.88 227 ILE B O 1
ATOM 3999 N N . SER B 1 228 ? -16.828 0.126 7.32 1 98.75 228 SER B N 1
ATOM 4000 C CA . SER B 1 228 ? -17.375 0.207 5.973 1 98.75 228 SER B CA 1
ATOM 4001 C C . SER B 1 228 ? -18.891 0.294 6 1 98.75 228 SER B C 1
ATOM 4003 O O . SER B 1 228 ? -19.562 -0.638 6.441 1 98.75 228 SER B O 1
ATOM 4005 N N . TYR B 1 229 ? -19.422 1.389 5.469 1 98.44 229 TYR B N 1
ATOM 4006 C CA . TYR B 1 229 ? -20.859 1.617 5.418 1 98.44 229 TYR B CA 1
ATOM 4007 C C . TYR B 1 229 ? -21.422 1.284 4.039 1 98.44 229 TYR B C 1
ATOM 4009 O O . TYR B 1 229 ? -20.828 1.632 3.021 1 98.44 229 TYR B O 1
ATOM 4017 N N . GLU B 1 230 ? -22.469 0.584 3.982 1 98.06 230 GLU B N 1
ATOM 4018 C CA . GLU B 1 230 ? -23.219 0.242 2.773 1 98.06 230 GLU B CA 1
ATOM 4019 C C . GLU B 1 230 ? -24.719 0.331 3.008 1 98.06 230 GLU B C 1
ATOM 4021 O O . GLU B 1 230 ? -25.219 -0.118 4.043 1 98.06 230 GLU B O 1
ATOM 4026 N N . THR B 1 231 ? -25.406 0.976 2.076 1 97.06 231 THR B N 1
ATOM 4027 C CA . THR B 1 231 ? -26.828 1.205 2.246 1 97.06 231 THR B CA 1
ATOM 4028 C C . THR B 1 231 ? -27.641 0.031 1.696 1 97.06 231 THR B C 1
ATOM 4030 O O . THR B 1 231 ? -28.734 -0.261 2.186 1 97.06 231 THR B O 1
ATOM 4033 N N . ARG B 1 232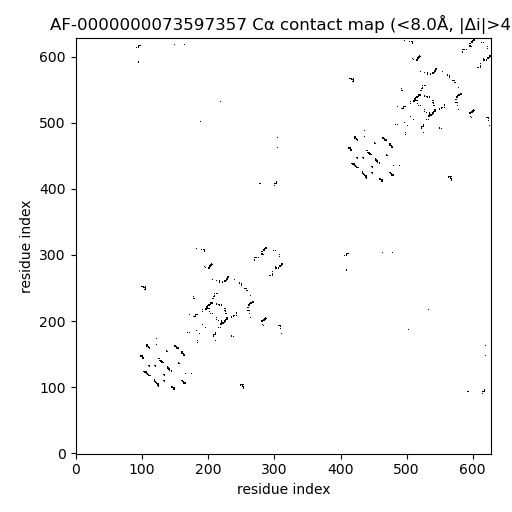 ? -27.156 -0.586 0.687 1 97.38 232 ARG B N 1
ATOM 4034 C CA . ARG B 1 232 ? -27.891 -1.672 0.041 1 97.38 232 ARG B CA 1
ATOM 4035 C C . ARG B 1 232 ? -27.578 -3.01 0.701 1 97.38 232 ARG B C 1
ATOM 4037 O O . ARG B 1 232 ? -26.422 -3.393 0.822 1 97.38 232 ARG B O 1
ATOM 4044 N N . ASP B 1 233 ? -28.562 -3.742 0.931 1 98 233 ASP B N 1
ATOM 4045 C CA . ASP B 1 233 ? -28.453 -5.016 1.634 1 98 233 ASP B CA 1
ATOM 4046 C C . ASP B 1 233 ? -27.688 -6.039 0.794 1 98 233 ASP B C 1
ATOM 4048 O O . ASP B 1 233 ? -26.812 -6.746 1.309 1 98 233 ASP B O 1
ATOM 4052 N N . ASP B 1 234 ? -28.047 -6.133 -0.436 1 98 234 ASP B N 1
ATOM 4053 C CA . ASP B 1 234 ? -27.406 -7.113 -1.297 1 98 234 ASP B CA 1
ATOM 4054 C C . ASP B 1 234 ? -25.922 -6.797 -1.469 1 98 234 ASP B C 1
ATOM 4056 O O . ASP B 1 234 ? -25.078 -7.699 -1.449 1 98 234 ASP B O 1
ATOM 4060 N N . HIS B 1 235 ? -25.578 -5.484 -1.629 1 98.06 235 HIS B N 1
ATOM 4061 C CA . HIS B 1 235 ? -24.188 -5.086 -1.705 1 98.06 235 HIS B CA 1
ATOM 4062 C C . HIS B 1 235 ? -23.453 -5.391 -0.402 1 98.06 235 HIS B C 1
ATOM 4064 O O . HIS B 1 235 ? -22.344 -5.938 -0.417 1 98.06 235 HIS B O 1
ATOM 4070 N N . HIS B 1 236 ? -24.062 -5.07 0.692 1 98.31 236 HIS B N 1
ATOM 4071 C CA . HIS B 1 236 ? -23.516 -5.305 2.023 1 98.31 236 HIS B CA 1
ATOM 4072 C C . HIS B 1 236 ? -23.188 -6.777 2.229 1 98.31 236 HIS B C 1
ATOM 4074 O O . HIS B 1 236 ? -22.062 -7.117 2.633 1 98.31 236 HIS B O 1
ATOM 4080 N N . ASN B 1 237 ? -24.078 -7.57 1.922 1 98.56 237 ASN B N 1
ATOM 4081 C CA . ASN B 1 237 ? -23.906 -9.008 2.105 1 98.56 237 ASN B CA 1
ATOM 4082 C C . ASN B 1 237 ? -22.844 -9.562 1.164 1 98.56 237 ASN B C 1
ATOM 4084 O O . ASN B 1 237 ? -22.062 -10.438 1.547 1 98.56 237 ASN B O 1
ATOM 4088 N N . LEU B 1 238 ? -22.859 -9.078 -0.016 1 98.56 238 LEU B N 1
ATOM 4089 C CA . LEU B 1 238 ? -21.875 -9.547 -0.985 1 98.56 238 LEU B CA 1
ATOM 4090 C C . LEU B 1 238 ? -20.469 -9.164 -0.556 1 98.56 238 LEU B C 1
ATOM 4092 O O . LEU B 1 238 ? -19.547 -9.977 -0.629 1 98.56 238 LEU B O 1
ATOM 4096 N N . ALA B 1 239 ? -20.281 -7.922 -0.128 1 98.69 239 ALA B N 1
ATOM 4097 C CA . ALA B 1 239 ? -18.984 -7.469 0.344 1 98.69 239 ALA B CA 1
ATOM 4098 C C . ALA B 1 239 ? -18.5 -8.328 1.509 1 98.69 239 ALA B C 1
ATOM 4100 O O . ALA B 1 239 ? -17.328 -8.75 1.534 1 98.69 239 ALA B O 1
ATOM 4101 N N . LYS B 1 240 ? -19.344 -8.602 2.43 1 98.69 240 LYS B N 1
ATOM 4102 C CA . LYS B 1 240 ? -19.016 -9.445 3.576 1 98.69 240 LYS B CA 1
ATOM 4103 C C . LYS B 1 240 ? -18.609 -10.844 3.129 1 98.69 240 LYS B C 1
ATOM 4105 O O . LYS B 1 240 ? -17.625 -11.398 3.625 1 98.69 240 LYS B O 1
ATOM 4110 N N . LYS B 1 241 ? -19.406 -11.352 2.273 1 98.5 241 LYS B N 1
ATOM 4111 C CA . LYS B 1 241 ? -19.125 -12.695 1.771 1 98.5 241 LYS B CA 1
ATOM 4112 C C . LYS B 1 241 ? -17.781 -12.758 1.079 1 98.5 241 LYS B C 1
ATOM 4114 O O . LYS B 1 241 ? -16.984 -13.664 1.345 1 98.5 241 LYS B O 1
ATOM 4119 N N . ASN B 1 242 ? -17.5 -11.836 0.187 1 98.62 242 ASN B N 1
ATOM 4120 C CA . ASN B 1 242 ? -16.219 -11.812 -0.525 1 98.62 242 ASN B CA 1
ATOM 4121 C C . ASN B 1 242 ? -15.047 -11.633 0.433 1 98.62 242 ASN B C 1
ATOM 4123 O O . ASN B 1 242 ? -14 -12.25 0.259 1 98.62 242 ASN B O 1
ATOM 4127 N N . TYR B 1 243 ? -15.258 -10.82 1.416 1 98.75 243 TYR B N 1
ATOM 4128 C CA . TYR B 1 243 ? -14.234 -10.609 2.434 1 98.75 243 TYR B CA 1
ATOM 4129 C C . TYR B 1 243 ? -13.953 -11.891 3.207 1 98.75 243 TYR B C 1
ATOM 4131 O O . TYR B 1 243 ? -12.797 -12.273 3.377 1 98.75 243 TYR B O 1
ATOM 4139 N N . ARG B 1 244 ? -14.953 -12.539 3.609 1 98.25 244 ARG B N 1
ATOM 4140 C CA . ARG B 1 244 ? -14.82 -13.781 4.363 1 98.25 244 ARG B CA 1
ATOM 4141 C C . ARG B 1 244 ? -14.18 -14.875 3.512 1 98.25 244 ARG B C 1
ATOM 4143 O O . ARG B 1 244 ? -13.359 -15.648 4.004 1 98.25 244 ARG B O 1
ATOM 4150 N N . HIS B 1 245 ? -14.617 -14.898 2.307 1 97.62 245 HIS B N 1
ATOM 4151 C CA . HIS B 1 245 ? -14.07 -15.891 1.391 1 97.62 245 HIS B CA 1
ATOM 4152 C C . HIS B 1 245 ? -12.57 -15.703 1.213 1 97.62 245 HIS B C 1
ATOM 4154 O O . HIS B 1 245 ? -11.805 -16.672 1.255 1 97.62 245 HIS B O 1
ATOM 4160 N N . TRP B 1 246 ? -12.133 -14.516 1.033 1 98.06 246 TRP B N 1
ATOM 4161 C CA . TRP B 1 246 ? -10.711 -14.227 0.897 1 98.06 246 TRP B CA 1
ATOM 4162 C C . TRP B 1 246 ? -9.953 -14.602 2.166 1 98.06 246 TRP B C 1
ATOM 4164 O O . TRP B 1 246 ? -8.914 -15.266 2.105 1 98.06 246 TRP B O 1
ATOM 4174 N N . ARG B 1 247 ? -10.508 -14.219 3.281 1 97.75 247 ARG B N 1
ATOM 4175 C CA . ARG B 1 247 ? -9.844 -14.5 4.555 1 97.75 247 ARG B CA 1
ATOM 4176 C C . ARG B 1 247 ? -9.688 -16 4.77 1 97.75 247 ARG B C 1
ATOM 4178 O O . ARG B 1 247 ? -8.625 -16.469 5.184 1 97.75 247 ARG B O 1
ATOM 4185 N N . ALA B 1 248 ? -10.727 -16.703 4.496 1 96.94 248 ALA B N 1
ATOM 4186 C CA . ALA B 1 248 ? -10.688 -18.156 4.68 1 96.94 248 ALA B CA 1
ATOM 4187 C C . ALA B 1 248 ? -9.664 -18.797 3.754 1 96.94 248 ALA B C 1
ATOM 4189 O O . ALA B 1 248 ? -8.875 -19.641 4.188 1 96.94 248 ALA B O 1
ATOM 4190 N N . ALA B 1 249 ? -9.711 -18.406 2.535 1 96 249 ALA B N 1
ATOM 4191 C CA . ALA B 1 249 ? -8.773 -18.953 1.557 1 96 249 ALA B CA 1
ATOM 4192 C C . ALA B 1 249 ? -7.332 -18.609 1.927 1 96 249 ALA B C 1
ATOM 4194 O O . ALA B 1 249 ? -6.434 -19.438 1.799 1 96 249 ALA B O 1
ATOM 4195 N N . TRP B 1 250 ? -7.172 -17.406 2.342 1 94.62 250 TRP B N 1
ATOM 4196 C CA . TRP B 1 250 ? -5.852 -16.922 2.742 1 94.62 250 TRP B CA 1
ATOM 4197 C C . TRP B 1 250 ? -5.301 -17.75 3.904 1 94.62 250 TRP B C 1
ATOM 4199 O O . TRP B 1 250 ? -4.152 -18.188 3.867 1 94.62 250 TRP B O 1
ATOM 4209 N N . GLU B 1 251 ? -6.09 -17.938 4.867 1 94.75 251 GLU B N 1
ATOM 4210 C CA . GLU B 1 251 ? -5.672 -18.688 6.055 1 94.75 251 GLU B CA 1
ATOM 4211 C C . GLU B 1 251 ? -5.27 -20.109 5.703 1 94.75 251 GLU B C 1
ATOM 4213 O O . GLU B 1 251 ? -4.25 -20.609 6.18 1 94.75 251 GLU B O 1
ATOM 4218 N N . ILE B 1 252 ? -6.023 -20.734 4.883 1 94.5 252 ILE B N 1
ATOM 4219 C CA . ILE B 1 252 ? -5.758 -22.125 4.496 1 94.5 252 ILE B CA 1
ATOM 4220 C C . ILE B 1 252 ? -4.488 -22.188 3.648 1 94.5 252 ILE B C 1
ATOM 4222 O O . ILE B 1 252 ? -3.615 -23.016 3.893 1 94.5 252 ILE B O 1
ATOM 4226 N N . GLY B 1 253 ? -4.348 -21.312 2.691 1 90.94 253 GLY B N 1
ATOM 4227 C CA . GLY B 1 253 ? -3.25 -21.359 1.737 1 90.94 253 GLY B CA 1
ATOM 4228 C C . GLY B 1 253 ? -1.926 -20.906 2.328 1 90.94 253 GLY B C 1
ATOM 4229 O O . GLY B 1 253 ? -0.88 -21.5 2.033 1 90.94 253 GLY B O 1
ATOM 4230 N N . ARG B 1 254 ? -2.004 -19.922 3.111 1 88.25 254 ARG B N 1
ATOM 4231 C CA . ARG B 1 254 ? -0.763 -19.312 3.582 1 88.25 254 ARG B CA 1
ATOM 4232 C C . ARG B 1 254 ? -0.455 -19.734 5.012 1 88.25 254 ARG B C 1
ATOM 4234 O O . ARG B 1 254 ? 0.624 -19.453 5.535 1 88.25 254 ARG B O 1
ATOM 4241 N N . MET B 1 255 ? -1.356 -20.391 5.625 1 87.12 255 MET B N 1
ATOM 4242 C CA . MET B 1 255 ? -1.212 -20.844 7.012 1 87.12 255 MET B CA 1
ATOM 4243 C C . MET B 1 255 ? -0.962 -19.656 7.938 1 87.12 255 MET B C 1
ATOM 4245 O O . MET B 1 255 ? -0.139 -19.734 8.852 1 87.12 255 MET B O 1
ATOM 4249 N N . GLU B 1 256 ? -1.424 -18.531 7.566 1 88.56 256 GLU B N 1
ATOM 4250 C CA . GLU B 1 256 ? -1.418 -17.297 8.344 1 88.56 256 GLU B CA 1
ATOM 4251 C C . GLU B 1 256 ? -2.783 -16.625 8.305 1 88.56 256 GLU B C 1
ATOM 4253 O O . GLU B 1 256 ? -3.473 -16.656 7.285 1 88.56 256 GLU B O 1
ATOM 4258 N N . GLU B 1 257 ? -3.043 -15.945 9.398 1 92.19 257 GLU B N 1
ATOM 4259 C CA . GLU B 1 257 ? -4.359 -15.32 9.477 1 92.19 257 GLU B CA 1
ATOM 4260 C C . GLU B 1 257 ? -4.367 -13.961 8.773 1 92.19 257 GLU B C 1
ATOM 4262 O O . GLU B 1 257 ? -3.445 -13.164 8.953 1 92.19 257 GLU B O 1
ATOM 4267 N N . TRP B 1 258 ? -5.301 -13.789 7.938 1 94.69 258 TRP B N 1
ATOM 4268 C CA . TRP B 1 258 ? -5.656 -12.438 7.508 1 94.69 258 TRP B CA 1
ATOM 4269 C C . TRP B 1 258 ? -6.402 -11.695 8.609 1 94.69 258 TRP B C 1
ATOM 4271 O O . TRP B 1 258 ? -7.266 -12.266 9.273 1 94.69 258 TRP B O 1
ATOM 4281 N N . PRO B 1 259 ? -6.09 -10.453 8.805 1 94.62 259 PRO B N 1
ATOM 4282 C CA . PRO B 1 259 ? -6.773 -9.758 9.898 1 94.62 259 PRO B CA 1
ATOM 4283 C C . PRO B 1 259 ? -8.281 -9.641 9.68 1 94.62 259 PRO B C 1
ATOM 4285 O O . PRO B 1 259 ? -8.727 -9.453 8.539 1 94.62 259 PRO B O 1
ATOM 4288 N N . ASP B 1 260 ? -9.008 -9.844 10.711 1 97.69 260 ASP B N 1
ATOM 4289 C CA . ASP B 1 260 ? -10.438 -9.539 10.695 1 97.69 260 ASP B CA 1
ATOM 4290 C C . ASP B 1 260 ? -10.711 -8.125 11.203 1 97.69 260 ASP B C 1
ATOM 4292 O O . ASP B 1 260 ? -11.211 -7.941 12.312 1 97.69 260 ASP B O 1
ATOM 4296 N N . ASN B 1 261 ? -10.438 -7.16 10.328 1 98.5 261 ASN B N 1
ATOM 4297 C CA . ASN B 1 261 ? -10.367 -5.781 10.789 1 98.5 261 ASN B CA 1
ATOM 4298 C C . ASN B 1 261 ? -11.312 -4.875 10 1 98.5 261 ASN B C 1
ATOM 4300 O O . ASN B 1 261 ? -11.117 -3.66 9.961 1 98.5 261 ASN B O 1
ATOM 4304 N N . VAL B 1 262 ? -12.273 -5.48 9.312 1 98.88 262 VAL B N 1
ATOM 4305 C CA . VAL B 1 262 ? -13.281 -4.684 8.625 1 98.88 262 VAL B CA 1
ATOM 4306 C C . VAL B 1 262 ? -14.641 -4.859 9.305 1 98.88 262 VAL B C 1
ATOM 4308 O O . VAL B 1 262 ? -15.133 -5.984 9.438 1 98.88 262 VAL B O 1
ATOM 4311 N N . ASP B 1 263 ? -15.211 -3.803 9.773 1 98.75 263 ASP B N 1
ATOM 4312 C CA . ASP B 1 263 ? -16.562 -3.781 10.32 1 98.75 263 ASP B CA 1
ATOM 4313 C C . ASP B 1 263 ? -17.562 -3.291 9.273 1 98.75 263 ASP B C 1
ATOM 4315 O O . ASP B 1 263 ? -17.625 -2.098 8.977 1 98.75 263 ASP B O 1
ATOM 4319 N N . PHE B 1 264 ? -18.312 -4.223 8.742 1 98.81 264 PHE B N 1
ATOM 4320 C CA . PHE B 1 264 ? -19.312 -3.877 7.75 1 98.81 264 PHE B CA 1
ATOM 4321 C C . PHE B 1 264 ? -20.609 -3.447 8.43 1 98.81 264 PHE B C 1
ATOM 4323 O O . PHE B 1 264 ? -21.188 -4.195 9.227 1 98.81 264 PHE B O 1
ATOM 4330 N N . ILE B 1 265 ? -21.094 -2.283 8.039 1 98.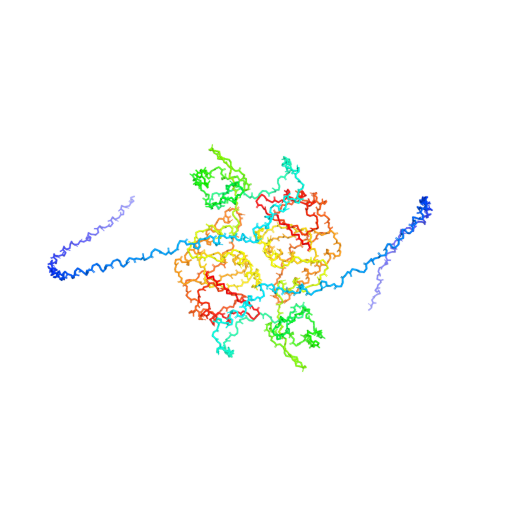62 265 ILE B N 1
ATOM 4331 C CA . ILE B 1 265 ? -22.297 -1.723 8.641 1 98.62 265 ILE B CA 1
ATOM 4332 C C . ILE B 1 265 ? -23.344 -1.442 7.562 1 98.62 265 ILE B C 1
ATOM 4334 O O . ILE B 1 265 ? -23.062 -0.722 6.598 1 98.62 265 ILE B O 1
ATOM 4338 N N . LEU B 1 266 ? -24.516 -2.045 7.73 1 98.62 266 LEU B N 1
ATOM 4339 C CA . LEU B 1 266 ? -25.641 -1.771 6.836 1 98.62 266 LEU B CA 1
ATOM 4340 C C . LEU B 1 266 ? -26.391 -0.52 7.273 1 98.62 266 LEU B C 1
ATOM 4342 O O . LEU B 1 266 ? -27.297 -0.598 8.094 1 98.62 266 LEU B O 1
ATOM 4346 N N . LYS B 1 267 ? -25.984 0.591 6.73 1 98.06 267 LYS B N 1
ATOM 4347 C CA . LYS B 1 267 ? -26.562 1.879 7.102 1 98.06 267 LYS B CA 1
ATOM 4348 C C . LYS B 1 267 ? -26.172 2.965 6.102 1 98.06 267 LYS B C 1
ATOM 4350 O O . LYS B 1 267 ? -25.078 2.932 5.535 1 98.06 267 LYS B O 1
ATOM 4355 N N . ASP B 1 268 ? -27.047 3.873 5.906 1 97.06 268 ASP B N 1
ATOM 4356 C CA . ASP B 1 268 ? -26.75 5.066 5.113 1 97.06 268 ASP B CA 1
ATOM 4357 C C . ASP B 1 268 ? -25.828 6.012 5.871 1 97.06 268 ASP B C 1
ATOM 4359 O O . ASP B 1 268 ? -26.219 6.582 6.891 1 97.06 268 ASP B O 1
ATOM 4363 N N . ILE B 1 269 ? -24.656 6.234 5.352 1 97.19 269 ILE B N 1
ATOM 4364 C CA . ILE B 1 269 ? -23.641 7.039 6.016 1 97.19 269 ILE B CA 1
ATOM 4365 C C . ILE B 1 269 ? -24.125 8.477 6.16 1 97.19 269 ILE B C 1
ATOM 4367 O O . ILE B 1 269 ? -23.75 9.18 7.102 1 97.19 269 ILE B O 1
ATOM 4371 N N . SER B 1 270 ? -24.984 8.969 5.266 1 95 270 SER B N 1
ATOM 4372 C CA . SER B 1 270 ? -25.469 10.344 5.305 1 95 270 SER B CA 1
ATOM 4373 C C . SER B 1 270 ? -26.375 10.57 6.512 1 95 270 SER B C 1
ATOM 4375 O O . SER B 1 270 ? -26.625 11.719 6.898 1 95 270 SER B O 1
ATOM 4377 N N . THR B 1 271 ? -26.812 9.477 7.125 1 94.81 271 THR B N 1
ATOM 4378 C CA . THR B 1 271 ? -27.672 9.586 8.297 1 94.81 271 THR B CA 1
ATOM 4379 C C . THR B 1 271 ? -26.938 9.141 9.555 1 94.81 271 THR B C 1
ATOM 4381 O O . THR B 1 271 ? -27.547 8.969 10.609 1 94.81 271 THR B O 1
ATOM 4384 N N . ALA B 1 272 ? -25.688 8.938 9.422 1 94.5 272 ALA B N 1
ATOM 4385 C CA . ALA B 1 272 ? -24.938 8.328 10.516 1 94.5 272 ALA B CA 1
ATOM 4386 C C . ALA B 1 272 ? -24.188 9.383 11.32 1 94.5 272 ALA B C 1
ATOM 4388 O O . ALA B 1 272 ? -23.109 9.125 11.852 1 94.5 272 ALA B O 1
ATOM 4389 N N . ALA B 1 273 ? -24.672 10.539 11.422 1 91.81 273 ALA B N 1
ATOM 4390 C CA . ALA B 1 273 ? -24 11.633 12.125 1 91.81 273 ALA B CA 1
ATOM 4391 C C . ALA B 1 273 ? -23.781 11.281 13.594 1 91.81 273 ALA B C 1
ATOM 4393 O O . ALA B 1 273 ? -22.719 11.586 14.156 1 91.81 273 ALA B O 1
ATOM 4394 N N . GLU B 1 274 ? -24.781 10.648 14.227 1 93.25 274 GLU B N 1
ATOM 4395 C CA . GLU B 1 274 ? -24.656 10.281 15.633 1 93.25 274 GLU B CA 1
ATOM 4396 C C . GLU B 1 274 ? -23.547 9.258 15.844 1 93.25 274 GLU B C 1
ATOM 4398 O O . GLU B 1 274 ? -22.797 9.336 16.828 1 93.25 274 GLU B O 1
ATOM 4403 N N . ASP B 1 275 ? -23.406 8.297 14.922 1 93 275 ASP B N 1
ATOM 4404 C CA . ASP B 1 275 ? -22.359 7.281 14.992 1 93 275 ASP B CA 1
ATOM 4405 C C . ASP B 1 275 ? -20.984 7.918 14.883 1 93 275 ASP B C 1
ATOM 4407 O O . ASP B 1 275 ? -20.016 7.43 15.477 1 93 275 ASP B O 1
ATOM 4411 N N . MET B 1 276 ? -20.906 8.984 14.109 1 93.38 276 MET B N 1
ATOM 4412 C CA . MET B 1 276 ? -19.625 9.617 13.789 1 93.38 276 MET B CA 1
ATOM 4413 C C . MET B 1 276 ? -19.094 10.398 14.984 1 93.38 276 MET B C 1
ATOM 4415 O O . MET B 1 276 ? -17.891 10.648 15.086 1 93.38 276 MET B O 1
ATOM 4419 N N . LYS B 1 277 ? -19.922 10.75 15.914 1 90.44 277 LYS B N 1
ATOM 4420 C CA . LYS B 1 277 ? -19.547 11.633 17.016 1 90.44 277 LYS B CA 1
ATOM 4421 C C . LYS B 1 277 ? -18.484 10.984 17.906 1 90.44 277 LYS B C 1
ATOM 4423 O O . LYS B 1 277 ? -17.656 11.68 18.5 1 90.44 277 LYS B O 1
ATOM 4428 N N . SER B 1 278 ? -18.469 9.703 17.922 1 90.75 278 SER B N 1
ATOM 4429 C CA . SER B 1 278 ? -17.531 9.016 18.828 1 90.75 278 SER B CA 1
ATOM 4430 C C . SER B 1 278 ? -16.359 8.414 18.062 1 90.75 278 SER B C 1
ATOM 4432 O O . SER B 1 278 ? -15.57 7.664 18.625 1 90.75 278 SER B O 1
ATOM 4434 N N . LEU B 1 279 ? -16.266 8.758 16.828 1 93.56 279 LEU B N 1
ATOM 4435 C CA . LEU B 1 279 ? -15.234 8.141 15.992 1 93.56 279 LEU B CA 1
ATOM 4436 C C . LEU B 1 279 ? -14.289 9.188 15.422 1 93.56 279 LEU B C 1
ATOM 4438 O O . LEU B 1 279 ? -14.688 10.336 15.203 1 93.56 279 LEU B O 1
ATOM 4442 N N . THR B 1 280 ? -13.047 8.852 15.328 1 94.81 280 THR B N 1
ATOM 4443 C CA . THR B 1 280 ? -12.039 9.633 14.633 1 94.81 280 THR B CA 1
ATOM 4444 C C . THR B 1 280 ? -11.297 8.773 13.609 1 94.81 280 THR B C 1
ATOM 4446 O O . THR B 1 280 ? -10.938 7.633 13.891 1 94.81 280 THR B O 1
ATOM 4449 N N . PHE B 1 281 ? -11.133 9.367 12.438 1 96.88 281 PHE B N 1
ATOM 4450 C CA . PHE B 1 281 ? -10.555 8.578 11.352 1 96.88 281 PHE B CA 1
ATOM 4451 C C . PHE B 1 281 ? -9.25 9.195 10.875 1 96.88 281 PHE B C 1
ATOM 4453 O O . PHE B 1 281 ? -9.133 10.422 10.789 1 96.88 281 PHE B O 1
ATOM 4460 N N . ASP B 1 282 ? -8.352 8.336 10.555 1 95.56 282 ASP B N 1
ATOM 4461 C CA . ASP B 1 282 ? -7.102 8.766 9.93 1 95.56 282 ASP B CA 1
ATOM 4462 C C . ASP B 1 282 ? -7.328 9.156 8.469 1 95.56 282 ASP B C 1
ATOM 4464 O O . ASP B 1 282 ? -6.633 10.031 7.941 1 95.56 282 ASP B O 1
ATOM 4468 N N . ALA B 1 283 ? -8.258 8.5 7.863 1 97.94 283 ALA B N 1
ATOM 4469 C CA . ALA B 1 283 ? -8.609 8.75 6.469 1 97.94 283 ALA B CA 1
ATOM 4470 C C . ALA B 1 283 ? -10.055 8.328 6.188 1 97.94 283 ALA B C 1
ATOM 4472 O O . ALA B 1 283 ? -10.625 7.52 6.926 1 97.94 283 ALA B O 1
ATOM 4473 N N . ILE B 1 284 ? -10.594 8.922 5.133 1 98.38 284 ILE B N 1
ATOM 4474 C CA . ILE B 1 284 ? -11.961 8.609 4.711 1 98.38 284 ILE B CA 1
ATOM 4475 C C . ILE B 1 284 ? -11.992 8.406 3.199 1 98.38 284 ILE B C 1
ATOM 4477 O O . ILE B 1 284 ? -11.344 9.141 2.451 1 98.38 284 ILE B O 1
ATOM 4481 N N . THR B 1 285 ? -12.727 7.387 2.754 1 98.44 285 THR B N 1
ATOM 4482 C CA . THR B 1 285 ? -12.953 7.199 1.324 1 98.44 285 THR B CA 1
ATOM 4483 C C . THR B 1 285 ? -14.445 7.059 1.027 1 98.44 285 THR B C 1
ATOM 4485 O O . THR B 1 285 ? -15.141 6.285 1.685 1 98.44 285 THR B O 1
ATOM 4488 N N . LEU B 1 286 ? -14.891 7.84 0.089 1 97.38 286 LEU B N 1
ATOM 4489 C CA . LEU B 1 286 ? -16.281 7.828 -0.346 1 97.38 286 LEU B CA 1
ATOM 4490 C C . LEU B 1 286 ? -16.406 7.27 -1.76 1 97.38 286 LEU B C 1
ATOM 4492 O O . LEU B 1 286 ? -15.914 7.875 -2.715 1 97.38 286 LEU B O 1
ATOM 4496 N N . ASP B 1 287 ? -16.922 6.152 -1.866 1 94.94 287 ASP B N 1
ATOM 4497 C CA . ASP B 1 287 ? -17.219 5.496 -3.135 1 94.94 287 ASP B CA 1
ATOM 4498 C C . ASP B 1 287 ? -18.719 5.238 -3.275 1 94.94 287 ASP B C 1
ATOM 4500 O O . ASP B 1 287 ? -19.172 4.102 -3.127 1 94.94 287 ASP B O 1
ATOM 4504 N N . MET B 1 288 ? -19.406 6.285 -3.609 1 91.19 288 MET B N 1
ATOM 4505 C CA . MET B 1 288 ? -20.859 6.262 -3.631 1 91.19 288 MET B CA 1
ATOM 4506 C C . MET B 1 288 ? -21.406 7.266 -4.641 1 91.19 288 MET B C 1
ATOM 4508 O O . MET B 1 288 ? -20.688 8.141 -5.109 1 91.19 288 MET B O 1
ATOM 4512 N N . ILE B 1 289 ? -22.625 7.164 -4.871 1 86.44 289 ILE B N 1
ATOM 4513 C CA . ILE B 1 289 ? -23.266 7.934 -5.934 1 86.44 289 ILE B CA 1
ATOM 4514 C C . ILE B 1 289 ? -23.297 9.414 -5.555 1 86.44 289 ILE B C 1
ATOM 4516 O O . ILE B 1 289 ? -23.016 10.281 -6.383 1 86.44 289 ILE B O 1
ATOM 4520 N N . SER B 1 290 ? -23.609 9.766 -4.309 1 89.81 290 SER B N 1
ATOM 4521 C CA . SER B 1 290 ? -23.75 11.148 -3.873 1 89.81 290 SER B CA 1
ATOM 4522 C C . SER B 1 290 ? -22.828 11.453 -2.699 1 89.81 290 SER B C 1
ATOM 4524 O O . SER B 1 290 ? -23.281 11.688 -1.582 1 89.81 290 SER B O 1
ATOM 4526 N N . PRO B 1 291 ? -21.594 11.547 -2.979 1 92.62 291 PRO B N 1
ATOM 4527 C CA . PRO B 1 291 ? -20.656 11.75 -1.876 1 92.62 291 PRO B CA 1
ATOM 4528 C C . PRO B 1 291 ? -20.891 13.078 -1.146 1 92.62 291 PRO B C 1
ATOM 4530 O O . PRO B 1 291 ? -20.547 13.203 0.033 1 92.62 291 PRO B O 1
ATOM 4533 N N . GLN B 1 292 ? -21.453 14.047 -1.783 1 91.12 292 GLN B N 1
ATOM 4534 C CA . GLN B 1 292 ? -21.672 15.359 -1.179 1 91.12 292 GLN B CA 1
ATOM 4535 C C . GLN B 1 292 ? -22.578 15.25 0.043 1 91.12 292 GLN B C 1
ATOM 4537 O O . GLN B 1 292 ? -22.453 16.031 0.988 1 91.12 292 GLN B O 1
ATOM 4542 N N . SER B 1 293 ? -23.469 14.312 -0.012 1 91.06 293 SER B N 1
ATOM 4543 C CA . SER B 1 293 ? -24.406 14.125 1.098 1 91.06 293 SER B CA 1
ATOM 4544 C C . SER B 1 293 ? -23.703 13.531 2.314 1 91.06 293 SER B C 1
ATOM 4546 O O . SER B 1 293 ? -24.172 13.68 3.443 1 91.06 293 SER B O 1
ATOM 4548 N N . ALA B 1 294 ? -22.578 12.883 2.094 1 94.25 294 ALA B N 1
ATOM 4549 C CA . ALA B 1 294 ? -21.859 12.211 3.166 1 94.25 294 ALA B CA 1
ATOM 4550 C C . ALA B 1 294 ? -20.766 13.102 3.734 1 94.25 294 ALA B C 1
ATOM 4552 O O . ALA B 1 294 ? -20.375 12.961 4.898 1 94.25 294 ALA B O 1
ATOM 4553 N N . LEU B 1 295 ? -20.297 13.945 2.906 1 93.69 295 LEU B N 1
ATOM 4554 C CA . LEU B 1 295 ? -19.109 14.719 3.25 1 93.69 295 LEU B CA 1
ATOM 4555 C C . LEU B 1 295 ? -19.328 15.531 4.523 1 93.69 295 LEU B C 1
ATOM 4557 O O . LEU B 1 295 ? -18.484 15.539 5.418 1 93.69 295 LEU B O 1
ATOM 4561 N N . SER B 1 296 ? -20.469 16.203 4.68 1 92.12 296 SER B N 1
ATOM 4562 C CA . SER B 1 296 ? -20.75 17.031 5.848 1 92.12 296 SER B CA 1
ATOM 4563 C C . SER B 1 296 ? -20.875 16.188 7.109 1 92.12 296 SER B C 1
ATOM 4565 O O . SER B 1 296 ? -20.578 16.656 8.211 1 92.12 296 SER B O 1
ATOM 4567 N N . VAL B 1 297 ? -21.219 14.961 6.949 1 94.44 297 VAL B N 1
ATOM 4568 C CA . VAL B 1 297 ? -21.438 14.055 8.07 1 94.44 297 VAL B CA 1
ATOM 4569 C C . VAL B 1 297 ? -20.094 13.5 8.555 1 94.44 297 VAL B C 1
ATOM 4571 O O . VAL B 1 297 ? -19.859 13.398 9.758 1 94.44 297 VAL B O 1
ATOM 4574 N N . VAL B 1 298 ? -19.172 13.258 7.621 1 96 298 VAL B N 1
ATOM 4575 C CA . VAL B 1 298 ? -18 12.477 7.992 1 96 298 VAL B CA 1
ATOM 4576 C C . VAL B 1 298 ? -16.812 13.406 8.195 1 96 298 VAL B C 1
ATOM 4578 O O . VAL B 1 298 ? -15.844 13.055 8.891 1 96 298 VAL B O 1
ATOM 4581 N N . HIS B 1 299 ? -16.828 14.547 7.637 1 93.31 299 HIS B N 1
ATOM 4582 C CA . HIS B 1 299 ? -15.688 15.453 7.629 1 93.31 299 HIS B CA 1
ATOM 4583 C C . HIS B 1 299 ? -15.25 15.805 9.047 1 93.31 299 HIS B C 1
ATOM 4585 O O . HIS B 1 299 ? -14.055 15.797 9.352 1 93.31 299 HIS B O 1
ATOM 4591 N N . PRO B 1 300 ? -16.203 16.031 9.961 1 92.38 300 PRO B N 1
ATOM 4592 C CA . PRO B 1 300 ? -15.805 16.391 11.32 1 92.38 300 PRO B CA 1
ATOM 4593 C C . PRO B 1 300 ? -15.039 15.273 12.031 1 92.38 300 PRO B C 1
ATOM 4595 O O . PRO B 1 300 ? -14.352 15.523 13.023 1 92.38 300 PRO B O 1
ATOM 4598 N N . SER B 1 301 ? -15.156 14.094 11.547 1 95.12 301 SER B N 1
ATOM 4599 C CA . SER B 1 301 ? -14.547 12.945 12.203 1 95.12 301 SER B CA 1
ATOM 4600 C C . SER B 1 301 ? -13.18 12.625 11.602 1 95.12 301 SER B C 1
ATOM 4602 O O . SER B 1 301 ? -12.508 11.688 12.031 1 95.12 301 SER B O 1
ATOM 4604 N N . LEU B 1 302 ? -12.789 13.383 10.641 1 93.88 302 LEU B N 1
ATOM 4605 C CA . LEU B 1 302 ? -11.477 13.219 10.031 1 93.88 302 LEU B CA 1
ATOM 4606 C C . LEU B 1 302 ? -10.406 13.961 10.828 1 93.88 302 LEU B C 1
ATOM 4608 O O . LEU B 1 302 ? -10.57 15.141 11.141 1 93.88 302 LEU B O 1
ATOM 4612 N N . LYS B 1 303 ? -9.352 13.266 11.156 1 89.69 303 LYS B N 1
ATOM 4613 C CA . LYS B 1 303 ? -8.25 13.914 11.867 1 89.69 303 LYS B CA 1
ATOM 4614 C C . LYS B 1 303 ? -7.707 15.094 11.078 1 89.69 303 LYS B C 1
ATOM 4616 O O . LYS B 1 303 ? -7.699 15.078 9.844 1 89.69 303 LYS B O 1
ATOM 4621 N N . GLN B 1 304 ? -7.246 16.047 11.852 1 84.5 304 GLN B N 1
ATOM 4622 C CA . GLN B 1 304 ? -6.594 17.172 11.188 1 84.5 304 GLN B CA 1
ATOM 4623 C C . GLN B 1 304 ? -5.406 16.703 10.352 1 84.5 304 GLN B C 1
ATOM 4625 O O . GLN B 1 304 ? -4.57 15.93 10.828 1 84.5 304 GLN B O 1
ATOM 4630 N N . GLY B 1 305 ? -5.441 17.141 9.148 1 80.75 305 GLY B N 1
ATOM 4631 C CA . GLY B 1 305 ? -4.398 16.719 8.227 1 80.75 305 GLY B CA 1
ATOM 4632 C C . GLY B 1 305 ? -4.734 15.438 7.484 1 80.75 305 GLY B C 1
ATOM 4633 O O . GLY B 1 305 ? -4.027 15.055 6.555 1 80.75 305 GLY B O 1
ATOM 4634 N N . GLY B 1 306 ? -5.781 14.797 7.984 1 90.12 306 GLY B N 1
ATOM 4635 C CA . GLY B 1 306 ? -6.223 13.594 7.293 1 90.12 306 GLY B CA 1
ATOM 4636 C C . GLY B 1 306 ? -6.781 13.875 5.91 1 90.12 306 GLY B C 1
ATOM 4637 O O . GLY B 1 306 ? -7.102 15.016 5.582 1 90.12 306 GLY B O 1
ATOM 4638 N N . VAL B 1 307 ? -6.887 12.805 5.082 1 94.06 307 VAL B N 1
ATOM 4639 C CA . VAL B 1 307 ? -7.312 12.953 3.693 1 94.06 307 VAL B CA 1
ATOM 4640 C C . VAL B 1 307 ? -8.617 12.188 3.473 1 94.06 307 VAL B C 1
ATOM 4642 O O . VAL B 1 307 ? -8.789 11.078 3.971 1 94.06 307 VAL B O 1
ATOM 4645 N N . CYS B 1 308 ? -9.477 12.836 2.797 1 96.31 308 CYS B N 1
ATOM 4646 C CA . CYS B 1 308 ? -10.695 12.211 2.299 1 96.31 308 CYS B CA 1
ATOM 4647 C C . CYS B 1 308 ? -10.656 12.062 0.782 1 96.31 308 CYS B C 1
ATOM 4649 O O . CYS B 1 308 ? -10.516 13.055 0.063 1 96.31 308 CYS B O 1
ATOM 4651 N N . THR B 1 309 ? -10.781 10.812 0.296 1 97.31 309 THR B N 1
ATOM 4652 C CA . THR B 1 309 ? -10.828 10.57 -1.142 1 97.31 309 THR B CA 1
ATOM 4653 C C . THR B 1 309 ? -12.258 10.258 -1.588 1 97.31 309 THR B C 1
ATOM 4655 O O . THR B 1 309 ? -12.992 9.562 -0.887 1 97.31 309 THR B O 1
ATOM 4658 N N . VAL B 1 310 ? -12.578 10.805 -2.748 1 95.5 310 VAL B N 1
ATOM 4659 C CA . VAL B 1 310 ? -13.867 10.539 -3.379 1 95.5 310 VAL B CA 1
ATOM 4660 C C . VAL B 1 310 ? -13.656 9.844 -4.719 1 95.5 310 VAL B C 1
ATOM 4662 O O . VAL B 1 310 ? -12.891 10.32 -5.559 1 95.5 310 VAL B O 1
ATOM 4665 N N . TYR B 1 311 ? -14.219 8.68 -4.871 1 93.06 311 TYR B N 1
ATOM 4666 C CA . TYR B 1 311 ? -14.141 7.914 -6.109 1 93.06 311 TYR B CA 1
ATOM 4667 C C . TYR B 1 311 ? -15.461 7.969 -6.871 1 93.06 311 TYR B C 1
ATOM 4669 O O . TYR B 1 311 ? -16.484 7.465 -6.395 1 93.06 311 TYR B O 1
ATOM 4677 N N . LEU B 1 312 ? -15.414 8.625 -8.078 1 86.12 312 LEU B N 1
ATOM 4678 C CA . LEU B 1 312 ? -16.609 8.758 -8.906 1 86.12 312 LEU B CA 1
ATOM 4679 C C . LEU B 1 312 ? -16.422 8.047 -10.242 1 86.12 312 LEU B C 1
ATOM 4681 O O . LEU B 1 312 ? -15.383 8.211 -10.898 1 86.12 312 LEU B O 1
ATOM 4685 N N . ALA B 1 313 ? -17.203 7.051 -10.445 1 70.81 313 ALA B N 1
ATOM 4686 C CA . ALA B 1 313 ? -17.188 6.367 -11.742 1 70.81 313 ALA B CA 1
ATOM 4687 C C . ALA B 1 313 ? -18.422 6.719 -12.57 1 70.81 313 ALA B C 1
ATOM 4689 O O . ALA B 1 313 ? -19.531 6.816 -12.031 1 70.81 313 ALA B O 1
ATOM 4690 N N . LYS B 1 314 ? -18.141 7.363 -13.805 1 59.91 314 LYS B N 1
ATOM 4691 C CA . LYS B 1 314 ? -19.266 7.613 -14.703 1 59.91 314 LYS B CA 1
ATOM 4692 C C . LYS B 1 314 ? -19.422 6.48 -15.711 1 59.91 314 LYS B C 1
ATOM 4694 O O . LYS B 1 314 ? -18.438 5.848 -16.109 1 59.91 314 LYS B O 1
#

pLDDT: mean 73.46, std 30.51, range [15.81, 98.88]

Sequence (628 aa):
PCPPAGLPPATPRPRHMAPGGRGEAARPRSAAPPPTPPSAPLSAIPTLPPPRGLRRALSGGRRPVWAASLSPEERLRRMLPPGQGAEEPSGAPRAASAPPFRAGELALVEAPRRQRPPLRALCRLAAGAALGAPGGLLLPHDSVLGRPPGEVVRLRGGGRLLVRRPSLEEYALLMPRGPAIAYPKDISAMLLMMDVHPGDTVLEAGSGSGALSLFLSRAVGPKGRVISYETRDDHHNLAKKNYRHWRAAWEIGRMEEWPDNVDFILKDISTAAEDMKSLTFDAITLDMISPQSALSVVHPSLKQGGVCTVYLAKPCPPAGLPPATPRPRHMAPGGRGEAARPRSAAPPPTPPSAPLSAIPTLPPPRGLRRALSGGRRPVWAASLSPEERLRRMLPPGQGAEEPSGAPRAASAPPFRAGELALVEAPRRQRPPLRALCRLAAGAALGAPGGLLLPHDSVLGRPPGEVVRLRGGGRLLVRRPSLEEYALLMPRGPAIAYPKDISAMLLMMDVHPGDTVLEAGSGSGALSLFLSRAVGPKGRVISYETRDDHHNLAKKNYRHWRAAWEIGRMEEWPDNVDFILKDISTAAEDMKSLTFDAITLDMISPQSALSVVHPSLKQGGVCTVYLAK

Radius of gyration: 35.84 Å; Cα contacts (8 Å, |Δi|>4): 987; chains: 2; bounding box: 134×98×114 Å

Nearest PDB structures (foldseek):
  2b25-assembly1_A  TM=9.681E-01  e=3.729E-26  Homo sapiens
  2b25-assembly2_B  TM=9.464E-01  e=1.439E-24  Homo sapiens
  1i9g-assembly1_A  TM=9.189E-01  e=1.198E-19  Mycobacterium tuberculosis
  3mb5-assembly1_A  TM=9.096E-01  e=5.234E-18  Pyrococcus abyssi
  5ccx-assembly1_A-2  TM=8.880E-01  e=5.854E-17  Homo sapiens

Organism: Cairina moschata (NCBI:txid8855)

Secondary structure (DSSP, 8-state):
---------------------------------------------------S-TTGGGG-----GGGGS--HHHHHHHHS-TT------S-S---S--PPP-TTSEEEEEEEETTEEEEEEEEE--TT-EEE-TTS-EEEGGGTTTSPTTEEEEPTTS-EEEEEPPPHHHHHHHS--SS----HHHHHHHHHHHT--TT-EEEEE--TTSHHHHHHHHHH-TT-EEEEEES-HHHHHHHHHHHHHHHHHHHHHHSSPPP--EEEEES-GGG-HHHHTT--EEEEEE-SS-HHHHHHHHGGGEEEEEEEEE----/---------------------------------------------------S-TTGGGG-----GGGGS--HHHHHHHHS-TT------S-S------PPP-TTSEEEEEEEETTEEEEEEEEE--TT-EEE-TTS-EEEGGGTTTSPTTEEEEPTTS-EEEEEPPPHHHHHHHS--SS----HHHHHHHHHHHT--TT-EEEEE--TTSHHHHHHHHHH-TT-EEEEEES-HHHHHHHHHHHHHHHHHHHHHHSSPPP--EEEEES-GGG-HHHHTT--EEEEEE-SS-HHHHHHHHGGGEEEEEEEEE----